Protein AF-0000000081106882 (afdb_homodimer)

Secondary structure (DSSP, 8-state):
--TTT---B-SS--GGG-GGGGHHHHTT-EEEEETTTSHHHHHHHHHHHHTT-SEEEEEES-HHHHHHHHHHHHHH-TT-EEEEEE--TT-HHHHHHHHHT-SS--SEEEE-----PPP--TTT--HHHHHHHHIIIIIIHHHHHHHHHHHHHHH--SS-EEEEEE--GGGSS---TT-HHHHHHHHHHHHHHHHHHHHS-TTTEEEEEEE--S--SHHHHHHT-TTTS-PPP--HHHHHHHHHHHTSGGGGGGTTEEEETTB-HHHHHHTHHHHHHTT-SSEEE---/--TTT---B-SS--GGG-GGGGHHHHTT-EEEEETTTSHHHHHHHHHHHHTT-SEEEEEES-HHHHHHHHHHHHHH-TT-EEEEEE--TT-HHHHHHHHHT-SS--SEEEE-----PPP--TTT--HHHHHHHHIIIIIIHHHHHHHHHHHHHHH--SS-EEEEEE--GGGSS---TT-HHHHHHHHHHHHHHHHHHHHS-TTTEEEEEEE--S--SHHHHHTT-TTTS-PPP--HHHHHHHHHHHTSGGGGGGTTEEEETTB-HHHHHHTHHHHHHTT-SSEEE---

Radius of gyration: 24.26 Å; Cα contacts (8 Å, |Δi|>4): 1294; chains: 2; bounding box: 49×75×55 Å

Nearest PDB structures (foldseek):
  8bci-assembly1_B  TM=8.875E-01  e=2.556E-14  Pseudomonas aeruginosa PAO1
  8bci-assembly1_A  TM=8.839E-01  e=1.672E-14  Pseudomonas aeruginosa PAO1
  4jig-assembly1_A  TM=8.743E-01  e=1.234E-14  Burkholderia cenocepacia J2315
  8bci-assembly2_D  TM=8.911E-01  e=3.258E-14  Pseudomonas aeruginosa PAO1
  4e3z-assembly1_A  TM=8.883E-01  e=2.406E-14  Rhizobium etli CFN 42

pLDDT: mean 94.36, std 7.76, range [46.97, 98.94]

Solvent-accessible surface area (backbone atoms only — not comparable to full-atom values): 28635 Å² total; per-residue (Å²): 124,68,55,71,59,36,83,52,74,46,47,52,67,57,78,93,43,45,36,62,80,38,32,82,79,31,48,75,33,30,37,34,28,31,32,19,36,44,66,61,25,32,38,32,53,50,33,39,53,56,12,39,30,35,29,41,37,29,28,30,76,55,61,70,40,32,51,51,39,33,52,53,47,39,72,76,34,77,80,38,47,57,44,68,47,81,31,47,53,65,32,68,67,38,40,48,52,53,59,70,70,46,90,66,64,56,42,30,41,36,45,52,50,70,51,75,42,79,60,38,46,63,77,70,44,57,61,70,56,38,46,48,13,35,43,34,37,32,49,7,48,49,49,46,50,33,52,50,51,49,48,35,61,74,61,63,63,94,59,48,26,35,39,37,37,64,43,48,67,55,38,34,79,53,61,53,58,28,38,38,44,47,22,17,22,35,34,17,40,48,44,31,41,34,18,39,56,53,48,41,56,68,71,58,31,41,30,34,30,32,18,48,59,49,38,91,38,75,64,41,61,60,66,57,47,69,85,70,49,92,63,72,62,20,36,51,63,21,23,16,24,37,53,51,50,52,65,38,77,88,33,54,82,42,49,33,20,53,47,49,39,32,48,37,60,66,43,47,59,72,36,42,67,58,35,62,75,66,62,37,32,30,53,22,59,35,57,123,124,67,52,71,60,37,83,52,74,46,46,52,67,57,79,91,43,45,35,63,80,39,32,84,79,31,48,75,34,30,37,34,28,29,32,18,34,45,69,63,26,32,39,32,52,51,33,40,52,56,14,38,29,35,30,39,37,30,27,30,74,55,62,70,41,31,51,51,41,34,52,53,46,39,70,75,34,76,82,38,47,57,46,68,45,82,32,48,54,66,33,66,67,40,39,51,52,54,59,69,71,46,91,66,64,56,42,29,41,35,45,53,50,70,50,75,43,79,60,38,44,61,75,72,45,58,61,71,54,38,47,48,13,34,43,35,38,32,50,6,47,48,48,46,50,33,52,50,52,49,48,34,60,73,62,63,64,96,58,49,26,35,38,37,37,64,42,48,69,56,39,36,79,54,62,53,60,29,38,37,43,47,23,17,22,35,34,17,39,48,46,31,41,33,18,37,56,52,48,41,54,68,71,59,31,41,31,34,32,33,17,48,58,49,38,91,38,76,63,42,61,60,66,58,46,68,84,69,49,93,64,71,63,20,36,52,62,21,24,17,23,36,52,52,50,53,66,37,79,88,33,54,83,43,49,32,20,53,47,50,40,32,47,37,62,68,45,47,60,72,36,42,66,57,35,63,75,67,61,36,31,30,54,24,58,34,58,124

Sequence (576 aa):
MASSIVSTFHFESYPRLSPSKLHEEFGGKTVIVTGGGYGIGSSIARSFAEAGVASIILAGRTESSLKSTVNDLAQSFPLLKASYRLVDISSTASVKKLFESLTESPDTLVNNAEFMSEPQNFLTADIDEWWKGFEVNVLGTTIVTQAYLQHRLASKPSSPGVVVALNSFASFAVRAPHLWAYSGSKIALARIFELAVADVPSSLARFISINPGAVKTAMYYKSGLEGSTDMPTTDSKLSAEFIVWATSEEAAFLSGRLAWANWDVDELVANKEEILNKDLLISGLTVAMASSIVSTFHFESYPRLSPSKLHEEFGGKTVIVTGGGYGIGSSIARSFAEAGVASIILAGRTESSLKSTVNDLAQSFPLLKASYRLVDISSTASVKKLFESLTESPDTLVNNAEFMSEPQNFLTADIDEWWKGFEVNVLGTTIVTQAYLQHRLASKPSSPGVVVALNSFASFAVRAPHLWAYSGSKIALARIFELAVADVPSSLARFISINPGAVKTAMYYKSGLEGSTDMPTTDSKLSAEFIVWATSEEAAFLSGRLAWANWDVDELVANKEEILNKDLLISGLTVA

InterPro domains:
  IPR002347 Short-chain dehydrogenase/reductase SDR [PF00106] (29-220)
  IPR002347 Short-chain dehydrogenase/reductase SDR [PR00081] (30-47)
  IPR002347 Short-chain dehydrogenase/reductase SDR [PR00081] (104-115)
  IPR002347 Short-chain dehydrogenase/reductase SDR [PR00081] (155-171)
  IPR002347 Short-chain dehydrogenase/reductase SDR [PR00081] (182-201)
  IPR002347 Short-chain dehydrogenase/reductase SDR [PR00081] (203-220)
  IPR036291 NAD(P)-binding domain superfamily [SSF51735] (25-261)

Structure (mmCIF, N/CA/C/O backbone):
data_AF-0000000081106882-model_v1
#
loop_
_entity.id
_entity.type
_entity.pdbx_description
1 polymer 'Uncharacterized protein'
#
loop_
_atom_site.group_PDB
_atom_site.id
_atom_site.type_symbol
_atom_site.label_atom_id
_atom_site.label_alt_id
_atom_site.label_comp_id
_atom_site.label_asym_id
_atom_site.label_entity_id
_atom_site.label_seq_id
_atom_site.pdbx_PDB_ins_code
_atom_site.Cartn_x
_atom_site.Cartn_y
_atom_site.Cartn_z
_atom_site.occupancy
_atom_site.B_iso_or_equiv
_atom_site.auth_seq_id
_atom_site.auth_comp_id
_atom_site.auth_asym_id
_atom_site.auth_atom_id
_atom_site.pdbx_PDB_model_num
ATOM 1 N N . MET A 1 1 ? 9.312 -9.523 12.945 1 48.41 1 MET A N 1
ATOM 2 C CA . MET A 1 1 ? 8.906 -10.477 11.914 1 48.41 1 MET A CA 1
ATOM 3 C C . MET A 1 1 ? 7.863 -11.453 12.453 1 48.41 1 MET A C 1
ATOM 5 O O . MET A 1 1 ? 7.656 -11.539 13.664 1 48.41 1 MET A O 1
ATOM 9 N N . ALA A 1 2 ? 7.07 -12.133 11.586 1 49.84 2 ALA A N 1
ATOM 10 C CA . ALA A 1 2 ? 5.953 -13.039 11.844 1 49.84 2 ALA A CA 1
ATOM 11 C C . ALA A 1 2 ? 6.324 -14.07 12.914 1 49.84 2 ALA A C 1
ATOM 13 O O . ALA A 1 2 ? 5.898 -15.227 12.844 1 49.84 2 ALA A O 1
ATOM 14 N N . SER A 1 3 ? 7.004 -13.711 13.984 1 61.66 3 SER A N 1
ATOM 15 C CA . SER A 1 3 ? 7.684 -14.656 14.859 1 61.66 3 SER A CA 1
ATOM 16 C C . SER A 1 3 ? 6.684 -15.477 15.672 1 61.66 3 SER A C 1
ATOM 18 O O . SER A 1 3 ? 6.945 -16.641 16.016 1 61.66 3 SER A O 1
ATOM 20 N N . SER A 1 4 ? 5.438 -14.984 15.602 1 75.94 4 SER A N 1
ATOM 21 C CA . SER A 1 4 ? 4.582 -15.742 16.516 1 75.94 4 SER A CA 1
ATOM 22 C C . SER A 1 4 ? 3.875 -16.875 15.781 1 75.94 4 SER A C 1
ATOM 24 O O . SER A 1 4 ? 3.451 -17.859 16.406 1 75.94 4 SER A O 1
ATOM 26 N N . ILE A 1 5 ? 3.928 -16.875 14.562 1 87.44 5 ILE A N 1
ATOM 27 C CA . ILE A 1 5 ? 3.168 -17.875 13.836 1 87.44 5 ILE A CA 1
ATOM 28 C C . ILE A 1 5 ? 4.113 -18.953 13.305 1 87.44 5 ILE A C 1
ATOM 30 O O . ILE A 1 5 ? 3.76 -20.141 13.266 1 87.44 5 ILE A O 1
ATOM 34 N N . VAL A 1 6 ? 5.27 -18.609 12.953 1 92.5 6 VAL A N 1
ATOM 35 C CA . VAL A 1 6 ? 6.285 -19.5 12.414 1 92.5 6 VAL A CA 1
ATOM 36 C C . VAL A 1 6 ? 7.648 -19.156 13.008 1 92.5 6 VAL A C 1
ATOM 38 O O . VAL A 1 6 ? 8.047 -17.984 13.008 1 92.5 6 VAL A O 1
ATOM 41 N N . SER A 1 7 ? 8.359 -20.078 13.578 1 92.75 7 SER A N 1
ATOM 42 C CA . SER A 1 7 ? 9.656 -19.844 14.195 1 92.75 7 SER A CA 1
ATOM 43 C C . SER A 1 7 ? 10.789 -20.406 13.336 1 92.75 7 SER A C 1
ATOM 45 O O . SER A 1 7 ? 11.945 -20 13.484 1 92.75 7 SER A O 1
ATOM 47 N N . THR A 1 8 ? 10.445 -21.328 12.469 1 95.25 8 THR A N 1
ATOM 48 C CA . THR A 1 8 ? 11.445 -21.984 11.633 1 95.25 8 THR A CA 1
ATOM 49 C C . THR A 1 8 ? 11.438 -21.406 10.219 1 95.25 8 THR A C 1
ATOM 51 O O . THR A 1 8 ? 10.383 -21.312 9.586 1 95.25 8 THR A O 1
ATOM 54 N N . PHE A 1 9 ? 12.602 -21.016 9.719 1 95.12 9 PHE A N 1
ATOM 55 C CA . PHE A 1 9 ? 12.781 -20.469 8.383 1 95.12 9 PHE A CA 1
ATOM 56 C C . PHE A 1 9 ? 13.656 -21.391 7.531 1 95.12 9 PHE A C 1
ATOM 58 O O . PHE A 1 9 ? 14.633 -21.953 8.023 1 95.12 9 PHE A O 1
ATOM 65 N N . HIS A 1 10 ? 13.266 -21.516 6.312 1 97.06 10 HIS A N 1
ATOM 66 C CA . HIS A 1 10 ? 14.062 -22.25 5.336 1 97.06 10 HIS A CA 1
ATOM 67 C C . HIS A 1 10 ? 14.609 -21.328 4.258 1 97.06 10 HIS A C 1
ATOM 69 O O . HIS A 1 10 ? 13.945 -20.359 3.873 1 97.06 10 HIS A O 1
ATOM 75 N N . PHE A 1 11 ? 15.789 -21.656 3.74 1 96.44 11 PHE A N 1
ATOM 76 C CA . PHE A 1 11 ? 16.391 -20.859 2.672 1 96.44 11 PHE A CA 1
ATOM 77 C C . PHE A 1 11 ? 16.734 -21.734 1.473 1 96.44 11 PHE A C 1
ATOM 79 O O . PHE A 1 11 ? 17.172 -21.234 0.439 1 96.44 11 PHE A O 1
ATOM 86 N N . GLU A 1 12 ? 16.516 -22.953 1.695 1 97.31 12 GLU A N 1
ATOM 87 C CA . GLU A 1 12 ? 16.594 -23.984 0.655 1 97.31 12 GLU A CA 1
ATOM 88 C C . GLU A 1 12 ? 15.391 -24.906 0.703 1 97.31 12 GLU A C 1
ATOM 90 O O . GLU A 1 12 ? 14.727 -25.016 1.735 1 97.31 12 GLU A O 1
ATOM 95 N N . SER A 1 13 ? 15.18 -25.531 -0.411 1 96.69 13 SER A N 1
ATOM 96 C CA . SER A 1 13 ? 14.062 -26.469 -0.483 1 96.69 13 SER A CA 1
ATOM 97 C C . SER A 1 13 ? 14.219 -27.594 0.543 1 96.69 13 SER A C 1
ATOM 99 O O . SER A 1 13 ? 15.336 -27.906 0.96 1 96.69 13 SER A O 1
ATOM 101 N N . TYR A 1 14 ? 13.094 -28.141 0.946 1 97.75 14 TYR A N 1
ATOM 102 C CA . TYR A 1 14 ? 13.055 -29.266 1.879 1 97.75 14 TYR A CA 1
ATOM 103 C C . TYR A 1 14 ? 11.93 -30.234 1.523 1 97.75 14 TYR A C 1
ATOM 105 O O . TYR A 1 14 ? 11 -29.875 0.792 1 97.75 14 TYR A O 1
ATOM 113 N N . PRO A 1 15 ? 11.898 -31.453 1.883 1 97.62 15 PRO A N 1
ATOM 114 C CA . PRO A 1 15 ? 11.055 -32.531 1.359 1 97.62 15 PRO A CA 1
ATOM 115 C C . PRO A 1 15 ? 9.562 -32.219 1.481 1 97.62 15 PRO A C 1
ATOM 117 O O . PRO A 1 15 ? 8.773 -32.656 0.637 1 97.62 15 PRO A O 1
ATOM 120 N N . ARG A 1 16 ? 9.141 -31.516 2.457 1 97.94 16 ARG A N 1
ATOM 121 C CA . ARG A 1 16 ? 7.742 -31.203 2.699 1 97.94 16 ARG A CA 1
ATOM 122 C C . ARG A 1 16 ? 7.129 -30.469 1.507 1 97.94 16 ARG A C 1
ATOM 124 O O . ARG A 1 16 ? 5.938 -30.609 1.229 1 97.94 16 ARG A O 1
ATOM 131 N N . LEU A 1 17 ? 7.98 -29.781 0.71 1 98.12 17 LEU A N 1
ATOM 132 C CA . LEU A 1 17 ? 7.496 -28.906 -0.357 1 98.12 17 LEU A CA 1
ATOM 133 C C . LEU A 1 17 ? 7.652 -29.578 -1.717 1 98.12 17 LEU A C 1
ATOM 135 O O . LEU A 1 17 ? 7.379 -28.969 -2.752 1 98.12 17 LEU A O 1
ATOM 139 N N . SER A 1 18 ? 8.086 -30.828 -1.733 1 97.94 18 SER A N 1
ATOM 140 C CA . SER A 1 18 ? 8.297 -31.5 -3.016 1 97.94 18 SER A CA 1
ATOM 141 C C . SER A 1 18 ? 7.035 -31.453 -3.873 1 97.94 18 SER A C 1
ATOM 143 O O . SER A 1 18 ? 5.977 -31.922 -3.451 1 97.94 18 SER A O 1
ATOM 145 N N . PRO A 1 19 ? 7.152 -30.953 -5.09 1 97.94 19 PRO A N 1
ATOM 146 C CA . PRO A 1 19 ? 5.965 -30.828 -5.938 1 97.94 19 PRO A CA 1
ATOM 147 C C . PRO A 1 19 ? 5.34 -32.188 -6.281 1 97.94 19 PRO A C 1
ATOM 149 O O . PRO A 1 19 ? 4.137 -32.25 -6.551 1 97.94 19 PRO A O 1
ATOM 152 N N . SER A 1 20 ? 6.109 -33.25 -6.281 1 96.19 20 SER A N 1
ATOM 153 C CA . SER A 1 20 ? 5.617 -34.562 -6.637 1 96.19 20 SER A CA 1
ATOM 154 C C . SER A 1 20 ? 4.516 -35.031 -5.684 1 96.19 20 SER A C 1
ATOM 156 O O . SER A 1 20 ? 3.709 -35.906 -6.023 1 96.19 20 SER A O 1
ATOM 158 N N . LYS A 1 21 ? 4.461 -34.469 -4.523 1 96.62 21 LYS A N 1
ATOM 159 C CA . LYS A 1 21 ? 3.453 -34.812 -3.523 1 96.62 21 LYS A CA 1
ATOM 160 C C . LYS A 1 21 ? 2.076 -34.281 -3.93 1 96.62 21 LYS A C 1
ATOM 162 O O . LYS A 1 21 ? 1.063 -34.688 -3.354 1 96.62 21 LYS A O 1
ATOM 167 N N . LEU A 1 22 ? 2.07 -33.406 -4.969 1 97.88 22 LEU A N 1
ATOM 168 C CA . LEU A 1 22 ? 0.82 -32.75 -5.344 1 97.88 22 LEU A CA 1
ATOM 169 C C . LEU A 1 22 ? 0.295 -33.312 -6.664 1 97.88 22 LEU A C 1
ATOM 171 O O . LEU A 1 22 ? -0.631 -32.75 -7.254 1 97.88 22 LEU A O 1
ATOM 175 N N . HIS A 1 23 ? 0.768 -34.438 -7.141 1 97.69 23 HIS A N 1
ATOM 176 C CA . HIS A 1 23 ? 0.454 -35 -8.453 1 97.69 23 HIS A CA 1
ATOM 177 C C . HIS A 1 23 ? -1.031 -35.312 -8.578 1 97.69 23 HIS A C 1
ATOM 179 O O . HIS A 1 23 ? -1.646 -35.062 -9.609 1 97.69 23 HIS A O 1
ATOM 185 N N . GLU A 1 24 ? -1.58 -35.844 -7.551 1 97.75 24 GLU A N 1
ATOM 186 C CA . GLU A 1 24 ? -2.986 -36.25 -7.598 1 97.75 24 GLU A CA 1
ATOM 187 C C . GLU A 1 24 ? -3.895 -35 -7.719 1 97.75 24 GLU A C 1
ATOM 189 O O . GLU A 1 24 ? -4.852 -35.031 -8.492 1 97.75 24 GLU A O 1
ATOM 194 N N . GLU A 1 25 ? -3.559 -34 -7.035 1 97.75 25 GLU A N 1
ATOM 195 C CA . GLU A 1 25 ? -4.391 -32.781 -7 1 97.75 25 GLU A CA 1
ATOM 196 C C . GLU A 1 25 ? -4.188 -31.953 -8.258 1 97.75 25 GLU A C 1
ATOM 198 O O . GLU A 1 25 ? -5.125 -31.312 -8.734 1 97.75 25 GLU A O 1
ATOM 203 N N . PHE A 1 26 ? -3.037 -31.922 -8.852 1 98.12 26 PHE A N 1
ATOM 204 C CA . PHE A 1 26 ? -2.695 -30.938 -9.875 1 98.12 26 PHE A CA 1
ATOM 205 C C . PHE A 1 26 ? -2.803 -31.547 -11.266 1 98.12 26 PHE A C 1
ATOM 207 O O . PHE A 1 26 ? -2.77 -30.828 -12.266 1 98.12 26 PHE A O 1
ATOM 214 N N . GLY A 1 27 ? -2.967 -32.875 -11.297 1 97.25 27 GLY A N 1
ATOM 215 C CA . GLY A 1 27 ? -3.166 -33.5 -12.586 1 97.25 27 GLY A CA 1
ATOM 216 C C . GLY A 1 27 ? -4.301 -32.906 -13.391 1 97.25 27 GLY A C 1
ATOM 217 O O . GLY A 1 27 ? -5.395 -32.688 -12.859 1 97.25 27 GLY A O 1
ATOM 218 N N . GLY A 1 28 ? -4.012 -32.5 -14.672 1 96.56 28 GLY A N 1
ATOM 219 C CA . GLY A 1 28 ? -5.043 -31.984 -15.555 1 96.56 28 GLY A CA 1
ATOM 220 C C . GLY A 1 28 ? -5.211 -30.484 -15.469 1 96.56 28 GLY A C 1
ATOM 221 O O . GLY A 1 28 ? -5.953 -29.891 -16.25 1 96.56 28 GLY A O 1
ATOM 222 N N . LYS A 1 29 ? -4.547 -29.891 -14.555 1 97.38 29 LYS A N 1
ATOM 223 C CA . LYS A 1 29 ? -4.754 -28.469 -14.32 1 97.38 29 LYS A CA 1
ATOM 224 C C . LYS A 1 29 ? -3.918 -27.625 -15.273 1 97.38 29 LYS A C 1
ATOM 226 O O . LYS A 1 29 ? -2.932 -28.109 -15.836 1 97.38 29 LYS A O 1
ATOM 231 N N . THR A 1 30 ? -4.34 -26.422 -15.469 1 98.06 30 THR A N 1
ATOM 232 C CA . THR A 1 30 ? -3.646 -25.438 -16.281 1 98.06 30 THR A CA 1
ATOM 233 C C . THR A 1 30 ? -3.23 -24.234 -15.438 1 98.06 30 THR A C 1
ATOM 235 O O . THR A 1 30 ? -4.02 -23.734 -14.633 1 98.06 30 THR A O 1
ATOM 238 N N . VAL A 1 31 ? -1.964 -23.812 -15.633 1 98.62 31 VAL A N 1
ATOM 239 C CA . VAL A 1 31 ? -1.424 -22.672 -14.891 1 98.62 31 VAL A CA 1
ATOM 240 C C . VAL A 1 31 ? -0.934 -21.609 -15.867 1 98.62 31 VAL A C 1
ATOM 242 O O . VAL A 1 31 ? -0.344 -21.922 -16.906 1 98.62 31 VAL A O 1
ATOM 245 N N . ILE A 1 32 ? -1.226 -20.344 -15.578 1 98.81 32 ILE A N 1
ATOM 246 C CA . ILE A 1 32 ? -0.651 -19.234 -16.312 1 98.81 32 ILE A CA 1
ATOM 247 C C . ILE A 1 32 ? 0.26 -18.422 -15.398 1 98.81 32 ILE A C 1
ATOM 249 O O . ILE A 1 32 ? -0.108 -18.109 -14.266 1 98.81 32 ILE A O 1
ATOM 253 N N . VAL A 1 33 ? 1.478 -18.109 -15.836 1 98.88 33 VAL A N 1
ATOM 254 C CA . VAL A 1 33 ? 2.484 -17.375 -15.086 1 98.88 33 VAL A CA 1
ATOM 255 C C . VAL A 1 33 ? 2.896 -16.125 -15.875 1 98.88 33 VAL A C 1
ATOM 257 O O . VAL A 1 33 ? 3.486 -16.234 -16.953 1 98.88 33 VAL A O 1
ATOM 260 N N . THR A 1 34 ? 2.564 -14.969 -15.375 1 98.81 34 THR A N 1
ATOM 261 C CA . THR A 1 34 ? 3.129 -13.766 -15.984 1 98.81 34 THR A CA 1
ATOM 262 C C . THR A 1 34 ? 4.59 -13.594 -15.586 1 98.81 34 THR A C 1
ATOM 264 O O . THR A 1 34 ? 4.984 -13.961 -14.477 1 98.81 34 THR A O 1
ATOM 267 N N . GLY A 1 35 ? 5.355 -13.047 -16.5 1 97.38 35 GLY A N 1
ATOM 268 C CA . GLY A 1 35 ? 6.777 -12.961 -16.219 1 97.38 35 GLY A CA 1
ATOM 269 C C . GLY A 1 35 ? 7.441 -14.312 -16.062 1 97.38 35 GLY A C 1
ATOM 270 O O . GLY A 1 35 ? 8.32 -14.484 -15.211 1 97.38 35 GLY A O 1
ATOM 271 N N . GLY A 1 36 ? 7.031 -15.266 -16.781 1 96.31 36 GLY A N 1
ATOM 272 C CA . GLY A 1 36 ? 7.461 -16.641 -16.594 1 96.31 36 GLY A CA 1
ATOM 273 C C . GLY A 1 36 ? 8.703 -17 -17.375 1 96.31 36 GLY A C 1
ATOM 274 O O . GLY A 1 36 ? 9.148 -18.156 -17.359 1 96.31 36 GLY A O 1
ATOM 275 N N . GLY A 1 37 ? 9.336 -16.031 -18.047 1 94.38 37 GLY A N 1
ATOM 276 C CA . GLY A 1 37 ? 10.414 -16.328 -18.969 1 94.38 37 GLY A CA 1
ATOM 277 C C . GLY A 1 37 ? 11.773 -16.438 -18.312 1 94.38 37 GLY A C 1
ATOM 278 O O . GLY A 1 37 ? 12.734 -16.906 -18.922 1 94.38 37 GLY A O 1
ATOM 279 N N . TYR A 1 38 ? 11.883 -15.992 -17.062 1 90.62 38 TYR A N 1
ATOM 280 C CA . TYR A 1 38 ? 13.18 -16 -16.391 1 90.62 38 TYR A CA 1
ATOM 281 C C . TYR A 1 38 ? 13 -15.898 -14.875 1 90.62 38 TYR A C 1
ATOM 283 O O . TYR A 1 38 ? 11.875 -15.812 -14.383 1 90.62 38 TYR A O 1
ATOM 291 N N . GLY A 1 39 ? 14.109 -16.109 -14.188 1 93.31 39 GLY A N 1
ATOM 292 C CA . GLY A 1 39 ? 14.141 -15.875 -12.758 1 93.31 39 GLY A CA 1
ATOM 293 C C . GLY A 1 39 ? 13.18 -16.766 -11.984 1 93.31 39 GLY A C 1
ATOM 294 O O . GLY A 1 39 ? 13.156 -17.984 -12.188 1 93.31 39 GLY A O 1
ATOM 295 N N . ILE A 1 40 ? 12.469 -16.109 -11.062 1 95.56 40 ILE A N 1
ATOM 296 C CA . ILE A 1 40 ? 11.539 -16.828 -10.203 1 95.56 40 ILE A CA 1
ATOM 297 C C . ILE A 1 40 ? 10.406 -17.422 -11.047 1 95.56 40 ILE A C 1
ATOM 299 O O . ILE A 1 40 ? 9.953 -18.547 -10.781 1 95.56 40 ILE A O 1
ATOM 303 N N . GLY A 1 41 ? 10.031 -16.688 -12.133 1 97.69 41 GLY A N 1
ATOM 304 C CA . GLY A 1 41 ? 8.953 -17.141 -12.992 1 97.69 41 GLY A CA 1
ATOM 305 C C . GLY A 1 41 ? 9.242 -18.469 -13.656 1 97.69 41 GLY A C 1
ATOM 306 O O . GLY A 1 41 ? 8.383 -19.359 -13.688 1 97.69 41 GLY A O 1
ATOM 307 N N . SER A 1 42 ? 10.438 -18.578 -14.172 1 97.88 42 SER A N 1
ATOM 308 C CA . SER A 1 42 ? 10.812 -19.844 -14.812 1 97.88 42 SER A CA 1
ATOM 309 C C . SER A 1 42 ? 10.891 -20.984 -13.789 1 97.88 42 SER A C 1
ATOM 311 O O . SER A 1 42 ? 10.531 -22.109 -14.094 1 97.88 42 SER A O 1
ATOM 313 N N . SER A 1 43 ? 11.328 -20.672 -12.578 1 98 43 SER A N 1
ATOM 314 C CA . SER A 1 43 ? 11.398 -21.672 -11.516 1 98 43 SER A CA 1
ATOM 315 C C . SER A 1 43 ? 10.008 -22.125 -11.086 1 98 43 SER A C 1
ATOM 317 O O . SER A 1 43 ? 9.797 -23.297 -10.812 1 98 43 SER A O 1
ATOM 319 N N . ILE A 1 44 ? 9.086 -21.188 -11.047 1 98.75 44 ILE A N 1
ATOM 320 C CA . ILE A 1 44 ? 7.699 -21.484 -10.711 1 98.75 44 ILE A CA 1
ATOM 321 C C . ILE A 1 44 ? 7.113 -22.422 -11.766 1 98.75 44 ILE A C 1
ATOM 323 O O . ILE A 1 44 ? 6.492 -23.438 -11.422 1 98.75 44 ILE A O 1
ATOM 327 N N . ALA A 1 45 ? 7.352 -22.094 -12.992 1 98.75 45 ALA A N 1
ATOM 328 C CA . ALA A 1 45 ? 6.852 -22.922 -14.086 1 98.75 45 ALA A CA 1
ATOM 329 C C . ALA A 1 45 ? 7.383 -24.359 -13.977 1 98.75 45 ALA A C 1
ATOM 331 O O . ALA A 1 45 ? 6.621 -25.312 -14.094 1 98.75 45 ALA A O 1
ATOM 332 N N . ARG A 1 46 ? 8.664 -24.484 -13.742 1 98.69 46 ARG A N 1
ATOM 333 C CA . ARG A 1 46 ? 9.273 -25.797 -13.625 1 98.69 46 ARG A CA 1
ATOM 334 C C . ARG A 1 46 ? 8.68 -26.578 -12.453 1 98.69 46 ARG A C 1
ATOM 336 O O . ARG A 1 46 ? 8.406 -27.781 -12.57 1 98.69 46 ARG A O 1
ATOM 343 N N . SER A 1 47 ? 8.484 -25.922 -11.344 1 98.81 47 SER A N 1
ATOM 344 C CA . SER A 1 47 ? 7.941 -26.594 -10.164 1 98.81 47 SER A CA 1
ATOM 345 C C . SER A 1 47 ? 6.508 -27.062 -10.398 1 98.81 47 SER A C 1
ATOM 347 O O . SER A 1 47 ? 6.117 -28.125 -9.938 1 98.81 47 SER A O 1
ATOM 349 N N . PHE A 1 48 ? 5.695 -26.266 -11.125 1 98.88 48 PHE A N 1
ATOM 350 C CA . PHE A 1 48 ? 4.355 -26.719 -11.484 1 98.88 48 PHE A CA 1
ATOM 351 C C . PHE A 1 48 ? 4.418 -27.922 -12.406 1 98.88 48 PHE A C 1
ATOM 353 O O . PHE A 1 48 ? 3.598 -28.844 -12.297 1 98.88 48 PHE A O 1
ATOM 360 N N . ALA A 1 49 ? 5.367 -27.906 -13.328 1 98.75 49 ALA A N 1
ATOM 361 C CA . ALA A 1 49 ? 5.559 -29.078 -14.195 1 98.75 49 ALA A CA 1
ATOM 362 C C . ALA A 1 49 ? 5.883 -30.312 -13.375 1 98.75 49 ALA A C 1
ATOM 364 O O . ALA A 1 49 ? 5.332 -31.391 -13.617 1 98.75 49 ALA A O 1
ATOM 365 N N . GLU A 1 50 ? 6.754 -30.141 -12.406 1 98.62 50 GLU A N 1
ATOM 366 C CA . GLU A 1 50 ? 7.121 -31.234 -11.516 1 98.62 50 GL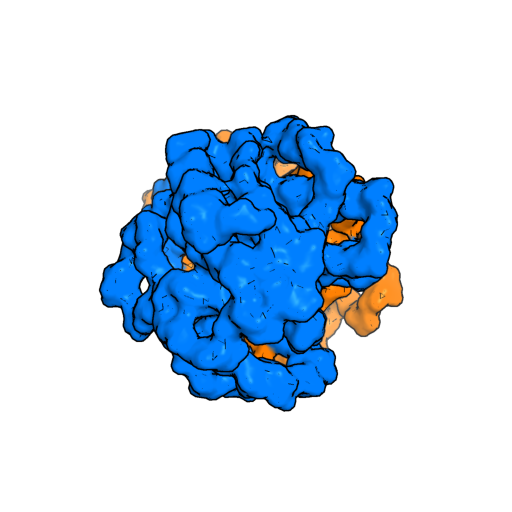U A CA 1
ATOM 367 C C . GLU A 1 50 ? 5.918 -31.719 -10.711 1 98.62 50 GLU A C 1
ATOM 369 O O . GLU A 1 50 ? 5.844 -32.90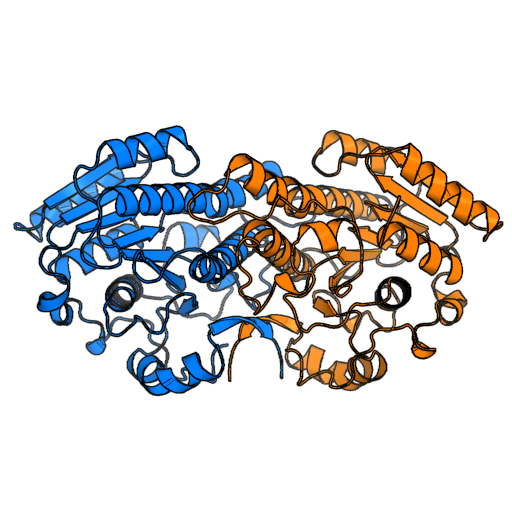6 -10.352 1 98.62 50 GLU A O 1
ATOM 374 N N . ALA A 1 51 ? 4.969 -30.828 -10.445 1 98.62 51 ALA A N 1
ATOM 375 C CA . ALA A 1 51 ? 3.762 -31.188 -9.711 1 98.62 51 ALA A CA 1
ATOM 376 C C . ALA A 1 51 ? 2.77 -31.922 -10.602 1 98.62 51 ALA A C 1
ATOM 378 O O . ALA A 1 51 ? 1.756 -32.438 -10.125 1 98.62 51 ALA A O 1
ATOM 379 N N . GLY A 1 52 ? 3.006 -31.922 -11.938 1 98.25 52 GLY A N 1
ATOM 380 C CA . GLY A 1 52 ? 2.242 -32.781 -12.844 1 98.25 52 GLY A CA 1
ATOM 381 C C . GLY A 1 52 ? 1.085 -32.062 -13.5 1 98.25 52 GLY A C 1
ATOM 382 O O . GLY A 1 52 ? 0.118 -32.688 -13.938 1 98.25 52 GLY A O 1
ATOM 383 N N . VAL A 1 53 ? 1.113 -30.75 -13.617 1 98.38 53 VAL A N 1
ATOM 384 C CA . VAL A 1 53 ? 0.047 -30.031 -14.297 1 98.38 53 VAL A CA 1
ATOM 385 C C . VAL A 1 53 ? 0.032 -30.406 -15.781 1 98.38 53 VAL A C 1
ATOM 387 O O . VAL A 1 53 ? 1.059 -30.797 -16.328 1 98.38 53 VAL A O 1
ATOM 390 N N . ALA A 1 54 ? -1.129 -30.219 -16.359 1 98 54 ALA A N 1
ATOM 391 C CA . ALA A 1 54 ? -1.291 -30.609 -17.75 1 98 54 ALA A CA 1
ATOM 392 C C . ALA A 1 54 ? -0.763 -29.516 -18.688 1 98 54 ALA A C 1
ATOM 394 O O . ALA A 1 54 ? -0.264 -29.828 -19.781 1 98 54 ALA A O 1
ATOM 395 N N . SER A 1 55 ? -0.908 -28.281 -18.266 1 98.25 55 SER A N 1
ATOM 396 C CA . SER A 1 55 ? -0.589 -27.188 -19.156 1 98.25 55 SER A CA 1
ATOM 397 C C . SER A 1 55 ? -0.033 -25.984 -18.391 1 98.25 55 SER A C 1
ATOM 399 O O . SER A 1 55 ? -0.496 -25.688 -17.297 1 98.25 55 SER A O 1
ATOM 401 N N . ILE A 1 56 ? 1.017 -25.359 -18.984 1 98.62 56 ILE A N 1
ATOM 402 C CA . ILE A 1 56 ? 1.595 -24.125 -18.469 1 98.62 56 ILE A CA 1
ATOM 403 C C . ILE A 1 56 ? 1.646 -23.062 -19.578 1 98.62 56 ILE A C 1
ATOM 405 O O . ILE A 1 56 ? 2.172 -23.328 -20.656 1 98.62 56 ILE A O 1
ATOM 409 N N . ILE A 1 57 ? 1.069 -21.938 -19.297 1 98.75 57 ILE A N 1
ATOM 410 C CA . ILE A 1 57 ? 1.113 -20.797 -20.203 1 98.75 57 ILE A CA 1
ATOM 411 C C . ILE A 1 57 ? 1.981 -19.688 -19.609 1 98.75 57 ILE A C 1
ATOM 413 O O . ILE A 1 57 ? 1.672 -19.156 -18.531 1 98.75 57 ILE A O 1
ATOM 417 N N . LEU A 1 58 ? 3.094 -19.359 -20.297 1 98.75 58 LEU A N 1
ATOM 418 C CA . LEU A 1 58 ? 3.953 -18.25 -19.875 1 98.75 58 LEU A CA 1
ATOM 419 C C . LEU A 1 58 ? 3.564 -16.969 -20.594 1 98.75 58 LEU A C 1
ATOM 421 O O . LEU A 1 58 ? 3.391 -16.953 -21.812 1 98.75 58 LEU A O 1
ATOM 425 N N . ALA A 1 59 ? 3.361 -15.898 -19.844 1 98.62 59 ALA A N 1
ATOM 426 C CA . ALA A 1 59 ? 3.021 -14.602 -20.406 1 98.62 59 ALA A CA 1
ATOM 427 C C . ALA A 1 59 ? 4.082 -13.555 -20.062 1 98.62 59 ALA A C 1
ATOM 429 O O . ALA A 1 59 ? 4.543 -13.477 -18.922 1 98.62 59 ALA A O 1
ATOM 430 N N . GLY A 1 60 ? 4.527 -12.828 -20.984 1 98 60 GLY A N 1
ATOM 431 C CA . GLY A 1 60 ? 5.52 -11.789 -20.75 1 98 60 GLY A CA 1
ATOM 432 C C . GLY A 1 60 ? 5.855 -10.992 -22 1 98 60 GLY A C 1
ATOM 433 O O . GLY A 1 60 ? 5.211 -11.156 -23.031 1 98 60 GLY A O 1
ATOM 434 N N . ARG A 1 61 ? 6.855 -10.164 -21.984 1 96 61 ARG A N 1
ATOM 435 C CA . ARG A 1 61 ? 7.125 -9.203 -23.047 1 96 61 ARG A CA 1
ATOM 436 C C . ARG A 1 61 ? 8.297 -9.664 -23.906 1 96 61 ARG A C 1
ATOM 438 O O . ARG A 1 61 ? 8.43 -9.242 -25.062 1 96 61 ARG A O 1
ATOM 445 N N . THR A 1 62 ? 9.172 -10.461 -23.297 1 97.06 62 THR A N 1
ATOM 446 C CA . THR A 1 62 ? 10.391 -10.844 -24 1 97.06 62 THR A CA 1
ATOM 447 C C . THR A 1 62 ? 10.258 -12.242 -24.609 1 97.06 62 THR A C 1
ATOM 449 O O . THR A 1 62 ? 10.445 -13.234 -23.906 1 97.06 62 THR A O 1
ATOM 452 N N . GLU A 1 63 ? 10.117 -12.266 -25.859 1 98 63 GLU A N 1
ATOM 453 C CA . GLU A 1 63 ? 9.805 -13.523 -26.531 1 98 63 GLU A CA 1
ATOM 454 C C . GLU A 1 63 ? 10.938 -14.531 -26.391 1 98 63 GLU A C 1
ATOM 456 O O . GLU A 1 63 ? 10.695 -15.719 -26.156 1 98 63 GLU A O 1
ATOM 461 N N . SER A 1 64 ? 12.172 -14.102 -26.516 1 98.31 64 SER A N 1
ATOM 462 C CA . SER A 1 64 ? 13.312 -15.016 -26.469 1 98.31 64 SER A CA 1
ATOM 463 C C . SER A 1 64 ? 13.375 -15.742 -25.125 1 98.31 64 SER A C 1
ATOM 465 O O . SER A 1 64 ? 13.625 -16.953 -25.078 1 98.31 64 SER A O 1
ATOM 467 N N . SER A 1 65 ? 13.125 -15.039 -24.016 1 97.62 65 SER A N 1
ATOM 468 C CA . SER A 1 65 ? 13.148 -15.648 -22.688 1 97.62 65 SER A CA 1
ATOM 469 C C . SER A 1 65 ? 11.984 -16.609 -22.5 1 97.62 65 SER A C 1
ATOM 471 O O . SER A 1 65 ? 12.141 -17.672 -21.922 1 97.62 65 SER A O 1
ATOM 473 N N . LEU A 1 66 ? 10.852 -16.234 -23.031 1 98.5 66 LEU A N 1
ATOM 474 C CA . LEU A 1 66 ? 9.672 -17.078 -22.938 1 98.5 66 LEU A CA 1
ATOM 475 C C . LEU A 1 66 ? 9.875 -18.375 -23.719 1 98.5 66 LEU A C 1
ATOM 477 O O . LEU A 1 66 ? 9.609 -19.469 -23.203 1 98.5 66 LEU A O 1
ATOM 481 N N . LYS A 1 67 ? 10.336 -18.266 -24.875 1 98.38 67 LYS A N 1
ATOM 482 C CA . LYS A 1 67 ? 10.586 -19.422 -25.734 1 98.38 67 LYS A CA 1
ATOM 483 C C . LYS A 1 67 ? 11.617 -20.359 -25.109 1 98.38 67 LYS A C 1
ATOM 485 O O . LYS A 1 67 ? 11.453 -21.578 -25.156 1 98.38 67 LYS A O 1
ATOM 490 N N . SER A 1 68 ? 12.625 -19.781 -24.609 1 98.44 68 SER A N 1
ATOM 491 C CA . SER A 1 68 ? 13.672 -20.578 -23.969 1 98.44 68 SER A CA 1
ATOM 492 C C . SER A 1 68 ? 13.109 -21.406 -22.828 1 98.44 68 SER A C 1
ATOM 494 O O . SER A 1 68 ? 13.391 -22.609 -22.719 1 98.44 68 SER A O 1
ATOM 496 N N . THR A 1 69 ? 12.305 -20.797 -21.984 1 98.5 69 THR A N 1
ATOM 497 C CA . THR A 1 69 ? 11.719 -21.5 -20.844 1 98.5 69 THR A CA 1
ATOM 498 C C . THR A 1 69 ? 10.727 -22.562 -21.328 1 98.5 69 THR A C 1
ATOM 500 O O . THR A 1 69 ? 10.711 -23.688 -20.797 1 98.5 69 THR A O 1
ATOM 503 N N . VAL A 1 70 ? 9.953 -22.266 -22.312 1 98.56 70 VAL A N 1
ATOM 504 C CA . VAL A 1 70 ? 9 -23.234 -22.859 1 98.56 70 VAL A CA 1
ATOM 505 C C . VAL A 1 70 ? 9.75 -24.438 -23.406 1 98.56 70 VAL A C 1
ATOM 507 O O . VAL A 1 70 ? 9.359 -25.594 -23.156 1 98.56 70 VAL A O 1
ATOM 510 N N . ASN A 1 71 ? 10.805 -24.219 -24.094 1 98.19 71 ASN A N 1
ATOM 511 C CA . ASN A 1 71 ? 11.602 -25.297 -24.672 1 98.19 71 ASN A CA 1
ATOM 512 C C . ASN A 1 71 ? 12.219 -26.172 -23.578 1 98.19 71 ASN A C 1
ATOM 514 O O . ASN A 1 71 ? 12.227 -27.406 -23.688 1 98.19 71 ASN A O 1
ATOM 518 N N . ASP A 1 72 ? 12.727 -25.516 -22.594 1 98.25 72 ASP A N 1
ATOM 519 C CA . ASP A 1 72 ? 13.305 -26.25 -21.469 1 98.25 72 ASP A CA 1
ATOM 520 C C . ASP A 1 72 ? 12.266 -27.141 -20.797 1 98.25 72 ASP A C 1
ATOM 522 O O . ASP A 1 72 ? 12.547 -28.297 -20.484 1 98.25 72 ASP A O 1
ATOM 526 N N . LEU A 1 73 ? 11.078 -26.609 -20.578 1 98.44 73 LEU A N 1
ATOM 527 C CA . LEU A 1 73 ? 9.992 -27.359 -19.969 1 98.44 73 LEU A CA 1
ATOM 528 C C . LEU A 1 73 ? 9.594 -28.547 -20.844 1 98.44 73 LEU A C 1
ATOM 530 O O . LEU A 1 73 ? 9.422 -29.656 -20.344 1 98.44 73 LEU A O 1
ATOM 534 N N . ALA A 1 74 ? 9.477 -28.297 -22.109 1 96.5 74 ALA A N 1
ATOM 535 C CA . ALA A 1 74 ? 9.062 -29.344 -23.047 1 96.5 74 ALA A CA 1
ATOM 536 C C . ALA A 1 74 ? 10.07 -30.484 -23.062 1 96.5 74 ALA A C 1
ATOM 538 O O . ALA A 1 74 ? 9.695 -31.641 -23.188 1 96.5 74 ALA A O 1
ATOM 539 N N . GLN A 1 75 ? 11.273 -30.188 -22.953 1 97.62 75 GLN A N 1
ATOM 540 C CA . GLN A 1 75 ? 12.336 -31.188 -22.969 1 97.62 75 GLN A CA 1
ATOM 541 C C . GLN A 1 75 ? 12.32 -32.031 -21.703 1 97.62 75 GLN A C 1
ATOM 543 O O . GLN A 1 75 ? 12.516 -33.25 -21.734 1 97.62 75 GLN A O 1
ATOM 548 N N . SER A 1 76 ? 12.07 -31.406 -20.625 1 97.94 76 SER A N 1
ATOM 549 C CA . SER A 1 76 ? 12.164 -32.062 -19.328 1 97.94 76 SER A CA 1
ATOM 550 C C . SER A 1 76 ? 10.867 -32.781 -18.984 1 97.94 76 SER A C 1
ATOM 552 O O . SER A 1 76 ? 10.875 -33.75 -18.234 1 97.94 76 SER A O 1
ATOM 554 N N . PHE A 1 77 ? 9.766 -32.25 -19.531 1 98 77 PHE A N 1
ATOM 555 C CA . PHE A 1 77 ? 8.445 -32.781 -19.219 1 98 77 PHE A CA 1
ATOM 556 C C . PHE A 1 77 ? 7.645 -33.062 -20.5 1 98 77 PHE A C 1
ATOM 558 O O . PHE A 1 77 ? 6.758 -32.281 -20.844 1 98 77 PHE A O 1
ATOM 565 N N . PRO A 1 78 ? 7.758 -34.156 -21.109 1 95.94 78 PRO A N 1
ATOM 566 C CA . PRO A 1 78 ? 7.219 -34.438 -22.438 1 95.94 78 PRO A CA 1
ATOM 567 C C . PRO A 1 78 ? 5.691 -34.438 -22.484 1 95.94 78 PRO A C 1
ATOM 569 O O . PRO A 1 78 ? 5.094 -34.188 -23.531 1 95.94 78 PRO A O 1
ATOM 572 N N . LEU A 1 79 ? 5.062 -34.688 -21.359 1 96.25 79 LEU A N 1
ATOM 573 C CA . LEU A 1 79 ? 3.604 -34.75 -21.344 1 96.25 79 LEU A CA 1
ATOM 574 C C . LEU A 1 79 ? 2.998 -33.375 -21.078 1 96.25 79 LEU A C 1
ATOM 576 O O . LEU A 1 79 ? 1.787 -33.188 -21.219 1 96.25 79 LEU A O 1
ATOM 580 N N . LEU A 1 80 ? 3.805 -32.469 -20.703 1 97.88 80 LEU A N 1
ATOM 581 C CA . LEU A 1 80 ? 3.352 -31.125 -20.391 1 97.88 80 LEU A CA 1
ATOM 582 C C . LEU A 1 80 ? 3.084 -30.328 -21.656 1 97.88 80 LEU A C 1
ATOM 584 O O . LEU A 1 80 ? 3.895 -30.344 -22.594 1 97.88 80 LEU A O 1
ATOM 588 N N . LYS A 1 81 ? 1.962 -29.688 -21.781 1 97.94 81 LYS A N 1
ATOM 589 C CA . LYS A 1 81 ? 1.73 -28.672 -22.797 1 97.94 81 LYS A CA 1
ATOM 590 C C . LYS A 1 81 ? 2.219 -27.297 -22.328 1 97.94 81 LYS A C 1
ATOM 592 O O . LYS A 1 81 ? 1.548 -26.625 -21.547 1 97.94 81 LYS A O 1
ATOM 597 N N . ALA A 1 82 ? 3.367 -26.906 -22.812 1 98.19 82 ALA A N 1
ATOM 598 C CA . ALA A 1 82 ? 3.928 -25.609 -22.469 1 98.19 82 ALA A CA 1
ATOM 599 C C . ALA A 1 82 ? 3.799 -24.641 -23.656 1 98.19 82 ALA A C 1
ATOM 601 O O . ALA A 1 82 ? 4.051 -25.016 -24.797 1 98.19 82 ALA A O 1
ATOM 602 N N . SER A 1 83 ? 3.311 -23.422 -23.391 1 98.19 83 SER A N 1
ATOM 603 C CA . SER A 1 83 ? 3.188 -22.391 -24.422 1 98.19 83 SER A CA 1
ATOM 604 C C . SER A 1 83 ? 3.459 -21 -23.844 1 98.19 83 SER A C 1
ATOM 606 O O . SER A 1 83 ? 3.656 -20.859 -22.625 1 98.19 83 SER A O 1
ATOM 608 N N . TYR A 1 84 ? 3.617 -19.984 -24.703 1 98.31 84 TYR A N 1
ATOM 609 C CA . TYR A 1 84 ? 3.803 -18.625 -24.234 1 98.31 84 TYR A CA 1
ATOM 610 C C . TYR A 1 84 ? 2.906 -17.656 -24.984 1 98.31 84 TYR A C 1
ATOM 612 O O . TYR A 1 84 ? 2.41 -17.969 -26.078 1 98.31 84 TYR A O 1
ATOM 620 N N . ARG A 1 85 ? 2.598 -16.531 -24.391 1 98.38 85 ARG A N 1
ATOM 621 C CA . ARG A 1 85 ? 1.902 -15.391 -24.969 1 98.38 85 ARG A CA 1
ATOM 622 C C . ARG A 1 85 ? 2.672 -14.102 -24.719 1 98.38 85 ARG A C 1
ATOM 624 O O . ARG A 1 85 ? 3.193 -13.883 -23.625 1 98.38 85 ARG A O 1
ATOM 631 N N . LEU A 1 86 ? 2.771 -13.273 -25.781 1 98.31 86 LEU A N 1
ATOM 632 C CA . LEU A 1 86 ? 3.338 -11.938 -25.609 1 98.31 86 LEU A CA 1
ATOM 633 C C . LEU A 1 86 ? 2.301 -10.977 -25.031 1 98.31 86 LEU A C 1
ATOM 635 O O . LEU A 1 86 ? 1.25 -10.758 -25.641 1 98.31 86 LEU A O 1
ATOM 639 N N . VAL A 1 87 ? 2.643 -10.43 -23.859 1 98.31 87 VAL A N 1
ATOM 640 C CA . VAL A 1 87 ? 1.673 -9.57 -23.188 1 98.31 87 VAL A CA 1
ATOM 641 C C . VAL A 1 87 ? 2.4 -8.461 -22.438 1 98.31 87 VAL A C 1
ATOM 643 O O . VAL A 1 87 ? 3.455 -8.695 -21.844 1 98.31 87 VAL A O 1
ATOM 646 N N . ASP A 1 88 ? 1.919 -7.258 -22.562 1 98.19 88 ASP A N 1
ATOM 647 C CA . ASP A 1 88 ? 2.197 -6.168 -21.625 1 98.19 88 ASP A CA 1
ATOM 648 C C . ASP A 1 88 ? 1.086 -6.035 -20.594 1 98.19 88 ASP A C 1
ATOM 650 O O . ASP A 1 88 ? -0.017 -5.582 -20.906 1 98.19 88 ASP A O 1
ATOM 654 N N . ILE A 1 89 ? 1.446 -6.375 -19.359 1 98.25 89 ILE A N 1
ATOM 655 C CA . ILE A 1 89 ? 0.397 -6.5 -18.359 1 98.25 89 ILE A CA 1
ATOM 656 C C . ILE A 1 89 ? -0.168 -5.121 -18.031 1 98.25 89 ILE A C 1
ATOM 658 O O . ILE A 1 89 ? -1.233 -5.008 -17.422 1 98.25 89 ILE A O 1
ATOM 662 N N . SER A 1 90 ? 0.546 -4.035 -18.344 1 96.94 90 SER A N 1
ATOM 663 C CA . SER A 1 90 ? 0.068 -2.684 -18.062 1 96.94 90 SER A CA 1
ATOM 664 C C . SER A 1 90 ? -0.85 -2.184 -19.172 1 96.94 90 SER A C 1
ATOM 666 O O . SER A 1 90 ? -1.313 -1.042 -19.141 1 96.94 90 SER A O 1
ATOM 668 N N . SER A 1 91 ? -1.075 -2.992 -20.172 1 97.81 91 SER A N 1
ATOM 669 C CA . SER A 1 91 ? -1.957 -2.658 -21.281 1 97.81 91 SER A CA 1
ATOM 670 C C . SER A 1 91 ? -3.24 -3.482 -21.234 1 97.81 91 SER A C 1
ATOM 672 O O . SER A 1 91 ? -3.215 -4.691 -21.469 1 97.81 91 SER A O 1
ATOM 674 N N . THR A 1 92 ? -4.312 -2.76 -21.031 1 97.62 92 THR A N 1
ATOM 675 C CA . THR A 1 92 ? -5.609 -3.43 -20.984 1 97.62 92 THR A CA 1
ATOM 676 C C . THR A 1 92 ? -5.879 -4.184 -22.281 1 97.62 92 THR A C 1
ATOM 678 O O . THR A 1 92 ? -6.363 -5.316 -22.266 1 97.62 92 THR A O 1
ATOM 681 N N . ALA A 1 93 ? -5.547 -3.596 -23.344 1 98.06 93 ALA A N 1
ATOM 682 C CA . ALA A 1 93 ? -5.754 -4.223 -24.641 1 98.06 93 ALA A CA 1
ATOM 683 C C . ALA A 1 93 ? -4.906 -5.48 -24.797 1 98.06 93 ALA A C 1
ATOM 685 O O . ALA A 1 93 ? -5.371 -6.496 -25.312 1 98.06 93 ALA A O 1
ATOM 686 N N . SER A 1 94 ? -3.66 -5.391 -24.406 1 98.62 94 SER A N 1
ATOM 687 C CA . SER A 1 94 ? -2.754 -6.535 -24.469 1 98.62 94 SER A CA 1
ATOM 688 C C . SER A 1 94 ? -3.256 -7.691 -23.625 1 98.62 94 SER A C 1
ATOM 690 O O . SER A 1 94 ? -3.246 -8.844 -24.062 1 98.62 94 SER A O 1
ATOM 692 N N . VAL A 1 95 ? -3.746 -7.422 -22.469 1 98.69 95 VAL A N 1
ATOM 693 C CA . VAL A 1 95 ? -4.242 -8.43 -21.531 1 98.69 95 VAL A CA 1
ATOM 694 C C . VAL A 1 95 ? -5.535 -9.039 -22.078 1 98.69 95 VAL A C 1
ATOM 696 O O . VAL A 1 95 ? -5.754 -10.242 -21.969 1 98.69 95 VAL A O 1
ATOM 699 N N . LYS A 1 96 ? -6.332 -8.164 -22.594 1 97.88 96 LYS A N 1
ATOM 700 C CA . LYS A 1 96 ? -7.559 -8.672 -23.219 1 97.88 96 LYS A CA 1
ATOM 701 C C . LYS A 1 96 ? -7.246 -9.695 -24.297 1 97.88 96 LYS A C 1
ATOM 703 O O . LYS A 1 96 ? -7.863 -10.758 -24.344 1 97.88 96 LYS A O 1
ATOM 708 N N . LYS A 1 97 ? -6.344 -9.406 -25.141 1 98.19 97 LYS A N 1
ATOM 709 C CA . LYS A 1 97 ? -5.941 -10.312 -26.219 1 98.19 97 LYS A CA 1
ATOM 710 C C . LYS A 1 97 ? -5.418 -11.633 -25.656 1 98.19 97 LYS A C 1
ATOM 712 O O . LYS A 1 97 ? -5.672 -12.695 -26.219 1 98.19 97 LYS A O 1
ATOM 717 N N . LEU A 1 98 ? -4.656 -11.539 -24.578 1 98.31 98 LEU A N 1
ATOM 718 C CA . LEU A 1 98 ? -4.148 -12.727 -23.922 1 98.31 98 LEU A CA 1
ATOM 719 C C . LEU A 1 98 ? -5.281 -13.68 -23.562 1 98.31 98 LEU A C 1
ATOM 721 O O . LEU A 1 98 ? -5.273 -14.844 -23.953 1 98.31 98 LEU A O 1
ATOM 725 N N . PHE A 1 99 ? -6.301 -13.242 -22.891 1 97.94 99 PHE A N 1
ATOM 726 C CA . PHE A 1 99 ? -7.332 -14.133 -22.375 1 97.94 99 PHE A CA 1
ATOM 727 C C . PHE A 1 99 ? -8.312 -14.531 -23.469 1 97.94 99 PHE A C 1
ATOM 729 O O . PHE A 1 99 ? -8.914 -15.602 -23.422 1 97.94 99 PHE A O 1
ATOM 736 N N . GLU A 1 100 ? -8.43 -13.672 -24.469 1 96.81 100 GLU A N 1
ATOM 737 C CA . GLU A 1 100 ? -9.219 -14.055 -25.641 1 96.81 100 GLU A CA 1
ATOM 738 C C . GLU A 1 100 ? -8.578 -15.219 -26.375 1 96.81 100 GLU A C 1
ATOM 740 O O . GLU A 1 100 ? -9.266 -16 -27.031 1 96.81 100 GLU A O 1
ATOM 745 N N . SER A 1 101 ? -7.305 -15.32 -26.266 1 97.19 101 SER A N 1
ATOM 746 C CA . SER A 1 101 ? -6.578 -16.375 -26.969 1 97.19 101 SER A CA 1
ATOM 747 C C . SER A 1 101 ? -6.699 -17.703 -26.25 1 97.19 101 SER A C 1
ATOM 749 O O . SER A 1 101 ? -6.336 -18.75 -26.797 1 97.19 101 SER A O 1
ATOM 751 N N . LEU A 1 102 ? -7.176 -17.703 -25.016 1 96 102 LEU A N 1
ATOM 752 C CA . LEU A 1 102 ? -7.273 -18.922 -24.219 1 96 102 LEU A CA 1
ATOM 753 C C . LEU A 1 102 ? -8.656 -19.547 -24.359 1 96 102 LEU A C 1
ATOM 755 O O . LEU A 1 102 ? -9.672 -18.891 -24.141 1 96 102 LEU A O 1
ATOM 759 N N . THR A 1 103 ? -8.719 -20.797 -24.719 1 89.12 103 THR A N 1
ATOM 760 C CA . THR A 1 103 ? -9.977 -21.516 -24.875 1 89.12 103 THR A CA 1
ATOM 761 C C . THR A 1 103 ? -10.461 -22.031 -23.516 1 89.12 103 THR A C 1
ATOM 763 O O . THR A 1 103 ? -11.672 -22.078 -23.266 1 89.12 103 THR A O 1
ATOM 766 N N . GLU A 1 104 ? -9.492 -22.438 -22.766 1 88.75 104 GLU A N 1
ATOM 767 C CA . GLU A 1 104 ? -9.82 -22.906 -21.422 1 88.75 104 GLU A CA 1
ATOM 768 C C . GLU A 1 104 ? -9.297 -21.953 -20.359 1 88.75 104 GLU A C 1
ATOM 770 O O . GLU A 1 104 ? -8.25 -21.328 -20.531 1 88.75 104 GLU A O 1
ATOM 775 N N . SER A 1 105 ? -10.102 -21.875 -19.328 1 93.19 105 SER A N 1
ATOM 776 C CA . SER A 1 105 ? -9.664 -21.031 -18.219 1 93.19 105 SER A CA 1
ATOM 777 C C . SER A 1 105 ? -8.609 -21.719 -17.359 1 93.19 105 SER A C 1
ATOM 779 O O . SER A 1 105 ? -8.797 -22.875 -16.953 1 93.19 105 SER A O 1
ATOM 781 N N . PRO A 1 106 ? -7.5 -21.078 -17.109 1 97.69 106 PRO A N 1
ATOM 782 C CA . PRO A 1 106 ? -6.504 -21.688 -16.234 1 97.69 106 PRO A CA 1
ATOM 783 C C . PRO A 1 106 ? -7.016 -21.875 -14.805 1 97.69 106 PRO A C 1
ATOM 785 O O . PRO A 1 106 ? -7.891 -21.125 -14.352 1 97.69 106 PRO A O 1
ATOM 788 N N . ASP A 1 107 ? -6.469 -22.844 -14.141 1 98.44 107 ASP A N 1
ATOM 789 C CA . ASP A 1 107 ? -6.84 -23.125 -12.758 1 98.44 107 ASP A CA 1
ATOM 790 C C . ASP A 1 107 ? -6.09 -22.219 -11.789 1 98.44 107 ASP A C 1
ATOM 792 O O . ASP A 1 107 ? -6.566 -21.953 -10.688 1 98.44 107 ASP A O 1
ATOM 796 N N . THR A 1 108 ? -4.906 -21.797 -12.195 1 98.81 108 THR A N 1
ATOM 797 C CA . THR A 1 108 ? -4.059 -20.969 -11.352 1 98.81 108 THR A CA 1
ATOM 798 C C . THR A 1 108 ? -3.457 -19.812 -12.148 1 98.81 108 THR A C 1
ATOM 800 O O . THR A 1 108 ? -2.99 -20.016 -13.273 1 98.81 108 THR A O 1
ATOM 803 N N . LEU A 1 109 ? -3.576 -18.656 -11.648 1 98.88 109 LEU A N 1
ATOM 804 C CA . LEU A 1 109 ? -2.861 -17.484 -12.141 1 98.88 109 LEU A CA 1
ATOM 805 C C . LEU A 1 109 ? -1.755 -17.078 -11.172 1 98.88 109 LEU A C 1
ATOM 807 O O . LEU A 1 109 ? -2.021 -16.781 -10 1 98.88 109 LEU A O 1
ATOM 811 N N . VAL A 1 110 ? -0.532 -17.094 -11.641 1 98.94 110 VAL A N 1
ATOM 812 C CA . VAL A 1 110 ? 0.591 -16.562 -10.867 1 98.94 110 VAL A CA 1
ATOM 813 C C . VAL A 1 110 ? 1.034 -15.219 -11.445 1 98.94 110 VAL A C 1
ATOM 815 O O . VAL A 1 110 ? 1.641 -15.172 -12.516 1 98.94 110 VAL A O 1
ATOM 818 N N . ASN A 1 111 ? 0.708 -14.203 -10.734 1 98.81 111 ASN A N 1
ATOM 819 C CA . ASN A 1 111 ? 1.211 -12.875 -11.078 1 98.81 111 ASN A CA 1
ATOM 820 C C . ASN A 1 111 ? 2.65 -12.68 -10.609 1 98.81 111 ASN A C 1
ATOM 822 O O . ASN A 1 111 ? 2.889 -12.258 -9.477 1 98.81 111 ASN A O 1
ATOM 826 N N . ASN A 1 112 ? 3.549 -12.914 -11.508 1 98.19 112 ASN A N 1
ATOM 827 C CA . ASN A 1 112 ? 4.973 -12.836 -11.195 1 98.19 112 ASN A CA 1
ATOM 828 C C . ASN A 1 112 ? 5.629 -11.641 -11.875 1 98.19 112 ASN A C 1
ATOM 830 O O . ASN A 1 112 ? 6.668 -11.156 -11.422 1 98.19 112 ASN A O 1
ATOM 834 N N . ALA A 1 113 ? 5.023 -11.164 -13 1 96.62 113 ALA A N 1
ATOM 835 C CA . ALA A 1 113 ? 5.586 -10.031 -13.727 1 96.62 113 ALA A CA 1
ATOM 836 C C . ALA A 1 113 ? 5.641 -8.781 -12.844 1 96.62 113 ALA A C 1
ATOM 838 O O . ALA A 1 113 ? 4.652 -8.43 -12.195 1 96.62 113 ALA A O 1
ATOM 839 N N . GLU A 1 114 ? 6.707 -8.203 -12.773 1 92.69 114 GLU A N 1
ATOM 840 C CA . GLU A 1 114 ? 6.875 -6.996 -11.961 1 92.69 114 GLU A CA 1
ATOM 841 C C . GLU A 1 114 ? 7.945 -6.082 -12.555 1 92.69 114 GLU A C 1
ATOM 843 O O . GLU A 1 114 ? 8.688 -6.48 -13.453 1 92.69 114 GLU A O 1
ATOM 848 N N . PHE A 1 115 ? 7.961 -4.883 -12.094 1 90.38 115 PHE A N 1
ATOM 849 C CA . PHE A 1 115 ? 8.938 -3.865 -12.453 1 90.38 115 PHE A CA 1
ATOM 850 C C . PHE A 1 115 ? 9.492 -3.182 -11.211 1 90.38 115 PHE A C 1
ATOM 852 O O . PHE A 1 115 ? 8.727 -2.771 -10.328 1 90.38 115 PHE A O 1
ATOM 859 N N . MET A 1 116 ? 10.758 -3.209 -11.102 1 90.38 116 MET A N 1
ATOM 860 C CA . MET A 1 116 ? 11.391 -2.428 -10.047 1 90.38 116 MET A CA 1
ATOM 861 C C . MET A 1 116 ? 12 -1.147 -10.609 1 90.38 116 MET A C 1
ATOM 863 O O . MET A 1 116 ? 12.953 -1.198 -11.383 1 90.38 116 MET A O 1
ATOM 867 N N . SER A 1 117 ? 11.438 -0.1 -10.195 1 89.69 117 SER A N 1
ATOM 868 C CA . SER A 1 117 ? 12.047 1.179 -10.539 1 89.69 117 SER A CA 1
ATOM 869 C C . SER A 1 117 ? 13.461 1.288 -9.984 1 89.69 117 SER A C 1
ATOM 871 O O . SER A 1 117 ? 13.797 0.643 -8.992 1 89.69 117 SER A O 1
ATOM 873 N N . GLU A 1 118 ? 14.289 2.107 -10.633 1 90.62 118 GLU A N 1
ATOM 874 C CA . GLU A 1 118 ? 15.602 2.385 -10.055 1 90.62 118 GLU A CA 1
ATOM 875 C C . GLU A 1 118 ? 15.469 2.951 -8.641 1 90.62 118 GLU A C 1
ATOM 877 O O . GLU A 1 118 ? 14.656 3.848 -8.398 1 90.62 118 GLU A O 1
ATOM 882 N N . PRO A 1 119 ? 16.188 2.273 -7.73 1 90.88 119 PRO A N 1
ATOM 883 C CA . PRO A 1 119 ? 16.188 2.879 -6.395 1 90.88 119 PRO A CA 1
ATOM 884 C C . PRO A 1 119 ? 16.641 4.336 -6.41 1 90.88 119 PRO A C 1
ATOM 886 O O . PRO A 1 119 ? 17.703 4.652 -6.977 1 90.88 119 PRO A O 1
ATOM 889 N N . GLN A 1 120 ? 15.867 5.219 -5.875 1 93.31 120 GLN A N 1
ATOM 890 C CA . GLN A 1 120 ? 16.172 6.645 -5.883 1 93.31 120 GLN A CA 1
ATOM 891 C C . GLN A 1 120 ? 15.797 7.297 -4.555 1 93.31 120 GLN A C 1
ATOM 893 O O . GLN A 1 120 ? 14.891 6.828 -3.865 1 93.31 120 GLN A O 1
ATOM 898 N N . ASN A 1 121 ? 16.531 8.391 -4.223 1 95.69 121 ASN A N 1
ATOM 899 C CA . ASN A 1 121 ? 16.234 9.18 -3.035 1 95.69 121 ASN A CA 1
ATOM 900 C C . ASN A 1 121 ? 14.93 9.961 -3.188 1 95.69 121 ASN A C 1
ATOM 902 O O . ASN A 1 121 ? 14.672 10.547 -4.242 1 95.69 121 ASN A O 1
ATOM 906 N N . PHE A 1 122 ? 14.156 9.977 -2.145 1 96.38 122 PHE A N 1
ATOM 907 C CA . PHE A 1 122 ? 12.844 10.617 -2.16 1 96.38 122 PHE A CA 1
ATOM 908 C C . PHE A 1 122 ? 12.961 12.078 -2.594 1 96.38 122 PHE A C 1
ATOM 910 O O . PHE A 1 122 ? 12.102 12.578 -3.324 1 96.38 122 PHE A O 1
ATOM 917 N N . LEU A 1 123 ? 13.984 12.758 -2.191 1 95.69 123 LEU A N 1
ATOM 918 C CA . LEU A 1 123 ? 14.156 14.188 -2.4 1 95.69 123 LEU A CA 1
ATOM 919 C C . LEU A 1 123 ? 14.391 14.5 -3.875 1 95.69 123 LEU A C 1
ATOM 921 O O . LEU A 1 123 ? 14.016 15.57 -4.359 1 95.69 123 LEU A O 1
ATOM 925 N N . THR A 1 124 ? 14.953 13.492 -4.605 1 95.06 124 THR A N 1
ATOM 926 C CA . THR A 1 124 ? 15.453 13.844 -5.93 1 95.06 124 THR A CA 1
ATOM 927 C C . THR A 1 124 ? 14.938 12.867 -6.98 1 95.06 124 THR A C 1
ATOM 929 O O . THR A 1 124 ? 15.227 13.016 -8.172 1 95.06 124 THR A O 1
ATOM 932 N N . ALA A 1 125 ? 14.188 11.953 -6.555 1 95.69 125 ALA A N 1
ATOM 933 C CA . ALA A 1 125 ? 13.742 10.883 -7.445 1 95.69 125 ALA A CA 1
ATOM 934 C C . ALA A 1 125 ? 12.992 11.453 -8.648 1 95.69 125 ALA A C 1
ATOM 936 O O . ALA A 1 125 ? 12.273 12.453 -8.523 1 95.69 125 ALA A O 1
ATOM 937 N N . ASP A 1 126 ? 13.203 10.828 -9.789 1 96.69 126 ASP A N 1
ATOM 938 C CA . ASP A 1 126 ? 12.344 11.062 -10.938 1 96.69 126 ASP A CA 1
ATOM 939 C C . ASP A 1 126 ? 10.961 10.445 -10.727 1 96.69 126 ASP A C 1
ATOM 941 O O . ASP A 1 126 ? 10.805 9.227 -10.797 1 96.69 126 ASP A O 1
ATOM 945 N N . ILE A 1 127 ? 9.961 11.242 -10.594 1 96.12 127 ILE A N 1
ATOM 946 C CA . ILE A 1 127 ? 8.625 10.812 -10.188 1 96.12 127 ILE A CA 1
ATOM 947 C C . ILE A 1 127 ? 8.008 9.953 -11.281 1 96.12 127 ILE A C 1
ATOM 949 O O . ILE A 1 127 ? 7.285 8.992 -10.992 1 96.12 127 ILE A O 1
ATOM 953 N N . ASP A 1 128 ? 8.273 10.328 -12.531 1 95.31 128 ASP A N 1
ATOM 954 C CA . ASP A 1 128 ? 7.727 9.531 -13.625 1 95.31 128 ASP A CA 1
ATOM 955 C C . ASP A 1 128 ? 8.273 8.109 -13.602 1 95.31 128 ASP A C 1
ATOM 957 O O . ASP A 1 128 ? 7.527 7.148 -13.781 1 95.31 128 ASP A O 1
ATOM 961 N N . GLU A 1 129 ? 9.539 7.996 -13.391 1 95.06 129 GLU A N 1
ATOM 962 C CA . GLU A 1 129 ? 10.156 6.68 -13.273 1 95.06 129 GLU A CA 1
ATOM 963 C C . GLU A 1 129 ? 9.648 5.938 -12.047 1 95.06 129 GLU A C 1
ATOM 965 O O . GLU A 1 129 ? 9.375 4.734 -12.109 1 95.06 129 GLU A O 1
ATOM 970 N N . TRP A 1 130 ? 9.602 6.621 -11 1 95.5 130 TRP A N 1
ATOM 971 C CA . TRP A 1 130 ? 9.047 6.09 -9.758 1 95.5 130 TRP A CA 1
ATOM 972 C C . TRP A 1 130 ? 7.641 5.551 -9.977 1 95.5 130 TRP A C 1
ATOM 974 O O . TRP A 1 130 ? 7.336 4.418 -9.602 1 95.5 130 TRP A O 1
ATOM 984 N N . TRP A 1 131 ? 6.797 6.273 -10.672 1 96.88 131 TRP A N 1
ATOM 985 C CA . TRP A 1 131 ? 5.383 5.969 -10.875 1 96.88 131 TRP A CA 1
ATOM 986 C C . TRP A 1 131 ? 5.211 4.762 -11.789 1 96.88 131 TRP A C 1
ATOM 988 O O . TRP A 1 131 ? 4.227 4.023 -11.672 1 96.88 131 TRP A O 1
ATOM 998 N N . LYS A 1 132 ? 6.184 4.5 -12.648 1 96.5 132 LYS A N 1
ATOM 999 C CA . LYS A 1 132 ? 6.145 3.326 -13.516 1 96.5 132 LYS A CA 1
ATOM 1000 C C . LYS A 1 132 ? 6.059 2.041 -12.695 1 96.5 132 LYS A C 1
ATOM 1002 O O . LYS A 1 132 ? 5.418 1.075 -13.117 1 96.5 132 LYS A O 1
ATOM 1007 N N . GLY A 1 133 ? 6.672 2.041 -11.523 1 95.38 133 GLY A N 1
ATOM 1008 C CA . GLY A 1 133 ? 6.555 0.904 -10.625 1 95.38 133 GLY A CA 1
ATOM 1009 C C . GLY A 1 133 ? 5.125 0.604 -10.227 1 95.38 133 GLY A C 1
ATOM 1010 O O . GLY A 1 133 ? 4.695 -0.552 -10.25 1 95.38 133 GLY A O 1
ATOM 1011 N N . PHE A 1 134 ? 4.352 1.612 -9.961 1 97.56 134 PHE A N 1
ATOM 1012 C CA . PHE A 1 134 ? 2.945 1.451 -9.602 1 97.56 134 PHE A CA 1
ATOM 1013 C C . PHE A 1 134 ? 2.127 1.015 -10.812 1 97.56 134 PHE A C 1
ATOM 1015 O O . PHE A 1 134 ? 1.254 0.152 -10.695 1 97.56 134 PHE A O 1
ATOM 1022 N N . GLU A 1 135 ? 2.414 1.581 -11.922 1 97.69 135 GLU A N 1
ATOM 1023 C CA . GLU A 1 135 ? 1.679 1.249 -13.141 1 97.69 135 GLU A CA 1
ATOM 1024 C C . GLU A 1 135 ? 1.819 -0.232 -13.484 1 97.69 135 GLU A C 1
ATOM 1026 O O . GLU A 1 135 ? 0.836 -0.89 -13.828 1 97.69 135 GLU A O 1
ATOM 1031 N N . VAL A 1 136 ? 2.969 -0.716 -13.336 1 97.44 136 VAL A N 1
ATOM 1032 C CA . VAL A 1 136 ? 3.203 -2.105 -13.719 1 97.44 136 VAL A CA 1
ATOM 1033 C C . VAL A 1 136 ? 2.768 -3.033 -12.586 1 97.44 136 VAL A C 1
ATOM 1035 O O . VAL A 1 136 ? 1.949 -3.932 -12.797 1 97.44 136 VAL A O 1
ATOM 1038 N N . ASN A 1 137 ? 3.232 -2.787 -11.375 1 97.75 137 ASN A N 1
ATOM 1039 C CA . ASN A 1 137 ? 3.061 -3.73 -10.273 1 97.75 137 ASN A CA 1
ATOM 1040 C C . ASN A 1 137 ? 1.632 -3.713 -9.742 1 97.75 137 ASN A C 1
ATOM 1042 O O . ASN A 1 137 ? 1.104 -4.75 -9.328 1 97.75 137 ASN A O 1
ATOM 1046 N N . VAL A 1 138 ? 1.038 -2.523 -9.719 1 98.31 138 VAL A N 1
ATOM 1047 C CA . VAL A 1 138 ? -0.295 -2.414 -9.141 1 98.31 138 VAL A CA 1
ATOM 1048 C C . VAL A 1 138 ? -1.349 -2.471 -10.242 1 98.31 138 VAL A C 1
ATOM 1050 O O . VAL A 1 138 ? -2.121 -3.43 -10.32 1 98.31 138 VAL A O 1
ATOM 1053 N N . LEU A 1 139 ? -1.288 -1.524 -11.156 1 98.31 139 LEU A N 1
ATOM 1054 C CA . LEU A 1 139 ? -2.291 -1.469 -12.211 1 98.31 139 LEU A CA 1
ATOM 1055 C C . LEU A 1 139 ? -2.209 -2.701 -13.109 1 98.31 139 LEU A C 1
ATOM 1057 O O . LEU A 1 139 ? -3.223 -3.355 -13.367 1 98.31 139 LEU A O 1
ATOM 1061 N N . GLY A 1 140 ? -1.023 -3.035 -13.57 1 98.62 140 GLY A N 1
ATOM 1062 C CA . GLY A 1 140 ? -0.845 -4.184 -14.445 1 98.62 140 GLY A CA 1
ATOM 1063 C C . GLY A 1 140 ? -1.365 -5.477 -13.844 1 98.62 140 GLY A C 1
ATOM 1064 O O . GLY A 1 140 ? -2.104 -6.215 -14.5 1 98.62 140 GLY A O 1
ATOM 1065 N N . THR A 1 141 ? -0.983 -5.742 -12.602 1 98.56 141 THR A N 1
ATOM 1066 C CA . THR A 1 141 ? -1.425 -6.961 -11.93 1 98.56 141 THR A CA 1
ATOM 1067 C C . THR A 1 141 ? -2.941 -6.965 -11.758 1 98.56 141 THR A C 1
ATOM 1069 O O . THR A 1 141 ? -3.584 -8.008 -11.898 1 98.56 141 THR A O 1
ATOM 1072 N N . THR A 1 142 ? -3.502 -5.805 -11.445 1 98.31 142 THR A N 1
ATOM 1073 C CA . THR A 1 142 ? -4.945 -5.688 -11.281 1 98.31 142 THR A CA 1
ATOM 1074 C C . THR A 1 142 ? -5.668 -5.988 -12.594 1 98.31 142 THR A C 1
ATOM 1076 O O . THR A 1 142 ? -6.656 -6.727 -12.609 1 98.31 142 THR A O 1
ATOM 1079 N N . ILE A 1 143 ? -5.152 -5.449 -13.695 1 98.5 143 ILE A N 1
ATOM 1080 C CA . ILE A 1 143 ? -5.742 -5.668 -15.008 1 98.5 143 ILE A CA 1
ATOM 1081 C C . ILE A 1 143 ? -5.738 -7.164 -15.328 1 98.5 143 ILE A C 1
ATOM 1083 O O . ILE A 1 143 ? -6.77 -7.719 -15.727 1 98.5 143 ILE A O 1
ATOM 1087 N N . VAL A 1 144 ? -4.629 -7.824 -15.117 1 98.75 144 VAL A N 1
ATOM 1088 C CA . VAL A 1 144 ? -4.488 -9.242 -15.422 1 98.75 144 VAL A CA 1
ATOM 1089 C C . VAL A 1 144 ? -5.434 -10.055 -14.547 1 98.75 144 VAL A C 1
ATOM 1091 O O . VAL A 1 144 ? -6.133 -10.945 -15.031 1 98.75 144 VAL A O 1
ATOM 1094 N N . THR A 1 145 ? -5.465 -9.758 -13.289 1 98.69 145 THR A N 1
ATOM 1095 C CA . THR A 1 145 ? -6.266 -10.508 -12.328 1 98.69 145 THR A CA 1
ATOM 1096 C C . THR A 1 145 ? -7.75 -10.383 -12.648 1 98.69 145 THR A C 1
ATOM 1098 O O . THR A 1 145 ? -8.477 -11.383 -12.656 1 98.69 145 THR A O 1
ATOM 1101 N N . GLN A 1 146 ? -8.18 -9.109 -12.906 1 98.38 146 GLN A N 1
ATOM 1102 C CA . GLN A 1 146 ? -9.586 -8.922 -13.234 1 98.38 146 GLN A CA 1
ATOM 1103 C C . GLN A 1 146 ? -9.961 -9.68 -14.508 1 98.38 146 GLN A C 1
ATOM 1105 O O . GLN A 1 146 ? -10.992 -10.359 -14.555 1 98.38 146 GLN A O 1
ATOM 1110 N N . ALA A 1 147 ? -9.141 -9.578 -15.492 1 98.38 147 ALA A N 1
ATOM 1111 C CA . ALA A 1 147 ? -9.391 -10.281 -16.75 1 98.38 147 ALA A CA 1
ATOM 1112 C C . ALA A 1 147 ? -9.453 -11.789 -16.547 1 98.38 147 ALA A C 1
ATOM 1114 O O . ALA A 1 147 ? -10.305 -12.469 -17.125 1 98.38 147 ALA A O 1
ATOM 1115 N N . TYR A 1 148 ? -8.539 -12.344 -15.734 1 98.69 148 TYR A N 1
ATOM 1116 C CA . TYR A 1 148 ? -8.539 -13.766 -15.398 1 98.69 148 TYR A CA 1
ATOM 1117 C C . TYR A 1 148 ? -9.859 -14.172 -14.758 1 98.69 148 TYR A C 1
ATOM 1119 O O . TYR A 1 148 ? -10.461 -15.172 -15.141 1 98.69 148 TYR A O 1
ATOM 1127 N N . LEU A 1 149 ? -10.281 -13.391 -13.781 1 98.12 149 LEU A N 1
ATOM 1128 C CA . LEU A 1 149 ? -11.508 -13.703 -13.055 1 98.12 149 LEU A CA 1
ATOM 1129 C C . LEU A 1 149 ? -12.719 -13.656 -13.977 1 98.12 149 LEU A C 1
ATOM 1131 O O . LEU A 1 149 ? -13.602 -14.508 -13.891 1 98.12 149 LEU A O 1
ATOM 1135 N N . GLN A 1 150 ? -12.711 -12.664 -14.828 1 97.44 150 GLN A N 1
ATOM 1136 C CA . GLN A 1 150 ? -13.812 -12.555 -15.773 1 97.44 150 GLN A CA 1
ATOM 1137 C C . GLN A 1 150 ? -13.812 -13.727 -16.75 1 97.44 150 GLN A C 1
ATOM 1139 O O . GLN A 1 150 ? -14.875 -14.266 -17.078 1 97.44 150 GLN A O 1
ATOM 1144 N N . HIS A 1 151 ? -12.68 -14.062 -17.188 1 97.69 151 HIS A N 1
ATOM 1145 C CA . HIS A 1 151 ? -12.562 -15.219 -18.078 1 97.69 151 HIS A CA 1
ATOM 1146 C C . HIS A 1 151 ? -13.023 -16.5 -17.375 1 97.69 151 HIS A C 1
ATOM 1148 O O . HIS A 1 151 ? -13.742 -17.297 -17.969 1 97.69 151 HIS A O 1
ATOM 1154 N N . ARG A 1 152 ? -12.633 -16.688 -16.172 1 96.75 152 ARG A N 1
ATOM 1155 C CA . ARG A 1 152 ? -13.008 -17.859 -15.391 1 96.75 152 ARG A CA 1
ATOM 1156 C C . ARG A 1 152 ? -14.516 -17.906 -15.164 1 96.75 152 ARG A C 1
ATOM 1158 O O . ARG A 1 152 ? -15.141 -18.953 -15.32 1 96.75 152 ARG A O 1
ATOM 1165 N N . LEU A 1 153 ? -14.992 -16.75 -14.766 1 95.44 153 LEU A N 1
ATOM 1166 C CA . LEU A 1 153 ? -16.422 -16.672 -14.539 1 95.44 153 LEU A CA 1
ATOM 1167 C C . LEU A 1 153 ? -17.203 -17.094 -15.789 1 95.44 153 LEU A C 1
ATOM 1169 O O . LEU A 1 153 ? -18.156 -17.859 -15.703 1 95.44 153 LEU A O 1
ATOM 1173 N N . ALA A 1 154 ? -16.719 -16.641 -16.891 1 95 154 ALA A N 1
ATOM 1174 C CA . ALA A 1 154 ? -17.391 -16.922 -18.156 1 95 154 ALA A CA 1
ATOM 1175 C C . ALA A 1 154 ? -17.281 -18.406 -18.516 1 95 154 ALA A C 1
ATOM 1177 O O . ALA A 1 154 ? -18.172 -18.969 -19.156 1 95 154 ALA A O 1
ATOM 1178 N N . SER A 1 155 ? -16.281 -19.031 -18.047 1 93.38 155 SER A N 1
ATOM 1179 C CA . SER A 1 155 ? -16.031 -20.422 -18.375 1 93.38 155 SER A CA 1
ATOM 1180 C C . SER A 1 155 ? -16.781 -21.375 -17.453 1 93.38 155 SER A C 1
ATOM 1182 O O . SER A 1 155 ? -16.844 -22.578 -17.703 1 93.38 155 SER A O 1
ATOM 1184 N N . LYS A 1 156 ? -17.344 -20.906 -16.391 1 89.94 156 LYS A N 1
ATOM 1185 C CA . LYS A 1 156 ? -18.125 -21.672 -15.406 1 89.94 156 LYS A CA 1
ATOM 1186 C C . LYS A 1 156 ? -17.344 -22.891 -14.922 1 89.94 156 LYS A C 1
ATOM 1188 O O . LYS A 1 156 ? -17.828 -24.016 -15.047 1 89.94 156 LYS A O 1
ATOM 1193 N N . PRO A 1 157 ? -16.234 -22.609 -14.297 1 86.44 157 PRO A N 1
ATOM 1194 C CA . PRO A 1 157 ? -15.398 -23.734 -13.852 1 86.44 157 PRO A CA 1
ATOM 1195 C C . PRO A 1 157 ? -16.047 -24.547 -12.734 1 86.44 157 PRO A C 1
ATOM 1197 O O . PRO A 1 157 ? -16.938 -24.031 -12.031 1 86.44 157 PRO A O 1
ATOM 1200 N N . SER A 1 158 ? -15.547 -25.812 -12.594 1 88.88 158 SER A N 1
ATOM 1201 C CA . SER A 1 158 ? -16.094 -26.703 -11.578 1 88.88 158 SER A CA 1
ATOM 1202 C C . SER A 1 158 ? -15.391 -26.516 -10.242 1 88.88 158 SER A C 1
ATOM 1204 O O . SER A 1 158 ? -15.867 -27 -9.211 1 88.88 158 SER A O 1
ATOM 1206 N N . SER A 1 159 ? -14.25 -25.875 -10.281 1 93.75 159 SER A N 1
ATOM 1207 C CA . SER A 1 159 ? -13.469 -25.641 -9.07 1 93.75 159 SER A CA 1
ATOM 1208 C C . SER A 1 159 ? -12.938 -24.219 -9.023 1 93.75 159 SER A C 1
ATOM 1210 O O . SER A 1 159 ? -12.781 -23.578 -10.07 1 93.75 159 SER A O 1
ATOM 1212 N N . PRO A 1 160 ? -12.773 -23.734 -7.848 1 96.62 160 PRO A N 1
ATOM 1213 C CA . PRO A 1 160 ? -12.242 -22.375 -7.738 1 96.62 160 PRO A CA 1
ATOM 1214 C C . PRO A 1 160 ? -10.812 -22.266 -8.258 1 96.62 160 PRO A C 1
ATOM 1216 O O . PRO A 1 160 ? -10.039 -23.219 -8.164 1 96.62 160 PRO A O 1
ATOM 1219 N N . GLY A 1 161 ? -10.523 -21.094 -8.836 1 98.19 161 GLY A N 1
ATOM 1220 C CA . GLY A 1 161 ? -9.148 -20.781 -9.203 1 98.19 161 GLY A CA 1
ATOM 1221 C C . GLY A 1 161 ? -8.32 -20.281 -8.039 1 98.19 161 GLY A C 1
ATOM 1222 O O . GLY A 1 161 ? -8.859 -20.016 -6.957 1 98.19 161 GLY A O 1
ATOM 1223 N N . VAL A 1 162 ? -7.031 -20.297 -8.211 1 98.75 162 VAL A N 1
ATOM 1224 C CA . VAL A 1 162 ? -6.109 -19.703 -7.25 1 98.75 162 VAL A CA 1
ATOM 1225 C C . VAL A 1 162 ? -5.305 -18.594 -7.918 1 98.75 162 VAL A C 1
ATOM 1227 O O . VAL A 1 162 ? -4.734 -18.781 -8.992 1 98.75 162 VAL A O 1
ATOM 1230 N N . VAL A 1 163 ? -5.359 -17.438 -7.336 1 98.88 163 VAL A N 1
ATOM 1231 C CA . VAL A 1 163 ? -4.602 -16.297 -7.828 1 98.88 163 VAL A CA 1
ATOM 1232 C C . VAL A 1 163 ? -3.469 -15.977 -6.859 1 98.88 163 VAL A C 1
ATOM 1234 O O . VAL A 1 163 ? -3.711 -15.688 -5.684 1 98.88 163 VAL A O 1
ATOM 1237 N N . VAL A 1 164 ? -2.262 -16.016 -7.352 1 98.88 164 VAL A N 1
ATOM 1238 C CA . VAL A 1 164 ? -1.073 -15.727 -6.555 1 98.88 164 VAL A CA 1
ATOM 1239 C C . VAL A 1 164 ? -0.482 -14.383 -6.98 1 98.88 164 VAL A C 1
ATOM 1241 O O . VAL A 1 164 ? -0.366 -14.102 -8.172 1 98.88 164 VAL A O 1
ATOM 1244 N N . ALA A 1 165 ? -0.178 -13.594 -6.062 1 97.88 165 ALA A N 1
ATOM 1245 C CA . ALA A 1 165 ? 0.624 -12.398 -6.316 1 97.88 165 ALA A CA 1
ATOM 1246 C C . ALA A 1 165 ? 1.998 -12.516 -5.66 1 97.88 165 ALA A C 1
ATOM 1248 O O . ALA A 1 165 ? 2.102 -12.781 -4.465 1 97.88 165 ALA A O 1
ATOM 1249 N N . LEU A 1 166 ? 3.002 -12.305 -6.453 1 97.25 166 LEU A N 1
ATOM 1250 C CA . LEU A 1 166 ? 4.332 -12.234 -5.863 1 97.25 166 LEU A CA 1
ATOM 1251 C C . LEU A 1 166 ? 4.559 -10.875 -5.207 1 97.25 166 LEU A C 1
ATOM 1253 O O . LEU A 1 166 ? 4.461 -9.836 -5.867 1 97.25 166 LEU A O 1
ATOM 1257 N N . ASN A 1 167 ? 4.789 -10.961 -3.988 1 96 167 ASN A N 1
ATOM 1258 C CA . ASN A 1 167 ? 5.043 -9.766 -3.195 1 96 167 ASN A CA 1
ATOM 1259 C C . ASN A 1 167 ? 6.488 -9.711 -2.703 1 96 167 ASN A C 1
ATOM 1261 O O . ASN A 1 167 ? 7.387 -10.266 -3.346 1 96 167 ASN A O 1
ATOM 1265 N N . SER A 1 168 ? 6.754 -8.953 -1.66 1 89.75 168 SER A N 1
ATOM 1266 C CA . SER A 1 168 ? 8.125 -8.734 -1.209 1 89.75 168 SER A CA 1
ATOM 1267 C C . SER A 1 168 ? 8.18 -8.477 0.293 1 89.75 168 SER A C 1
ATOM 1269 O O . SER A 1 168 ? 7.227 -7.941 0.869 1 89.75 168 SER A O 1
ATOM 1271 N N . PHE A 1 169 ? 9.312 -8.859 0.789 1 83.81 169 PHE A N 1
ATOM 1272 C CA . PHE A 1 169 ? 9.586 -8.516 2.18 1 83.81 169 PHE A CA 1
ATOM 1273 C C . PHE A 1 169 ? 9.633 -7 2.363 1 83.81 169 PHE A C 1
ATOM 1275 O O . PHE A 1 169 ? 9.312 -6.488 3.438 1 83.81 169 PHE A O 1
ATOM 1282 N N . ALA A 1 170 ? 9.992 -6.309 1.353 1 84.75 170 ALA A N 1
ATOM 1283 C CA . ALA A 1 170 ? 10.148 -4.855 1.39 1 84.75 170 ALA A CA 1
ATOM 1284 C C . ALA A 1 170 ? 8.805 -4.168 1.625 1 84.75 170 ALA A C 1
ATOM 1286 O O . ALA A 1 170 ? 8.758 -2.977 1.941 1 84.75 170 ALA A O 1
ATOM 1287 N N . SER A 1 171 ? 7.727 -4.934 1.545 1 89 171 SER A N 1
ATOM 1288 C CA . SER A 1 171 ? 6.398 -4.348 1.686 1 89 171 SER A CA 1
ATOM 1289 C C . SER A 1 171 ? 6.129 -3.924 3.125 1 89 171 SER A C 1
ATOM 1291 O O . SER A 1 171 ? 5.297 -3.053 3.377 1 89 171 SER A O 1
ATOM 1293 N N . PHE A 1 172 ? 6.891 -4.605 4 1 86.5 172 PHE A N 1
ATOM 1294 C CA . PHE A 1 172 ? 6.516 -4.402 5.395 1 86.5 172 PHE A CA 1
ATOM 1295 C C . PHE A 1 172 ? 7.75 -4.203 6.266 1 86.5 172 PHE A C 1
ATOM 1297 O O . PHE A 1 172 ? 8.812 -4.77 5.988 1 86.5 172 PHE A O 1
ATOM 1304 N N . ALA A 1 173 ? 7.574 -3.469 7.238 1 77.19 173 ALA A N 1
ATOM 1305 C CA . ALA A 1 173 ? 8.344 -3.312 8.469 1 77.19 173 ALA A CA 1
ATOM 1306 C C . ALA A 1 173 ? 9.805 -2.988 8.172 1 77.19 173 ALA A C 1
ATOM 1308 O O . ALA A 1 173 ? 10.641 -2.992 9.07 1 77.19 173 ALA A O 1
ATOM 1309 N N . VAL A 1 174 ? 10.188 -2.871 6.887 1 82.69 174 VAL A N 1
ATOM 1310 C CA . VAL A 1 174 ? 11.555 -2.514 6.535 1 82.69 174 VAL A CA 1
ATOM 1311 C C . VAL A 1 174 ? 11.602 -1.081 6.008 1 82.69 174 VAL A C 1
ATOM 1313 O O . VAL A 1 174 ? 10.836 -0.721 5.109 1 82.69 174 VAL A O 1
ATOM 1316 N N . ARG A 1 175 ? 12.469 -0.309 6.605 1 89.31 175 ARG A N 1
ATOM 1317 C CA . ARG A 1 175 ? 12.641 1.062 6.137 1 89.31 175 ARG A CA 1
ATOM 1318 C C . ARG A 1 175 ? 13.953 1.214 5.371 1 89.31 175 ARG A C 1
ATOM 1320 O O . ARG A 1 175 ? 14.875 1.89 5.836 1 89.31 175 ARG A O 1
ATOM 1327 N N . ALA A 1 176 ? 13.984 0.575 4.23 1 86.19 176 ALA A N 1
ATOM 1328 C CA . ALA A 1 176 ? 15.156 0.643 3.367 1 86.19 176 ALA A CA 1
ATOM 1329 C C . ALA A 1 176 ? 15.141 1.908 2.514 1 86.19 176 ALA A C 1
ATOM 1331 O O . ALA A 1 176 ? 14.133 2.213 1.866 1 86.19 176 AL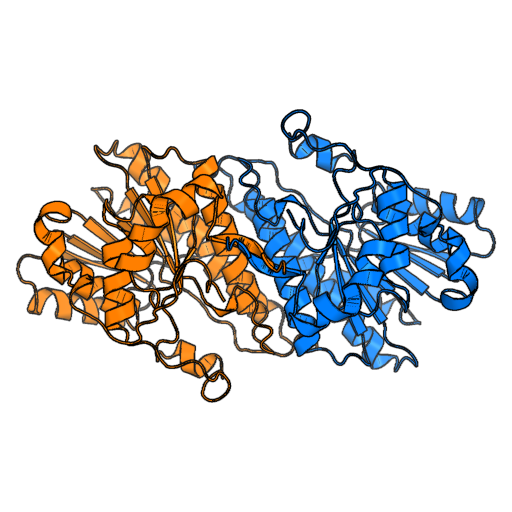A A O 1
ATOM 1332 N N . PRO A 1 177 ? 16.281 2.59 2.51 1 90.88 177 PRO A N 1
ATOM 1333 C CA . PRO A 1 177 ? 16.328 3.795 1.679 1 90.88 177 PRO A CA 1
ATOM 1334 C C . PRO A 1 177 ? 16.156 3.492 0.191 1 90.88 177 PRO A C 1
ATOM 1336 O O . PRO A 1 177 ? 16.516 2.404 -0.267 1 90.88 177 PRO A O 1
ATOM 1339 N N . HIS A 1 178 ? 15.523 4.387 -0.519 1 92.44 178 HIS A N 1
ATOM 1340 C CA . HIS A 1 178 ? 15.492 4.461 -1.975 1 92.44 178 HIS A CA 1
ATOM 1341 C C . HIS A 1 178 ? 14.539 3.422 -2.557 1 92.44 178 HIS A C 1
ATOM 1343 O O . HIS A 1 178 ? 14.422 3.297 -3.777 1 92.44 178 HIS A O 1
ATOM 1349 N N . LEU A 1 179 ? 13.828 2.658 -1.707 1 90.81 179 LEU A N 1
ATOM 1350 C CA . LEU A 1 179 ? 12.977 1.583 -2.209 1 90.81 179 LEU A CA 1
ATOM 1351 C C . LEU A 1 179 ? 11.5 1.938 -2.055 1 90.81 179 LEU A C 1
ATOM 1353 O O . LEU A 1 179 ? 10.633 1.063 -2.133 1 90.81 179 LEU A O 1
ATOM 1357 N N . TRP A 1 180 ? 11.234 3.176 -1.898 1 92.75 180 TRP A N 1
ATOM 1358 C CA . TRP A 1 180 ? 9.883 3.604 -1.533 1 92.75 180 TRP A CA 1
ATOM 1359 C C . TRP A 1 180 ? 8.914 3.383 -2.686 1 92.75 180 TRP A C 1
ATOM 1361 O O . TRP A 1 180 ? 7.723 3.152 -2.465 1 92.75 180 TRP A O 1
ATOM 1371 N N . ALA A 1 181 ? 9.398 3.428 -3.973 1 91.31 181 ALA A N 1
ATOM 1372 C CA . ALA A 1 181 ? 8.523 3.104 -5.098 1 91.31 181 ALA A CA 1
ATOM 1373 C C . ALA A 1 181 ? 8.133 1.628 -5.086 1 91.31 181 ALA A C 1
ATOM 1375 O O . ALA A 1 181 ? 6.949 1.288 -5.125 1 91.31 181 ALA A O 1
ATOM 1376 N N . TYR A 1 182 ? 9.117 0.846 -4.977 1 93.12 182 TYR A N 1
ATOM 1377 C CA . TYR A 1 182 ? 8.93 -0.601 -5 1 93.12 182 TYR A CA 1
ATOM 1378 C C . TYR A 1 182 ? 8.102 -1.062 -3.803 1 93.12 182 TYR A C 1
ATOM 1380 O O . TYR A 1 182 ? 7.082 -1.732 -3.965 1 93.12 182 TYR A O 1
ATOM 1388 N N . SER A 1 183 ? 8.484 -0.629 -2.598 1 94.94 183 SER A N 1
ATOM 1389 C CA . SER A 1 183 ? 7.809 -1.032 -1.369 1 94.94 183 SER A CA 1
ATOM 1390 C C . SER A 1 183 ? 6.359 -0.552 -1.354 1 94.94 183 SER A C 1
ATOM 1392 O O . SER A 1 183 ? 5.461 -1.296 -0.963 1 94.94 183 SER A O 1
ATOM 1394 N N . GLY A 1 184 ? 6.145 0.685 -1.799 1 96.5 184 GLY A N 1
ATOM 1395 C CA . GLY A 1 184 ? 4.789 1.209 -1.888 1 96.5 184 GLY A CA 1
ATOM 1396 C C . GLY A 1 184 ? 3.902 0.412 -2.824 1 96.5 184 GLY A C 1
ATOM 1397 O O . GLY A 1 184 ? 2.756 0.107 -2.49 1 96.5 184 GLY A O 1
ATOM 1398 N N . SER A 1 185 ? 4.418 0.035 -3.967 1 97 185 SER A N 1
ATOM 1399 C CA . SER A 1 185 ? 3.645 -0.729 -4.938 1 97 185 SER A CA 1
ATOM 1400 C C . SER A 1 185 ? 3.326 -2.127 -4.418 1 97 185 SER A C 1
ATOM 1402 O O . SER A 1 185 ? 2.223 -2.637 -4.625 1 97 185 SER A O 1
ATOM 1404 N N . LYS A 1 186 ? 4.25 -2.703 -3.727 1 96.75 186 LYS A N 1
ATOM 1405 C CA . LYS A 1 186 ? 4.086 -4.082 -3.285 1 96.75 186 LYS A CA 1
ATOM 1406 C C . LYS A 1 186 ? 3.107 -4.172 -2.115 1 96.75 186 LYS A C 1
ATOM 1408 O O . LYS A 1 186 ? 2.309 -5.105 -2.037 1 96.75 186 LYS A O 1
ATOM 1413 N N . ILE A 1 187 ? 3.156 -3.213 -1.234 1 97.06 187 ILE A N 1
ATOM 1414 C CA . ILE A 1 187 ? 2.199 -3.266 -0.135 1 97.06 187 ILE A CA 1
ATOM 1415 C C . ILE A 1 187 ? 0.795 -2.971 -0.657 1 97.06 187 ILE A C 1
ATOM 1417 O O . ILE A 1 187 ? -0.188 -3.531 -0.165 1 97.06 187 ILE A O 1
ATOM 1421 N N . ALA A 1 188 ? 0.699 -2.053 -1.6 1 97.69 188 ALA A N 1
ATOM 1422 C CA . ALA A 1 188 ? -0.596 -1.798 -2.227 1 97.69 188 ALA A CA 1
ATOM 1423 C C . ALA A 1 188 ? -1.17 -3.072 -2.838 1 97.69 188 ALA A C 1
ATOM 1425 O O . ALA A 1 188 ? -2.348 -3.385 -2.646 1 97.69 188 ALA A O 1
ATOM 1426 N N . LEU A 1 189 ? -0.35 -3.787 -3.49 1 97.19 189 LEU A N 1
ATOM 1427 C CA . LEU A 1 189 ? -0.774 -5.031 -4.121 1 97.19 189 LEU A CA 1
ATOM 1428 C C . LEU A 1 189 ? -1.255 -6.035 -3.078 1 97.19 189 LEU A C 1
ATOM 1430 O O . LEU A 1 189 ? -2.293 -6.676 -3.258 1 97.19 189 LEU A O 1
ATOM 1434 N N . ALA A 1 190 ? -0.492 -6.176 -2.029 1 96.62 190 ALA A N 1
ATOM 1435 C CA . ALA A 1 190 ? -0.903 -7.074 -0.953 1 96.62 190 ALA A CA 1
ATOM 1436 C C . ALA A 1 190 ? -2.287 -6.703 -0.427 1 96.62 190 ALA A C 1
ATOM 1438 O O . ALA A 1 190 ? -3.145 -7.57 -0.251 1 96.62 190 ALA A O 1
ATOM 1439 N N . ARG A 1 191 ? -2.482 -5.445 -0.222 1 96.81 191 ARG A N 1
ATOM 1440 C CA . ARG A 1 191 ? -3.748 -4.961 0.324 1 96.81 191 ARG A CA 1
ATOM 1441 C C . ARG A 1 191 ? -4.895 -5.215 -0.646 1 96.81 191 ARG A C 1
ATOM 1443 O O . ARG A 1 191 ? -5.984 -5.621 -0.234 1 96.81 191 ARG A O 1
ATOM 1450 N N . ILE A 1 192 ? -4.668 -4.992 -1.865 1 96.94 192 ILE A N 1
ATOM 1451 C CA . ILE A 1 192 ? -5.68 -5.207 -2.895 1 96.94 192 ILE A CA 1
ATOM 1452 C C . ILE A 1 192 ? -6.109 -6.672 -2.898 1 96.94 192 ILE A C 1
ATOM 1454 O O . ILE A 1 192 ? -7.305 -6.973 -2.965 1 96.94 192 ILE A O 1
ATOM 1458 N N . PHE A 1 193 ? -5.195 -7.586 -2.746 1 97 193 PHE A N 1
ATOM 1459 C CA . PHE A 1 193 ? -5.516 -9.008 -2.732 1 97 193 PHE A CA 1
ATOM 1460 C C . PHE A 1 193 ? -6.262 -9.383 -1.459 1 97 193 PHE A C 1
ATOM 1462 O O . PHE A 1 193 ? -7.148 -10.242 -1.482 1 97 193 PHE A O 1
ATOM 1469 N N . GLU A 1 194 ? -5.879 -8.766 -0.382 1 96.44 194 GLU A N 1
ATOM 1470 C CA . GLU A 1 194 ? -6.613 -8.969 0.861 1 96.44 194 GLU A CA 1
ATOM 1471 C C . GLU A 1 194 ? -8.078 -8.586 0.705 1 96.44 194 GLU A C 1
ATOM 1473 O O . GLU A 1 194 ? -8.961 -9.234 1.266 1 96.44 194 GLU A O 1
ATOM 1478 N N . LEU A 1 195 ? -8.305 -7.523 -0.019 1 96.06 195 LEU A N 1
ATOM 1479 C CA . LEU A 1 195 ? -9.656 -6.996 -0.152 1 96.06 195 LEU A CA 1
ATOM 1480 C C . LEU A 1 195 ? -10.414 -7.707 -1.274 1 96.06 195 LEU A C 1
ATOM 1482 O O . LEU A 1 195 ? -11.641 -7.746 -1.272 1 96.06 195 LEU A O 1
ATOM 1486 N N . ALA A 1 196 ? -9.688 -8.281 -2.213 1 96.44 196 ALA A N 1
ATOM 1487 C CA . ALA A 1 196 ? -10.312 -9 -3.318 1 96.44 196 ALA A CA 1
ATOM 1488 C C . ALA A 1 196 ? -11.188 -10.141 -2.801 1 96.44 196 ALA A C 1
ATOM 1490 O O . ALA A 1 196 ? -12.234 -10.438 -3.381 1 96.44 196 ALA A O 1
ATOM 1491 N N . VAL A 1 197 ? -10.828 -10.734 -1.695 1 95.44 197 VAL A N 1
ATOM 1492 C CA . VAL A 1 197 ? -11.539 -11.891 -1.152 1 95.44 197 VAL A CA 1
ATOM 1493 C C . VAL A 1 197 ? -12.922 -11.469 -0.68 1 95.44 197 VAL A C 1
ATOM 1495 O O . VAL A 1 197 ? -13.828 -12.297 -0.576 1 95.44 197 VAL A O 1
ATOM 1498 N N . ALA A 1 198 ? -13.055 -10.156 -0.388 1 93.75 198 ALA A N 1
ATOM 1499 C CA . ALA A 1 198 ? -14.352 -9.648 0.038 1 93.75 198 ALA A CA 1
ATOM 1500 C C . ALA A 1 198 ? -15.273 -9.43 -1.158 1 93.75 198 ALA A C 1
ATOM 1502 O O . ALA A 1 198 ? -16.5 -9.359 -1.004 1 93.75 198 ALA A O 1
ATOM 1503 N N . ASP A 1 199 ? -14.758 -9.352 -2.299 1 95.94 199 ASP A N 1
ATOM 1504 C CA . ASP A 1 199 ? -15.523 -9.023 -3.498 1 95.94 199 ASP A CA 1
ATOM 1505 C C . ASP A 1 199 ? -15.758 -10.258 -4.363 1 95.94 199 ASP A C 1
ATOM 1507 O O . ASP A 1 199 ? -16.781 -10.359 -5.051 1 95.94 199 ASP A O 1
ATOM 1511 N N . VAL A 1 200 ? -14.789 -11.172 -4.367 1 97.19 200 VAL A N 1
ATOM 1512 C CA . VAL A 1 200 ? -14.805 -12.32 -5.266 1 97.19 200 VAL A CA 1
ATOM 1513 C C . VAL A 1 200 ? -15.258 -13.57 -4.504 1 97.19 200 VAL A C 1
ATOM 1515 O O . VAL A 1 200 ? -14.633 -13.953 -3.512 1 97.19 200 VAL A O 1
ATOM 1518 N N . PRO A 1 201 ? -16.344 -14.203 -4.922 1 95.38 201 PRO A N 1
ATOM 1519 C CA . PRO A 1 201 ? -16.781 -15.414 -4.227 1 95.38 201 PRO A CA 1
ATOM 1520 C C . PRO A 1 201 ? -15.711 -16.5 -4.18 1 95.38 201 PRO A C 1
ATOM 1522 O O . PRO A 1 201 ? -14.992 -16.703 -5.164 1 95.38 201 PRO A O 1
ATOM 1525 N N . SER A 1 202 ? -15.625 -17.156 -3.053 1 95.12 202 SER A N 1
ATOM 1526 C CA . SER A 1 202 ? -14.625 -18.203 -2.875 1 95.12 202 SER A CA 1
ATOM 1527 C C . SER A 1 202 ? -14.836 -19.344 -3.865 1 95.12 202 SER A C 1
ATOM 1529 O O . SER A 1 202 ? -13.922 -20.125 -4.121 1 95.12 202 SER A O 1
ATOM 1531 N N . SER A 1 203 ? -16.031 -19.438 -4.434 1 96 203 SER A N 1
ATOM 1532 C CA . SER A 1 203 ? -16.328 -20.453 -5.441 1 96 203 SER A CA 1
ATOM 1533 C C . SER A 1 203 ? -15.688 -20.109 -6.781 1 96 203 SER A C 1
ATOM 1535 O O . SER A 1 203 ? -15.523 -20.984 -7.641 1 96 203 SER A O 1
ATOM 1537 N N . LEU A 1 204 ? -15.344 -18.859 -6.941 1 97.5 204 LEU A N 1
ATOM 1538 C CA . LEU A 1 204 ? -14.711 -18.438 -8.188 1 97.5 204 LEU A CA 1
ATOM 1539 C C . LEU A 1 204 ? -13.195 -18.484 -8.07 1 97.5 204 LEU A C 1
ATOM 1541 O O . LEU A 1 204 ? -12.523 -19.031 -8.945 1 97.5 204 LEU A O 1
ATOM 1545 N N . ALA A 1 205 ? -12.703 -17.969 -7.012 1 98.12 205 ALA A N 1
ATOM 1546 C CA . ALA A 1 205 ? -11.25 -17.984 -6.844 1 98.12 205 ALA A CA 1
ATOM 1547 C C . ALA A 1 205 ? -10.859 -17.594 -5.418 1 98.12 205 ALA A C 1
ATOM 1549 O O . ALA A 1 205 ? -11.617 -16.922 -4.723 1 98.12 205 ALA A O 1
ATOM 1550 N N . ARG A 1 206 ? -9.727 -18.078 -4.977 1 98.19 206 ARG A N 1
ATOM 1551 C CA . ARG A 1 206 ? -9.07 -17.562 -3.783 1 98.19 206 ARG A CA 1
ATOM 1552 C C . ARG A 1 206 ? -7.762 -16.859 -4.137 1 98.19 206 ARG A C 1
ATOM 1554 O O . ARG A 1 206 ? -7.242 -17.031 -5.242 1 98.19 206 ARG A O 1
ATOM 1561 N N . PHE A 1 207 ? -7.309 -16.031 -3.229 1 98.56 207 PHE A N 1
ATOM 1562 C CA . PHE A 1 207 ? -6.16 -15.156 -3.461 1 98.56 207 PHE A CA 1
ATOM 1563 C C . PHE A 1 207 ? -5.09 -15.383 -2.402 1 98.56 207 PHE A C 1
ATOM 1565 O O . PHE A 1 207 ? -5.402 -15.57 -1.225 1 98.56 207 PHE A O 1
ATOM 1572 N N . ILE A 1 208 ? -3.82 -15.328 -2.828 1 98.5 208 ILE A N 1
ATOM 1573 C CA . ILE A 1 208 ? -2.738 -15.383 -1.853 1 98.5 208 ILE A CA 1
ATOM 1574 C C . ILE A 1 208 ? -1.572 -14.516 -2.324 1 98.5 208 ILE A C 1
ATOM 1576 O O . ILE A 1 208 ? -1.244 -14.5 -3.514 1 98.5 208 ILE A O 1
ATOM 1580 N N . SER A 1 209 ? -1.057 -13.734 -1.424 1 98.19 209 SER A N 1
ATOM 1581 C CA . SER A 1 209 ? 0.194 -13.016 -1.651 1 98.19 209 SER A CA 1
ATOM 1582 C C . SER A 1 209 ? 1.381 -13.773 -1.067 1 98.19 209 SER A C 1
ATOM 1584 O O . SER A 1 209 ? 1.29 -14.328 0.031 1 98.19 209 SER A O 1
ATOM 1586 N N . ILE A 1 210 ? 2.543 -13.781 -1.832 1 98.31 210 ILE A N 1
ATOM 1587 C CA . ILE A 1 210 ? 3.686 -14.547 -1.354 1 98.31 210 ILE A CA 1
ATOM 1588 C C . ILE A 1 210 ? 4.961 -13.719 -1.483 1 98.31 210 ILE A C 1
ATOM 1590 O O . ILE A 1 210 ? 5.242 -13.164 -2.549 1 98.31 210 ILE A O 1
ATOM 1594 N N . ASN A 1 211 ? 5.652 -13.586 -0.438 1 96.06 211 ASN A N 1
ATOM 1595 C CA . ASN A 1 211 ? 7.043 -13.148 -0.47 1 96.06 211 ASN A CA 1
ATOM 1596 C C . ASN A 1 211 ? 7.984 -14.297 -0.82 1 96.06 211 ASN A C 1
ATOM 1598 O O . ASN A 1 211 ? 8.148 -15.234 -0.037 1 96.06 211 ASN A O 1
ATOM 1602 N N . PRO A 1 212 ? 8.609 -14.203 -1.921 1 96.19 212 PRO A N 1
ATOM 1603 C CA . PRO A 1 212 ? 9.438 -15.328 -2.359 1 96.19 212 PRO A CA 1
ATOM 1604 C C . PRO A 1 212 ? 10.781 -15.391 -1.637 1 96.19 212 PRO A C 1
ATOM 1606 O O . PRO A 1 212 ? 11.539 -16.344 -1.817 1 96.19 212 PRO A O 1
ATOM 1609 N N . GLY A 1 213 ? 11.023 -14.375 -0.787 1 93.25 213 GLY A N 1
ATOM 1610 C CA . GLY A 1 213 ? 12.344 -14.289 -0.172 1 93.25 213 GLY A CA 1
ATOM 1611 C C . GLY A 1 213 ? 13.352 -13.555 -1.029 1 93.25 213 GLY A C 1
ATOM 1612 O O . GLY A 1 213 ? 13 -12.969 -2.055 1 93.25 213 GLY A O 1
ATOM 1613 N N . ALA A 1 214 ? 14.562 -13.477 -0.527 1 90.31 214 ALA A N 1
ATOM 1614 C CA . ALA A 1 214 ? 15.641 -12.797 -1.243 1 90.31 214 ALA A CA 1
ATOM 1615 C C . ALA A 1 214 ? 16.297 -13.727 -2.268 1 90.31 214 ALA A C 1
ATOM 1617 O O . ALA A 1 214 ? 17.312 -14.352 -1.986 1 90.31 214 ALA A O 1
ATOM 1618 N N . VAL A 1 215 ? 15.711 -13.742 -3.408 1 91.12 215 VAL A N 1
ATOM 1619 C CA . VAL A 1 215 ? 16.219 -14.602 -4.477 1 91.12 215 VAL A CA 1
ATOM 1620 C C . VAL A 1 215 ? 17.172 -13.812 -5.363 1 91.12 215 VAL A C 1
ATOM 1622 O O . VAL A 1 215 ? 16.875 -12.688 -5.766 1 91.12 215 VAL A O 1
ATOM 1625 N N . LYS A 1 216 ? 18.297 -14.375 -5.652 1 87.5 216 LYS A N 1
ATOM 1626 C CA . LYS A 1 216 ? 19.312 -13.703 -6.453 1 87.5 216 LYS A CA 1
ATOM 1627 C C . LYS A 1 216 ? 18.922 -13.648 -7.922 1 87.5 216 LYS A C 1
ATOM 1629 O O . LYS A 1 216 ? 19.266 -14.539 -8.703 1 87.5 216 LYS A O 1
ATOM 1634 N N . THR A 1 217 ? 18.188 -12.688 -8.25 1 86.75 217 THR A N 1
ATOM 1635 C CA . THR A 1 217 ? 17.812 -12.352 -9.617 1 86.75 217 THR A CA 1
ATOM 1636 C C . THR A 1 217 ? 18.375 -10.992 -10.016 1 86.75 217 THR A C 1
ATOM 1638 O O . THR A 1 217 ? 19.062 -10.344 -9.219 1 86.75 217 THR A O 1
ATOM 1641 N N . ALA A 1 218 ? 18.188 -10.656 -11.289 1 81.19 218 ALA A N 1
ATOM 1642 C CA . ALA A 1 218 ? 18.594 -9.328 -11.75 1 81.19 218 ALA A CA 1
ATOM 1643 C C . ALA A 1 218 ? 17.969 -8.234 -10.891 1 81.19 218 ALA A C 1
ATOM 1645 O O . ALA A 1 218 ? 18.609 -7.227 -10.594 1 81.19 218 ALA A O 1
ATOM 1646 N N . MET A 1 219 ? 16.797 -8.445 -10.406 1 81.56 219 MET A N 1
ATOM 1647 C CA . MET A 1 219 ? 16.078 -7.484 -9.57 1 81.56 219 MET A CA 1
ATOM 1648 C C . MET A 1 219 ? 16.75 -7.352 -8.211 1 81.56 219 MET A C 1
ATOM 1650 O O . MET A 1 219 ? 16.844 -6.25 -7.656 1 81.56 219 MET A O 1
ATOM 1654 N N . TYR A 1 220 ? 17.188 -8.438 -7.68 1 80.25 220 TYR A N 1
ATOM 1655 C CA . TYR A 1 220 ? 17.891 -8.445 -6.406 1 80.25 220 TYR A CA 1
ATOM 1656 C C . TYR A 1 220 ? 19.125 -7.543 -6.461 1 80.25 220 TYR A C 1
ATOM 1658 O O . TYR A 1 220 ? 19.328 -6.703 -5.582 1 80.25 220 TYR A O 1
ATOM 1666 N N . TYR A 1 221 ? 19.812 -7.672 -7.504 1 79.69 221 TYR A N 1
ATOM 1667 C CA . TYR A 1 221 ? 21.031 -6.883 -7.648 1 79.69 221 TYR A CA 1
ATOM 1668 C C . TYR A 1 221 ? 20.703 -5.422 -7.918 1 79.69 221 TYR A C 1
ATOM 1670 O O . TYR A 1 221 ? 21.406 -4.523 -7.434 1 79.69 221 TYR A O 1
ATOM 1678 N N . LYS A 1 222 ? 19.688 -5.199 -8.602 1 80.75 222 LYS A N 1
ATOM 1679 C CA . LYS A 1 222 ? 19.234 -3.842 -8.898 1 80.75 222 LYS A CA 1
ATOM 1680 C C . LYS A 1 222 ? 18.812 -3.113 -7.625 1 80.75 222 LYS A C 1
ATOM 1682 O O . LYS A 1 222 ? 18.969 -1.896 -7.52 1 80.75 222 LYS A O 1
ATOM 1687 N N . SER A 1 223 ? 18.234 -3.814 -6.645 1 79.88 223 SER A N 1
ATOM 1688 C CA . SER A 1 223 ? 17.703 -3.238 -5.414 1 79.88 223 SER A CA 1
ATOM 1689 C C . SER A 1 223 ? 18.812 -2.645 -4.559 1 79.88 223 SER A C 1
ATOM 1691 O O . SER A 1 223 ? 18.562 -1.82 -3.678 1 79.88 223 SER A O 1
ATOM 1693 N N . GLY A 1 224 ? 20.062 -3.053 -4.801 1 74.94 224 GLY A N 1
ATOM 1694 C CA . GLY A 1 224 ? 21.203 -2.594 -4.016 1 74.94 224 GLY A CA 1
ATOM 1695 C C . GLY A 1 224 ? 21.25 -3.211 -2.631 1 74.94 224 GLY A C 1
ATOM 1696 O O . GLY A 1 224 ? 22.016 -2.77 -1.778 1 74.94 224 GLY A O 1
ATOM 1697 N N . LEU A 1 225 ? 20.391 -4.148 -2.408 1 71.25 225 LEU A N 1
ATOM 1698 C CA . LEU A 1 225 ? 20.312 -4.73 -1.071 1 71.25 225 LEU A CA 1
ATOM 1699 C C . LEU A 1 225 ? 21.406 -5.766 -0.859 1 71.25 225 LEU A C 1
ATOM 1701 O O . LEU A 1 225 ? 21.562 -6.301 0.243 1 71.25 225 LEU A O 1
ATOM 1705 N N . GLU A 1 226 ? 22.109 -5.898 -1.986 1 67.88 226 GLU A N 1
ATOM 1706 C CA . GLU A 1 226 ? 23.219 -6.824 -1.81 1 67.88 226 GLU A CA 1
ATOM 1707 C C . GLU A 1 226 ? 24.172 -6.348 -0.714 1 67.88 226 GLU A C 1
ATOM 1709 O O . GLU A 1 226 ? 24.625 -5.203 -0.737 1 67.88 226 GLU A O 1
ATOM 1714 N N . GLY A 1 227 ? 24.25 -7.18 0.277 1 62.31 227 GLY A N 1
ATOM 1715 C CA . GLY A 1 227 ? 25.203 -6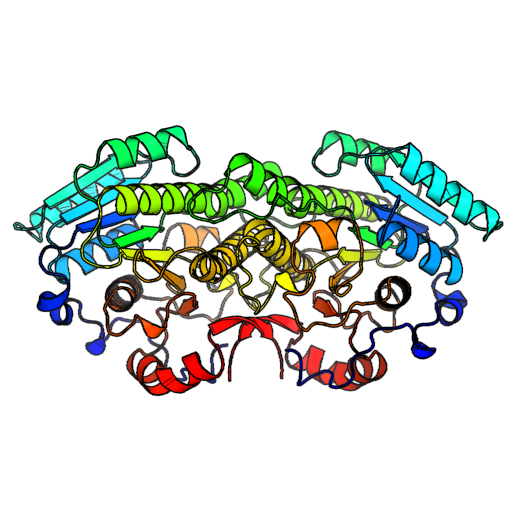.84 1.329 1 62.31 227 GLY A CA 1
ATOM 1716 C C . GLY A 1 227 ? 24.594 -5.996 2.432 1 62.31 227 GLY A C 1
ATOM 1717 O O . GLY A 1 227 ? 25.203 -5.789 3.477 1 62.31 2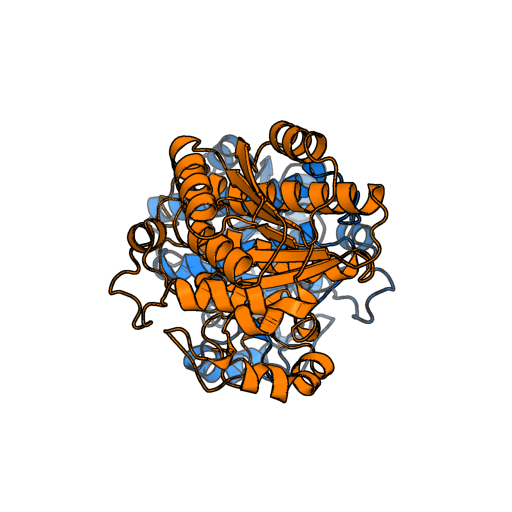27 GLY A O 1
ATOM 1718 N N . SER A 1 228 ? 23.5 -5.312 2.143 1 58.5 228 SER A N 1
ATOM 1719 C CA . SER A 1 228 ? 22.953 -4.363 3.109 1 58.5 228 SER A CA 1
ATOM 1720 C C . SER A 1 228 ? 22.062 -5.066 4.133 1 58.5 228 SER A C 1
ATOM 1722 O O . SER A 1 228 ? 21.875 -4.562 5.242 1 58.5 228 SER A O 1
ATOM 1724 N N . THR A 1 229 ? 21.391 -6.098 3.555 1 60.28 229 THR A N 1
ATOM 1725 C CA . THR A 1 229 ? 20.516 -6.758 4.523 1 60.28 229 THR A CA 1
ATOM 1726 C C . THR A 1 229 ? 21.141 -8.07 4.992 1 60.28 229 THR A C 1
ATOM 1728 O O . THR A 1 229 ? 21.875 -8.719 4.246 1 60.28 229 THR A O 1
ATOM 1731 N N . ASP A 1 230 ? 21.25 -8.227 6.238 1 65.25 230 ASP A N 1
ATOM 1732 C CA . ASP A 1 230 ? 21.688 -9.477 6.852 1 65.25 230 ASP A CA 1
ATOM 1733 C C . ASP A 1 230 ? 20.719 -10.609 6.543 1 65.25 230 ASP A C 1
ATOM 1735 O O . ASP A 1 230 ? 20.781 -11.68 7.16 1 65.25 230 ASP A O 1
ATOM 1739 N N . MET A 1 231 ? 19.922 -10.297 5.535 1 70.88 231 MET A N 1
ATOM 1740 C CA . MET A 1 231 ? 19 -11.398 5.285 1 70.88 231 MET A CA 1
ATOM 1741 C C . MET A 1 231 ? 19.641 -12.438 4.363 1 70.88 231 MET A C 1
ATOM 1743 O O . MET A 1 231 ? 20.172 -12.086 3.311 1 70.88 231 MET A O 1
ATOM 1747 N N . PRO A 1 232 ? 19.578 -13.703 4.75 1 85.31 232 PRO A N 1
ATOM 1748 C CA . PRO A 1 232 ? 20.094 -14.758 3.873 1 85.31 232 PRO A CA 1
ATOM 1749 C C . PRO A 1 232 ? 19.328 -14.859 2.555 1 85.31 232 PRO A C 1
ATOM 1751 O O . PRO A 1 232 ? 18.141 -14.547 2.502 1 85.31 232 PRO A O 1
ATOM 1754 N N . THR A 1 233 ? 20.047 -15.203 1.549 1 91.38 233 THR A N 1
ATOM 1755 C CA . THR A 1 233 ? 19.438 -15.398 0.24 1 91.38 233 THR A CA 1
ATOM 1756 C C . THR A 1 233 ? 18.547 -16.641 0.236 1 91.38 233 THR A C 1
ATOM 1758 O O . THR A 1 233 ? 18.734 -17.547 1.043 1 91.38 233 THR A O 1
ATOM 1761 N N . THR A 1 234 ? 17.547 -16.594 -0.597 1 94.94 234 THR A N 1
ATOM 1762 C CA . THR A 1 234 ? 16.594 -17.672 -0.759 1 94.94 234 THR A CA 1
ATOM 1763 C C . THR A 1 234 ? 16.812 -18.391 -2.088 1 94.94 234 THR A C 1
ATOM 1765 O O . THR A 1 234 ? 16.891 -17.75 -3.139 1 94.94 234 THR A O 1
ATOM 1768 N N . ASP A 1 235 ? 16.906 -19.734 -1.998 1 96.06 235 ASP A N 1
ATOM 1769 C CA . ASP A 1 235 ? 16.969 -20.531 -3.217 1 96.06 235 ASP A CA 1
ATOM 1770 C C . ASP A 1 235 ? 15.68 -20.406 -4.031 1 96.06 235 ASP A C 1
ATOM 1772 O O . ASP A 1 235 ? 14.578 -20.5 -3.482 1 96.06 235 ASP A O 1
ATOM 1776 N N . SER A 1 236 ? 15.875 -20.172 -5.309 1 95.81 236 SER A N 1
ATOM 1777 C CA . SER A 1 236 ? 14.711 -20.016 -6.172 1 95.81 236 SER A CA 1
ATOM 1778 C C . SER A 1 236 ? 13.82 -21.25 -6.137 1 95.81 236 SER A C 1
ATOM 1780 O O . SER A 1 236 ? 12.602 -21.156 -6.262 1 95.81 236 SER A O 1
ATOM 1782 N N . LYS A 1 237 ? 14.414 -22.406 -5.953 1 97.56 237 LYS A N 1
ATOM 1783 C CA . LYS A 1 237 ? 13.648 -23.641 -5.875 1 97.56 237 LYS A CA 1
ATOM 1784 C C . LYS A 1 237 ? 12.727 -23.641 -4.66 1 97.56 237 LYS A C 1
ATOM 1786 O O . LYS A 1 237 ? 11.586 -24.109 -4.738 1 97.56 237 LYS A O 1
ATOM 1791 N N . LEU A 1 238 ? 13.203 -23.156 -3.561 1 98.31 238 LEU A N 1
ATOM 1792 C CA . LEU A 1 238 ? 12.352 -23.047 -2.383 1 98.31 238 LEU A CA 1
ATOM 1793 C C . LEU A 1 238 ? 11.141 -22.156 -2.664 1 98.31 238 LEU A C 1
ATOM 1795 O O . LEU A 1 238 ? 10.008 -22.531 -2.367 1 98.31 238 LEU A O 1
ATOM 1799 N N . SER A 1 239 ? 11.438 -21 -3.24 1 98.06 239 SER A N 1
ATOM 1800 C CA . SER A 1 239 ? 10.359 -20.062 -3.545 1 98.06 239 SER A CA 1
ATOM 1801 C C . SER A 1 239 ? 9.32 -20.688 -4.461 1 98.06 239 SER A C 1
ATOM 1803 O O . SER A 1 239 ? 8.117 -20.594 -4.199 1 98.06 239 SER A O 1
ATOM 1805 N N . ALA A 1 240 ? 9.773 -21.297 -5.469 1 98.69 240 ALA A N 1
ATOM 1806 C CA . ALA A 1 240 ? 8.891 -21.906 -6.465 1 98.69 240 ALA A CA 1
ATOM 1807 C C . ALA A 1 240 ? 8.047 -23.016 -5.848 1 98.69 240 ALA A C 1
ATOM 1809 O O . ALA A 1 240 ? 6.828 -23.047 -6.031 1 98.69 240 ALA A O 1
ATOM 1810 N N . GLU A 1 241 ? 8.695 -23.906 -5.098 1 98.81 241 GLU A N 1
ATOM 1811 C CA . GLU A 1 241 ? 7.992 -25.031 -4.508 1 98.81 241 GLU A CA 1
ATOM 1812 C C . GLU A 1 241 ? 6.988 -24.578 -3.455 1 98.81 241 GLU A C 1
ATOM 1814 O O . GLU A 1 241 ? 5.914 -25.172 -3.309 1 98.81 241 GLU A O 1
ATOM 1819 N N . PHE A 1 242 ? 7.309 -23.547 -2.74 1 98.81 242 PHE A N 1
ATOM 1820 C CA . PHE A 1 242 ? 6.363 -22.969 -1.791 1 98.81 242 PHE A CA 1
ATOM 1821 C C . PHE A 1 242 ? 5.141 -22.422 -2.514 1 98.81 242 PHE A C 1
ATOM 1823 O O . PHE A 1 242 ? 4.008 -22.609 -2.07 1 98.81 242 PHE A O 1
ATOM 1830 N N . ILE A 1 243 ? 5.359 -21.719 -3.604 1 98.81 243 ILE A N 1
ATOM 1831 C CA . ILE A 1 243 ? 4.262 -21.125 -4.375 1 98.81 243 ILE A CA 1
ATOM 1832 C C . ILE A 1 243 ? 3.35 -22.25 -4.887 1 98.81 243 ILE A C 1
ATOM 1834 O O . ILE A 1 243 ? 2.123 -22.141 -4.801 1 98.81 243 ILE A O 1
ATOM 1838 N N . VAL A 1 244 ? 3.926 -23.312 -5.383 1 98.88 244 VAL A N 1
ATOM 1839 C CA . VAL A 1 244 ? 3.133 -24.438 -5.859 1 98.88 244 VAL A CA 1
ATOM 1840 C C . VAL A 1 244 ? 2.316 -25.016 -4.707 1 98.88 244 VAL A C 1
ATOM 1842 O O . VAL A 1 244 ? 1.104 -25.203 -4.828 1 98.88 244 VAL A O 1
ATOM 1845 N N . TRP A 1 245 ? 2.936 -25.25 -3.559 1 98.88 245 TRP A N 1
ATOM 1846 C CA . TRP A 1 245 ? 2.219 -25.734 -2.385 1 98.88 245 TRP A CA 1
ATOM 1847 C C . TRP A 1 245 ? 1.088 -24.781 -2.006 1 98.88 245 TRP A C 1
ATOM 1849 O O . TRP A 1 245 ? -0.017 -25.219 -1.678 1 98.88 245 TRP A O 1
ATOM 1859 N N . ALA A 1 246 ? 1.365 -23.516 -2.1 1 98.75 246 ALA A N 1
ATOM 1860 C CA . ALA A 1 246 ? 0.411 -22.484 -1.673 1 98.75 246 ALA A CA 1
ATOM 1861 C C . ALA A 1 246 ? -0.841 -22.516 -2.545 1 98.75 246 ALA A C 1
ATOM 1863 O O . ALA A 1 246 ? -1.877 -21.953 -2.168 1 98.75 246 ALA A O 1
ATOM 1864 N N . THR A 1 247 ? -0.764 -23.109 -3.705 1 98.75 247 THR A N 1
ATOM 1865 C CA . THR A 1 247 ? -1.931 -23.172 -4.578 1 98.75 247 THR A CA 1
ATOM 1866 C C . THR A 1 247 ? -2.699 -24.469 -4.355 1 98.75 247 THR A C 1
ATOM 1868 O O . THR A 1 247 ? -3.709 -24.719 -5.016 1 98.75 247 THR A O 1
ATOM 1871 N N . SER A 1 248 ? -2.264 -25.391 -3.475 1 98.69 248 SER A N 1
ATOM 1872 C CA . SER A 1 248 ? -2.947 -26.641 -3.152 1 98.69 248 SER A CA 1
ATOM 1873 C C . SER A 1 248 ? -4.121 -26.391 -2.209 1 98.69 248 SER A C 1
ATOM 1875 O O . SER A 1 248 ? -4.246 -25.312 -1.627 1 98.69 248 SER A O 1
ATOM 1877 N N . GLU A 1 249 ? -4.93 -27.391 -2.035 1 97.94 249 GLU A N 1
ATOM 1878 C CA . GLU A 1 249 ? -6.074 -27.312 -1.129 1 97.94 249 GLU A CA 1
ATOM 1879 C C . GLU A 1 249 ? -5.621 -27.188 0.321 1 97.94 249 GLU A C 1
ATOM 1881 O O . GLU A 1 249 ? -6.285 -26.531 1.126 1 97.94 249 GLU A O 1
ATOM 1886 N N . GLU A 1 250 ? -4.488 -27.734 0.672 1 98.25 250 GLU A N 1
ATOM 1887 C CA . GLU A 1 250 ? -3.984 -27.656 2.041 1 98.25 250 GLU A CA 1
ATOM 1888 C C . GLU A 1 250 ? -3.727 -26.203 2.449 1 98.25 250 GLU A C 1
ATOM 1890 O O . GLU A 1 250 ? -3.885 -25.844 3.619 1 98.25 250 GLU A O 1
ATOM 1895 N N . ALA A 1 251 ? -3.416 -25.375 1.486 1 98.44 251 ALA A N 1
ATOM 1896 C CA . ALA A 1 251 ? -3.025 -24 1.776 1 98.44 251 ALA A CA 1
ATOM 1897 C C . ALA A 1 251 ? -4.207 -23.047 1.621 1 98.44 251 ALA A C 1
ATOM 1899 O O . ALA A 1 251 ? -4.043 -21.828 1.673 1 98.44 251 ALA A O 1
ATOM 1900 N N . ALA A 1 252 ? -5.422 -23.609 1.462 1 98.19 252 ALA A N 1
ATOM 1901 C CA . ALA A 1 252 ? -6.598 -22.781 1.181 1 98.19 252 ALA A CA 1
ATOM 1902 C C . ALA A 1 252 ? -6.883 -21.812 2.326 1 98.19 252 ALA A C 1
ATOM 1904 O O . ALA A 1 252 ? -7.469 -20.75 2.117 1 98.19 252 ALA A O 1
ATOM 1905 N N . PHE A 1 253 ? -6.355 -22.141 3.531 1 98.06 253 PHE A N 1
ATOM 1906 C CA . PHE A 1 253 ? -6.602 -21.297 4.695 1 98.06 253 PHE A CA 1
ATOM 1907 C C . PHE A 1 253 ? -5.828 -19.984 4.59 1 98.06 253 PHE A C 1
ATOM 1909 O O . PHE A 1 253 ? -6.09 -19.031 5.336 1 98.06 253 PHE A O 1
ATOM 1916 N N . LEU A 1 254 ? -4.957 -19.859 3.637 1 97.94 254 LEU A N 1
ATOM 1917 C CA . LEU A 1 254 ? -4.137 -18.656 3.459 1 97.94 254 LEU A CA 1
ATOM 1918 C C . LEU A 1 254 ? -4.797 -17.688 2.492 1 97.94 254 LEU A C 1
ATOM 1920 O O . LEU A 1 254 ? -4.195 -16.672 2.109 1 97.94 254 LEU A O 1
ATOM 1924 N N . SER A 1 255 ? -6.027 -17.984 2.084 1 98.12 255 SER A N 1
ATOM 1925 C CA . SER A 1 255 ? -6.746 -17.094 1.187 1 98.12 255 SER A CA 1
ATOM 1926 C C . SER A 1 255 ? -6.844 -15.688 1.777 1 98.12 255 SER A C 1
ATOM 1928 O O . SER A 1 255 ? -7.246 -15.516 2.93 1 98.12 255 SER A O 1
ATOM 1930 N N . GLY A 1 256 ? -6.441 -14.75 0.973 1 97.06 256 GLY A N 1
ATOM 1931 C CA . GLY A 1 256 ? -6.508 -13.359 1.373 1 97.06 256 GLY A CA 1
ATOM 1932 C C . GLY A 1 256 ? -5.395 -12.953 2.316 1 97.06 256 GLY A C 1
ATOM 1933 O O . GLY A 1 256 ? -5.512 -11.961 3.039 1 97.06 256 GLY A O 1
ATOM 1934 N N . ARG A 1 257 ? -4.367 -13.758 2.363 1 97.06 257 ARG A N 1
ATOM 1935 C CA . ARG A 1 257 ? -3.299 -13.508 3.324 1 97.06 257 ARG A CA 1
ATOM 1936 C C . ARG A 1 257 ? -1.945 -13.43 2.629 1 97.06 257 ARG A C 1
ATOM 1938 O O . ARG A 1 257 ? -1.855 -13.609 1.412 1 97.06 257 ARG A O 1
ATOM 1945 N N . LEU A 1 258 ? -0.978 -13.008 3.336 1 96.75 258 LEU A N 1
ATOM 1946 C CA . LEU A 1 258 ? 0.397 -12.961 2.852 1 96.75 258 LEU A CA 1
ATOM 1947 C C . LEU A 1 258 ? 1.266 -13.984 3.584 1 96.75 258 LEU A C 1
ATOM 1949 O O . LEU A 1 258 ? 1.228 -14.07 4.812 1 96.75 258 LEU A O 1
ATOM 1953 N N . ALA A 1 259 ? 2.002 -14.758 2.848 1 96.81 259 ALA A N 1
ATOM 1954 C CA . ALA A 1 259 ? 2.93 -15.734 3.412 1 96.81 259 ALA A CA 1
ATOM 1955 C C . ALA A 1 259 ? 4.336 -15.539 2.85 1 96.81 259 ALA A C 1
ATOM 1957 O O . ALA A 1 259 ? 4.512 -14.93 1.795 1 96.81 259 ALA A O 1
ATOM 1958 N N . TRP A 1 260 ? 5.277 -16 3.574 1 96 260 TRP A N 1
ATOM 1959 C CA . TRP A 1 260 ? 6.672 -15.969 3.15 1 96 260 TRP A CA 1
ATOM 1960 C C . TRP A 1 260 ? 7.164 -17.359 2.787 1 96 260 TRP A C 1
ATOM 1962 O O . TRP A 1 260 ? 7.027 -18.297 3.574 1 96 260 TRP A O 1
ATOM 1972 N N . ALA A 1 261 ? 7.785 -17.438 1.652 1 97.56 261 ALA A N 1
ATOM 1973 C CA . ALA A 1 261 ? 8.266 -18.719 1.157 1 97.56 261 ALA A CA 1
ATOM 1974 C C . ALA A 1 261 ? 9.25 -19.359 2.135 1 97.56 261 ALA A C 1
ATOM 1976 O O . ALA A 1 261 ? 9.438 -20.578 2.141 1 97.56 261 ALA A O 1
ATOM 1977 N N . ASN A 1 262 ? 9.828 -18.531 2.982 1 96.56 262 ASN A N 1
ATOM 1978 C CA . ASN A 1 262 ? 10.852 -19 3.906 1 96.56 262 ASN A CA 1
ATOM 1979 C C . ASN A 1 262 ? 10.242 -19.656 5.145 1 96.56 262 ASN A C 1
ATOM 1981 O O . ASN A 1 262 ? 10.938 -20.281 5.93 1 96.56 262 ASN A O 1
ATOM 1985 N N . TRP A 1 263 ? 8.938 -19.5 5.34 1 96.75 263 TRP A N 1
ATOM 1986 C CA . TRP A 1 263 ? 8.289 -20.016 6.535 1 96.75 263 TRP A CA 1
ATOM 1987 C C . TRP A 1 263 ? 8.109 -21.531 6.449 1 96.75 263 TRP A C 1
ATOM 1989 O O . TRP A 1 263 ? 7.777 -22.062 5.387 1 96.75 263 TRP A O 1
ATOM 1999 N N . ASP A 1 264 ? 8.281 -22.188 7.539 1 97.88 264 ASP A N 1
ATOM 2000 C CA . ASP A 1 264 ? 8.039 -23.625 7.602 1 97.88 264 ASP A CA 1
ATOM 2001 C C . ASP A 1 264 ? 6.562 -23.938 7.391 1 97.88 264 ASP A C 1
ATOM 2003 O O . ASP A 1 264 ? 5.707 -23.438 8.125 1 97.88 264 ASP A O 1
ATOM 2007 N N . VAL A 1 265 ? 6.332 -24.859 6.527 1 97.81 265 VAL A N 1
ATOM 2008 C CA . VAL A 1 265 ? 4.965 -25.125 6.105 1 97.81 265 VAL A CA 1
ATOM 2009 C C . VAL A 1 265 ? 4.23 -25.906 7.199 1 97.81 265 VAL A C 1
ATOM 2011 O O . VAL A 1 265 ? 3.045 -25.672 7.441 1 97.81 265 VAL A O 1
ATOM 2014 N N . ASP A 1 266 ? 4.914 -26.797 7.836 1 98.12 266 ASP A N 1
ATOM 2015 C CA . ASP A 1 266 ? 4.262 -27.562 8.891 1 98.12 266 ASP A CA 1
ATOM 2016 C C . ASP A 1 266 ? 3.82 -26.656 10.039 1 98.12 266 ASP A C 1
ATOM 2018 O O . ASP A 1 266 ? 2.732 -26.828 10.594 1 98.12 266 ASP A O 1
ATOM 2022 N N . GLU A 1 267 ? 4.652 -25.719 10.359 1 97.25 267 GLU A N 1
ATOM 2023 C CA . GLU A 1 267 ? 4.27 -24.766 11.391 1 97.25 267 GLU A CA 1
ATOM 2024 C C . GLU A 1 267 ? 3.096 -23.891 10.938 1 97.25 267 GLU A C 1
ATOM 2026 O O . GLU A 1 267 ? 2.186 -23.609 11.719 1 97.25 267 GLU A O 1
ATOM 2031 N N . LEU A 1 268 ? 3.102 -23.453 9.719 1 97.31 268 LEU A N 1
ATOM 2032 C CA . LEU A 1 268 ? 1.992 -22.672 9.172 1 97.31 268 LEU A CA 1
ATOM 2033 C C . LEU A 1 268 ? 0.683 -23.453 9.289 1 97.31 268 LEU A C 1
ATOM 2035 O O . LEU A 1 268 ? -0.321 -22.922 9.758 1 97.31 268 LEU A O 1
ATOM 2039 N N . VAL A 1 269 ? 0.753 -24.734 8.875 1 98.19 269 VAL A N 1
ATOM 2040 C CA . VAL A 1 269 ? -0.438 -25.578 8.875 1 98.19 269 VAL A CA 1
ATOM 2041 C C . VAL A 1 269 ? -0.883 -25.828 10.312 1 98.19 269 VAL A C 1
ATOM 2043 O O . VAL A 1 269 ? -2.08 -25.812 10.609 1 98.19 269 VAL A O 1
ATOM 2046 N N . ALA A 1 270 ? 0.051 -26.016 11.203 1 97.5 270 ALA A N 1
ATOM 2047 C CA . ALA A 1 270 ? -0.261 -26.266 12.609 1 97.5 270 ALA A CA 1
ATOM 2048 C C . ALA A 1 270 ? -0.962 -25.078 13.242 1 97.5 270 ALA A C 1
ATOM 2050 O O . ALA A 1 270 ? -1.757 -25.234 14.172 1 97.5 270 ALA A O 1
ATOM 2051 N N . ASN A 1 271 ? -0.696 -23.906 12.711 1 96.94 271 ASN A N 1
ATOM 2052 C CA . ASN A 1 271 ? -1.24 -22.672 13.289 1 96.94 271 ASN A CA 1
ATOM 2053 C C . ASN A 1 271 ? -2.457 -22.188 12.516 1 96.94 271 ASN A C 1
ATOM 2055 O O . ASN A 1 271 ? -2.883 -21.031 12.688 1 96.94 271 ASN A O 1
ATOM 2059 N N . LYS A 1 272 ? -3.006 -23.047 11.664 1 97.44 272 LYS A N 1
ATOM 2060 C CA . LYS A 1 272 ? -4.117 -22.703 10.789 1 97.44 272 LYS A CA 1
ATOM 2061 C C . LYS A 1 272 ? -5.285 -22.125 11.586 1 97.44 272 LYS A C 1
ATOM 2063 O O . LYS A 1 272 ? -5.828 -21.078 11.227 1 97.44 272 LYS A O 1
ATOM 2068 N N . GLU A 1 273 ? -5.672 -22.781 12.664 1 97 273 GLU A N 1
ATOM 2069 C CA . GLU A 1 273 ? -6.836 -22.344 13.438 1 97 273 GLU A CA 1
ATOM 2070 C C . GLU A 1 273 ? -6.602 -20.969 14.062 1 97 273 GLU A C 1
ATOM 2072 O O . GLU A 1 273 ? -7.5 -20.125 14.062 1 97 273 GLU A O 1
ATOM 2077 N N . GLU A 1 274 ? -5.438 -20.75 14.586 1 96 274 GLU A N 1
ATOM 2078 C CA . GLU A 1 274 ? -5.109 -19.453 15.18 1 96 274 GLU A CA 1
ATOM 2079 C C . GLU A 1 274 ? -5.113 -18.344 14.125 1 96 274 GLU A C 1
ATOM 2081 O O . GLU A 1 274 ? -5.645 -17.25 14.359 1 96 274 GLU A O 1
ATOM 2086 N N . ILE A 1 275 ? -4.492 -18.641 12.953 1 96.56 275 ILE A N 1
ATOM 2087 C CA . ILE A 1 275 ? -4.414 -17.688 11.844 1 96.56 275 ILE A CA 1
ATOM 2088 C C . ILE A 1 275 ? -5.82 -17.266 11.43 1 96.56 275 ILE A C 1
ATOM 2090 O O . ILE A 1 275 ? -6.086 -16.062 11.258 1 96.56 275 ILE A O 1
ATOM 2094 N N . LEU A 1 276 ? -6.723 -18.266 11.328 1 96.5 276 LEU A N 1
ATOM 2095 C CA . LEU A 1 276 ? -8.086 -17.984 10.891 1 96.5 276 LEU A CA 1
ATOM 2096 C C . LEU A 1 276 ? -8.875 -17.281 11.992 1 96.5 276 LEU A C 1
ATOM 2098 O O . LEU A 1 276 ? -9.547 -16.281 11.734 1 96.5 276 LEU A O 1
ATOM 2102 N N . ASN A 1 277 ? -8.773 -17.719 13.266 1 95.75 277 ASN A N 1
ATOM 2103 C CA . ASN A 1 277 ? -9.562 -17.188 14.375 1 95.75 277 ASN A CA 1
ATOM 2104 C C . ASN A 1 277 ? -9.164 -15.75 14.711 1 95.75 277 ASN A C 1
ATOM 2106 O O . ASN A 1 277 ? -10.008 -14.93 15.078 1 95.75 277 ASN A O 1
ATOM 2110 N N . LYS A 1 278 ? -7.93 -15.43 14.531 1 93.69 278 LYS A N 1
ATOM 2111 C CA . LYS A 1 278 ? -7.438 -14.102 14.914 1 93.69 278 LYS A CA 1
ATOM 2112 C C . LYS A 1 278 ? -7.195 -13.234 13.68 1 93.69 278 LYS A C 1
ATOM 2114 O O . LYS A 1 278 ? -6.633 -12.148 13.781 1 93.69 278 LYS A O 1
ATOM 2119 N N . ASP A 1 279 ? -7.539 -13.766 12.508 1 93.75 279 ASP A N 1
ATOM 2120 C CA . ASP A 1 279 ? -7.395 -13.078 11.234 1 93.75 279 ASP A CA 1
ATOM 2121 C C . ASP A 1 279 ? -5.977 -12.539 11.055 1 93.75 279 ASP A C 1
ATOM 2123 O O . ASP A 1 279 ? -5.785 -11.344 10.805 1 93.75 279 ASP A O 1
ATOM 2127 N N . LEU A 1 280 ? -5.043 -13.453 11.156 1 94.81 280 LEU A N 1
ATOM 2128 C CA . LEU A 1 280 ? -3.631 -13.094 11.117 1 94.81 280 LEU A CA 1
ATOM 2129 C C . LEU A 1 280 ? -3.104 -13.125 9.688 1 94.81 280 LEU A C 1
ATOM 2131 O O . LEU A 1 280 ? -3.803 -13.57 8.773 1 94.81 280 LEU A O 1
ATOM 2135 N N . LEU A 1 281 ? -1.918 -12.586 9.477 1 95.19 281 LEU A N 1
ATOM 2136 C CA . LEU A 1 281 ? -1.135 -12.578 8.242 1 95.19 281 LEU A CA 1
ATOM 2137 C C . LEU A 1 281 ? -1.779 -11.688 7.191 1 95.19 281 LEU A C 1
ATOM 2139 O O . LEU A 1 281 ? -1.783 -12.016 6.004 1 95.19 281 LEU A O 1
ATOM 2143 N N . ILE A 1 282 ? -2.393 -10.656 7.633 1 94.88 282 ILE A N 1
ATOM 2144 C CA . ILE A 1 282 ? -2.867 -9.578 6.773 1 94.88 282 ILE A CA 1
ATOM 2145 C C . ILE A 1 282 ? -2.178 -8.266 7.156 1 94.88 282 ILE A C 1
ATOM 2147 O O . ILE A 1 282 ? -1.506 -8.195 8.188 1 94.88 282 ILE A O 1
ATOM 2151 N N . SER A 1 283 ? -2.25 -7.309 6.266 1 94.19 283 SER A N 1
ATOM 2152 C CA . SER A 1 283 ? -1.623 -6.016 6.527 1 94.19 283 SER A CA 1
ATOM 2153 C C . SER A 1 283 ? -2.178 -5.379 7.797 1 94.19 283 SER A C 1
ATOM 2155 O O . SER A 1 283 ? -3.389 -5.387 8.023 1 94.19 283 SER A O 1
ATOM 2157 N N . GLY A 1 284 ? -1.352 -4.863 8.602 1 92.38 284 GLY A N 1
ATOM 2158 C CA . GLY A 1 284 ? -1.688 -4.168 9.836 1 92.38 284 GLY A CA 1
ATOM 2159 C C . GLY A 1 284 ? -0.583 -3.248 10.32 1 92.38 284 GLY A C 1
ATOM 2160 O O . GLY A 1 284 ? 0.34 -2.928 9.57 1 92.38 284 GLY A O 1
ATOM 2161 N N . LEU A 1 285 ? -0.786 -2.717 11.5 1 91.94 285 LEU A N 1
ATOM 2162 C CA . LEU A 1 285 ? 0.248 -1.938 12.172 1 91.94 285 LEU A CA 1
ATOM 2163 C C . LEU A 1 285 ? 1.02 -2.801 13.164 1 91.94 285 LEU A C 1
ATOM 2165 O O . LEU A 1 285 ? 0.433 -3.639 13.852 1 91.94 285 LEU A O 1
ATOM 2169 N N . THR A 1 286 ? 2.332 -2.646 13.211 1 89.44 286 THR A N 1
ATOM 2170 C CA . THR A 1 286 ? 3.105 -3.318 14.25 1 89.44 286 THR A CA 1
ATOM 2171 C C . THR A 1 286 ? 2.682 -2.842 15.633 1 89.44 286 THR A C 1
ATOM 2173 O O . THR A 1 286 ? 2.6 -1.638 15.883 1 89.44 286 THR A O 1
ATOM 2176 N N . VAL A 1 287 ? 2.316 -3.822 16.391 1 83.81 287 VAL A N 1
ATOM 2177 C CA . VAL A 1 287 ? 1.924 -3.549 17.766 1 83.81 287 VAL A CA 1
ATOM 2178 C C . VAL A 1 287 ? 2.674 -4.484 18.719 1 83.81 287 VAL A C 1
ATOM 2180 O O . VAL A 1 287 ? 3.234 -5.496 18.281 1 83.81 287 VAL A O 1
ATOM 2183 N N . ALA A 1 288 ? 3.072 -3.926 20 1 75.06 288 ALA A N 1
ATOM 2184 C CA . ALA A 1 288 ? 3.873 -4.695 20.938 1 75.06 288 ALA A CA 1
ATOM 2185 C C . ALA A 1 288 ? 3.383 -6.137 21.031 1 75.06 288 ALA A C 1
ATOM 2187 O O . ALA A 1 288 ? 2.193 -6.406 20.859 1 75.06 288 ALA A O 1
ATOM 2188 N N . MET B 1 1 ? -6.871 -4.316 16.484 1 46.97 1 MET B N 1
ATOM 2189 C CA . MET B 1 1 ? -6.496 -2.904 16.5 1 46.97 1 MET B CA 1
ATOM 2190 C C . MET B 1 1 ? -5.371 -2.656 17.5 1 46.97 1 MET B C 1
ATOM 2192 O O . MET B 1 1 ? -5.074 -3.516 18.328 1 46.97 1 MET B O 1
ATOM 2196 N N . ALA B 1 2 ? -4.672 -1.421 17.375 1 51.44 2 ALA B N 1
ATOM 2197 C CA . ALA B 1 2 ? -3.482 -0.968 18.109 1 51.44 2 ALA B CA 1
ATOM 2198 C C . ALA B 1 2 ? -3.652 -1.148 19.609 1 51.44 2 ALA B C 1
ATOM 2200 O O . ALA B 1 2 ? -3.061 -0.409 20.391 1 51.44 2 ALA B O 1
ATOM 2201 N N . SER B 1 3 ? -4.242 -2.176 20.094 1 62.03 3 SER B N 1
ATOM 2202 C CA . SER B 1 3 ? -4.746 -2.248 21.453 1 62.03 3 SER B CA 1
ATOM 2203 C C . SER B 1 3 ? -3.607 -2.34 22.469 1 62.03 3 SER B C 1
ATOM 2205 O O . SER B 1 3 ? -3.732 -1.87 23.594 1 62.03 3 SER B O 1
ATOM 2207 N N . SER B 1 4 ? -2.453 -2.605 21.891 1 76 4 SER B N 1
ATOM 2208 C CA . SER B 1 4 ? -1.46 -2.787 22.953 1 76 4 SER B CA 1
ATOM 2209 C C . SER B 1 4 ? -0.753 -1.475 23.266 1 76 4 SER B C 1
ATOM 2211 O O . SER B 1 4 ? -0.205 -1.312 24.359 1 76 4 SER B O 1
ATOM 2213 N N . ILE B 1 5 ? -0.93 -0.538 22.5 1 87.44 5 ILE B N 1
ATOM 2214 C CA . ILE B 1 5 ? -0.191 0.701 22.719 1 87.44 5 ILE B CA 1
ATOM 2215 C C . ILE B 1 5 ? -1.121 1.758 23.312 1 87.44 5 ILE B C 1
ATOM 2217 O O . ILE B 1 5 ? -0.701 2.568 24.141 1 87.44 5 ILE B O 1
ATOM 2221 N N . VAL B 1 6 ? -2.334 1.75 22.953 1 92.56 6 VAL B N 1
ATOM 2222 C CA . VAL B 1 6 ? -3.348 2.688 23.422 1 92.56 6 VAL B CA 1
ATOM 2223 C C . VAL B 1 6 ? -4.652 1.942 23.703 1 92.56 6 VAL B C 1
ATOM 2225 O O . VAL B 1 6 ? -5.121 1.17 22.859 1 92.56 6 VAL B O 1
ATOM 2228 N N . SER B 1 7 ? -5.227 2.064 24.844 1 92.88 7 SER B N 1
ATOM 2229 C CA . SER B 1 7 ? -6.457 1.375 25.219 1 92.88 7 SER B CA 1
ATOM 2230 C C . SER B 1 7 ? -7.645 2.334 25.234 1 92.88 7 SER B C 1
ATOM 2232 O O . SER B 1 7 ? -8.797 1.904 25.156 1 92.88 7 SER B O 1
ATOM 2234 N N . THR B 1 8 ? -7.359 3.617 25.359 1 95.38 8 THR B N 1
ATOM 2235 C CA . THR B 1 8 ? -8.414 4.625 25.438 1 95.38 8 THR B CA 1
ATOM 2236 C C . THR B 1 8 ? -8.609 5.316 24.094 1 95.38 8 THR B C 1
ATOM 2238 O O . THR B 1 8 ? -7.645 5.801 23.5 1 95.38 8 THR B O 1
ATOM 2241 N N . PHE B 1 9 ? -9.844 5.383 23.625 1 95.19 9 PHE B N 1
ATOM 2242 C CA . PHE B 1 9 ? -10.211 6.035 22.375 1 95.19 9 PHE B CA 1
ATOM 2243 C C . PHE B 1 9 ? -11.125 7.227 22.641 1 95.19 9 PHE B C 1
ATOM 2245 O O . PHE B 1 9 ? -12 7.164 23.5 1 95.19 9 PHE B O 1
ATOM 2252 N N . HIS B 1 10 ? -10.875 8.273 21.922 1 97.12 10 HIS B N 1
ATOM 2253 C CA . HIS B 1 10 ? -11.742 9.445 21.953 1 97.12 10 HIS B CA 1
ATOM 2254 C C . HIS B 1 10 ? -12.461 9.633 20.625 1 97.12 10 HIS B C 1
ATOM 2256 O O . HIS B 1 10 ? -11.914 9.328 19.562 1 97.12 10 HIS B O 1
ATOM 2262 N N . PHE B 1 11 ? -13.68 10.172 20.688 1 96.56 11 PHE B N 1
ATOM 2263 C CA . PHE B 1 11 ? -14.445 10.438 19.484 1 96.56 11 PHE B CA 1
ATOM 2264 C C . PHE B 1 11 ? -14.875 11.898 19.422 1 96.56 11 PHE B C 1
ATOM 2266 O O . PHE B 1 11 ? -15.477 12.328 18.422 1 96.56 11 PHE B O 1
ATOM 2273 N N . GLU B 1 12 ? -14.578 12.539 20.453 1 97.31 12 GLU B N 1
ATOM 2274 C CA . GLU B 1 12 ? -14.711 13.984 20.578 1 97.31 12 GLU B CA 1
ATOM 2275 C C . GLU B 1 12 ? -13.453 14.609 21.172 1 97.31 12 GLU B C 1
ATOM 2277 O O . GLU B 1 12 ? -12.664 13.93 21.828 1 97.31 12 GLU B O 1
ATOM 2282 N N . SER B 1 13 ? -13.328 15.875 20.891 1 96.75 13 SER B N 1
ATOM 2283 C CA . SER B 1 13 ? -12.172 16.594 21.438 1 96.75 13 SER B CA 1
ATOM 2284 C C . SER B 1 13 ? -12.141 16.531 22.953 1 96.75 13 SER B C 1
ATOM 2286 O O . SER B 1 13 ? -13.18 16.359 23.594 1 96.75 13 SER B O 1
ATOM 2288 N N . TYR B 1 14 ? -10.961 16.656 23.5 1 97.75 14 TYR B N 1
ATOM 2289 C CA . TYR B 1 14 ? -10.742 16.672 24.938 1 97.75 14 TYR B CA 1
ATOM 2290 C C . TYR B 1 14 ? -9.609 17.625 25.312 1 97.75 14 TYR B C 1
ATOM 2292 O O . TYR B 1 14 ? -8.805 18 24.453 1 97.75 14 TYR B O 1
ATOM 2300 N N . PRO B 1 15 ? -9.469 18.172 26.469 1 97.62 15 PRO B N 1
ATOM 2301 C CA . PRO B 1 15 ? -8.633 19.312 26.844 1 97.62 15 PRO B CA 1
ATOM 2302 C C . PRO B 1 15 ? -7.16 19.094 26.5 1 97.62 15 PRO B C 1
ATOM 2304 O O . PRO B 1 15 ? -6.449 20.062 26.188 1 97.62 15 PRO B O 1
ATOM 2307 N N . ARG B 1 16 ? -6.68 17.906 26.531 1 97.94 16 ARG B N 1
ATOM 2308 C CA . ARG B 1 16 ? -5.277 17.594 26.266 1 97.94 16 ARG B CA 1
ATOM 2309 C C . ARG B 1 16 ? -4.863 18.047 24.875 1 97.94 16 ARG B C 1
ATOM 2311 O O . ARG B 1 16 ? -3.705 18.422 24.656 1 97.94 16 ARG B O 1
ATOM 2318 N N . LEU B 1 17 ? -5.84 18.156 23.953 1 98.12 17 LEU B N 1
ATOM 2319 C CA . LEU B 1 17 ? -5.543 18.438 22.547 1 98.12 17 LEU B CA 1
ATOM 2320 C C . LEU B 1 17 ? -5.82 19.891 22.203 1 98.12 17 LEU B C 1
ATOM 2322 O O . LEU B 1 17 ? -5.711 20.297 21.047 1 98.12 17 LEU B O 1
ATOM 2326 N N . SER B 1 18 ? -6.176 20.703 23.203 1 97.94 18 SER B N 1
ATOM 2327 C CA . SER B 1 18 ? -6.5 22.094 22.906 1 97.94 18 SER B CA 1
ATOM 2328 C C . SER B 1 18 ? -5.359 22.781 22.172 1 97.94 18 SER B C 1
ATOM 2330 O O . SER B 1 18 ? -4.23 22.828 22.672 1 97.94 18 SER B O 1
ATOM 2332 N N . PRO B 1 19 ? -5.648 23.391 21.031 1 97.94 19 PRO B N 1
ATOM 2333 C CA . PRO B 1 19 ? -4.582 24.016 20.25 1 97.94 19 PRO B CA 1
ATOM 2334 C C . PRO B 1 19 ? -3.926 25.188 20.984 1 97.94 19 PRO B C 1
ATOM 2336 O O . PRO B 1 19 ? -2.764 25.5 20.719 1 97.94 19 PRO B O 1
ATOM 2339 N N . SER B 1 20 ? -4.633 25.828 21.891 1 96.06 20 SER B N 1
ATOM 2340 C CA . SER B 1 20 ? -4.109 26.984 22.609 1 96.06 20 SER B CA 1
ATOM 2341 C C . SER B 1 20 ? -2.873 26.625 23.422 1 96.06 20 SER B C 1
ATOM 2343 O O . SER B 1 20 ? -2.064 27.484 23.766 1 96.06 20 SER B O 1
ATOM 2345 N N . LYS B 1 21 ? -2.715 25.359 23.719 1 96.5 21 LYS B N 1
ATOM 2346 C CA . LYS B 1 21 ? -1.576 24.891 24.5 1 96.5 21 LYS B CA 1
ATOM 2347 C C . LYS B 1 21 ? -0.292 24.938 23.672 1 96.5 21 LYS B C 1
ATOM 2349 O O . LYS B 1 21 ? 0.806 24.797 24.219 1 96.5 21 LYS B O 1
ATOM 2354 N N . LEU B 1 22 ? -0.458 25.156 22.359 1 97.88 22 LEU B N 1
ATOM 2355 C CA . LEU B 1 22 ? 0.696 25.078 21.469 1 97.88 22 LEU B CA 1
ATOM 2356 C C . LEU B 1 22 ? 1.09 26.469 20.969 1 97.88 22 LEU B C 1
ATOM 2358 O O . LEU B 1 22 ? 1.907 26.594 20.062 1 97.88 22 LEU B O 1
ATOM 2362 N N . HIS B 1 23 ? 0.629 27.547 21.578 1 97.69 23 HIS B N 1
ATOM 2363 C CA . HIS B 1 23 ? 0.817 28.906 21.125 1 97.69 23 HIS B CA 1
ATOM 2364 C C . HIS B 1 23 ? 2.295 29.297 21.109 1 97.69 23 HIS B C 1
ATOM 2366 O O . HIS B 1 23 ? 2.766 29.938 20.172 1 97.69 23 HIS B O 1
ATOM 2372 N N . GLU B 1 24 ? 2.994 28.891 22.109 1 97.69 24 GLU B N 1
ATOM 2373 C CA . GLU B 1 24 ? 4.406 29.25 22.203 1 97.69 24 GLU B CA 1
ATOM 2374 C C . GLU B 1 24 ? 5.223 28.609 21.094 1 97.69 24 GLU B C 1
ATOM 2376 O O . GLU B 1 24 ? 6.082 29.25 20.484 1 97.69 24 GLU B O 1
ATOM 2381 N N . GLU B 1 25 ? 4.902 27.406 20.781 1 97.75 25 GLU B N 1
ATOM 2382 C CA . GLU B 1 25 ? 5.656 26.641 19.797 1 97.75 25 GLU B CA 1
ATOM 2383 C C . GLU B 1 25 ? 5.258 27.047 18.375 1 97.75 25 GLU B C 1
ATOM 2385 O O . GLU B 1 25 ? 6.09 27.031 17.469 1 97.75 25 GLU B O 1
ATOM 2390 N N . PHE B 1 26 ? 4.039 27.422 18.125 1 98.12 26 PHE B N 1
ATOM 2391 C CA . PHE B 1 26 ? 3.521 27.531 16.766 1 98.12 26 PHE B CA 1
ATOM 2392 C C . PHE B 1 26 ? 3.496 28.984 16.312 1 98.12 26 PHE B C 1
ATOM 2394 O O . PHE B 1 26 ? 3.305 29.281 15.133 1 98.12 26 PHE B O 1
ATOM 2401 N N . GLY B 1 27 ? 3.719 29.891 17.297 1 97.19 27 GLY B N 1
ATOM 2402 C CA . GLY B 1 27 ? 3.795 31.297 16.938 1 97.19 27 GLY B CA 1
ATOM 2403 C C . GLY B 1 27 ? 4.789 31.578 15.82 1 97.19 27 GLY B C 1
ATOM 2404 O O . GLY B 1 27 ? 5.926 31.094 15.859 1 97.19 27 GLY B O 1
ATOM 2405 N N . GLY B 1 28 ? 4.332 32.25 14.727 1 96.56 28 GLY B N 1
ATOM 2406 C CA . GLY B 1 28 ? 5.215 32.656 13.648 1 96.56 28 GLY B CA 1
ATOM 2407 C C . GLY B 1 28 ? 5.312 31.625 12.539 1 96.56 28 GLY B C 1
ATOM 2408 O O . GLY B 1 28 ? 5.922 31.875 11.5 1 96.56 28 GLY B O 1
ATOM 2409 N N . LYS B 1 29 ? 4.727 30.516 12.75 1 97.44 29 LYS B N 1
ATOM 2410 C CA . LYS B 1 29 ? 4.879 29.406 11.797 1 97.44 29 LYS B CA 1
ATOM 2411 C C . LYS B 1 29 ? 3.887 29.547 10.641 1 97.44 29 LYS B C 1
ATOM 2413 O O . LYS B 1 29 ? 2.867 30.234 10.766 1 97.44 29 LYS B O 1
ATOM 2418 N N . THR B 1 30 ? 4.215 28.953 9.555 1 98.06 30 THR B N 1
ATOM 2419 C CA . THR B 1 30 ? 3.371 28.891 8.367 1 98.06 30 THR B CA 1
ATOM 2420 C C . THR B 1 30 ? 2.99 27.438 8.055 1 98.06 30 THR B C 1
ATOM 2422 O O . THR B 1 30 ? 3.84 26.547 8.086 1 98.06 30 THR B O 1
ATOM 2425 N N . VAL B 1 31 ? 1.69 27.25 7.754 1 98.62 31 VAL B N 1
ATOM 2426 C CA . VAL B 1 31 ? 1.179 25.922 7.434 1 98.62 31 VAL B CA 1
ATOM 2427 C C . VAL B 1 31 ? 0.515 25.938 6.059 1 98.62 31 VAL B C 1
ATOM 2429 O O . VAL B 1 31 ? -0.175 26.891 5.711 1 98.62 31 VAL B O 1
ATOM 2432 N N . ILE B 1 32 ? 0.766 24.922 5.254 1 98.81 32 ILE B N 1
ATOM 2433 C CA . ILE B 1 32 ? 0.042 24.734 4 1 98.81 32 ILE B CA 1
ATOM 2434 C C . ILE B 1 32 ? -0.794 23.453 4.082 1 98.81 32 ILE B C 1
ATOM 2436 O O . ILE B 1 32 ? -0.309 22.406 4.531 1 98.81 32 ILE B O 1
ATOM 2440 N N . VAL B 1 33 ? -2.07 23.516 3.723 1 98.88 33 VAL B N 1
ATOM 2441 C CA . VAL B 1 33 ? -3.02 22.406 3.758 1 98.88 33 VAL B CA 1
ATOM 2442 C C . VAL B 1 33 ? -3.592 22.172 2.361 1 98.88 33 VAL B C 1
ATOM 2444 O O . VAL B 1 33 ? -4.293 23.031 1.82 1 98.88 33 VAL B O 1
ATOM 2447 N N . THR B 1 34 ? -3.27 21.062 1.765 1 98.81 34 THR B N 1
ATOM 2448 C CA . THR B 1 34 ? -3.971 20.703 0.534 1 98.81 34 THR B CA 1
ATOM 2449 C C . THR B 1 34 ? -5.383 20.219 0.838 1 98.81 34 THR B C 1
ATOM 2451 O O . THR B 1 34 ? -5.617 19.594 1.876 1 98.81 34 THR B O 1
ATOM 2454 N N . GLY B 1 35 ? -6.281 20.516 -0.071 1 97.44 35 GLY B N 1
ATOM 2455 C CA . GLY B 1 35 ? -7.664 20.172 0.217 1 97.44 35 GLY B CA 1
ATOM 2456 C C . GLY B 1 35 ? -8.219 20.891 1.431 1 97.44 35 GLY B C 1
ATOM 2457 O O . GLY B 1 35 ? -8.977 20.312 2.215 1 97.44 35 GLY B O 1
ATOM 2458 N N . GLY B 1 36 ? -7.852 22.078 1.632 1 96.44 36 GLY B N 1
ATOM 2459 C CA . GLY B 1 36 ? -8.172 22.797 2.854 1 96.44 36 GLY B CA 1
ATOM 2460 C C . GLY B 1 36 ? -9.477 23.562 2.773 1 96.44 36 GLY B C 1
ATOM 2461 O O . GLY B 1 36 ? -9.852 24.266 3.715 1 96.44 36 GLY B O 1
ATOM 2462 N N . GLY B 1 37 ? -10.25 23.422 1.698 1 94.38 37 GLY B N 1
ATOM 2463 C CA . GLY B 1 37 ? -11.406 24.266 1.461 1 94.38 37 GLY B CA 1
ATOM 2464 C C . GLY B 1 37 ? -12.664 23.75 2.139 1 94.38 37 GLY B C 1
ATOM 2465 O O . GLY B 1 37 ? -13.648 24.484 2.244 1 94.38 37 GLY B O 1
ATOM 2466 N N . TYR B 1 38 ? -12.664 22.531 2.604 1 91.06 38 TYR B N 1
ATOM 2467 C CA . TYR B 1 38 ? -13.859 21.953 3.203 1 91.06 38 TYR B CA 1
ATOM 2468 C C . TYR B 1 38 ? -13.508 20.734 4.066 1 91.06 38 TYR B C 1
ATOM 2470 O O . TYR B 1 38 ? -12.336 20.375 4.18 1 91.06 38 TYR B O 1
ATOM 2478 N N . GLY B 1 39 ? -14.516 20.281 4.793 1 93.38 39 GLY B N 1
ATOM 2479 C CA . GLY B 1 39 ? -14.375 19.031 5.527 1 93.38 39 GLY B CA 1
ATOM 2480 C C . GLY B 1 39 ? -13.289 19.078 6.582 1 93.38 39 GLY B C 1
ATOM 2481 O O . GLY B 1 39 ? -13.211 20.031 7.367 1 93.38 39 GLY B O 1
ATOM 2482 N N . ILE B 1 40 ? -12.516 17.984 6.59 1 95.69 40 ILE B N 1
ATOM 2483 C CA . ILE B 1 40 ? -11.445 17.859 7.578 1 95.69 40 ILE B CA 1
ATOM 2484 C C . ILE B 1 40 ? -10.398 18.938 7.352 1 95.69 40 ILE B C 1
ATOM 2486 O O . ILE B 1 40 ? -9.844 19.484 8.305 1 95.69 40 ILE B O 1
ATOM 2490 N N . GLY B 1 41 ? -10.203 19.312 6.051 1 97.69 41 GLY B N 1
ATOM 2491 C CA . GLY B 1 41 ? -9.211 20.328 5.711 1 97.69 41 GLY B CA 1
ATOM 2492 C C . GLY B 1 41 ? -9.492 21.672 6.332 1 97.69 41 GLY B C 1
ATOM 2493 O O . GLY B 1 41 ? -8.594 22.312 6.883 1 97.69 41 GLY B O 1
ATOM 2494 N N . SER B 1 42 ? -10.734 22.078 6.246 1 97.94 42 SER B N 1
ATOM 2495 C CA . SER B 1 42 ? -11.102 23.359 6.84 1 97.94 42 SER B CA 1
ATOM 2496 C C . SER B 1 42 ? -10.992 23.312 8.359 1 97.94 42 SER B C 1
ATOM 2498 O O . SER B 1 42 ? -10.602 24.297 8.992 1 97.94 42 SER B O 1
ATOM 2500 N N . SER B 1 43 ? -11.297 22.156 8.945 1 98.06 43 SER B N 1
ATOM 2501 C CA . SER B 1 43 ? -11.188 21.984 10.391 1 98.06 43 SER B CA 1
ATOM 2502 C C . SER B 1 43 ? -9.727 22.031 10.844 1 98.06 43 SER B C 1
ATOM 2504 O O . SER B 1 43 ? -9.414 22.609 11.891 1 98.06 43 SER B O 1
ATOM 2506 N N . ILE B 1 44 ? -8.867 21.453 10.047 1 98.75 44 ILE B N 1
ATOM 2507 C CA . ILE B 1 44 ? -7.434 21.469 10.328 1 98.75 44 ILE B CA 1
ATOM 2508 C C . ILE B 1 44 ? -6.922 22.906 10.289 1 98.75 44 ILE B C 1
ATOM 2510 O O . ILE B 1 44 ? -6.207 23.344 11.195 1 98.75 44 ILE B O 1
ATOM 2514 N N . ALA B 1 45 ? -7.324 23.625 9.289 1 98.75 45 ALA B N 1
ATOM 2515 C CA . ALA B 1 45 ? -6.914 25.016 9.156 1 98.75 45 ALA B CA 1
ATOM 2516 C C . ALA B 1 45 ? -7.344 25.828 10.375 1 98.75 45 ALA B C 1
ATOM 2518 O O . ALA B 1 45 ? -6.551 26.594 10.938 1 98.75 45 ALA B O 1
ATOM 2519 N N . ARG B 1 46 ? -8.578 25.656 10.773 1 98.69 46 ARG B N 1
ATOM 2520 C CA . ARG B 1 46 ? -9.086 26.391 11.922 1 98.69 46 ARG B CA 1
ATOM 2521 C C . ARG B 1 46 ? -8.312 26.047 13.188 1 98.69 46 ARG B C 1
ATOM 2523 O O . ARG B 1 46 ? -7.996 26.922 13.992 1 98.69 46 ARG B O 1
ATOM 2530 N N . SER B 1 47 ? -8.023 24.797 13.375 1 98.81 47 SER B N 1
ATOM 2531 C CA . SER B 1 47 ? -7.305 24.359 14.57 1 98.81 47 SER B CA 1
ATOM 2532 C C . SER B 1 47 ? -5.887 24.922 14.602 1 98.81 47 SER B C 1
ATOM 2534 O O . SER B 1 47 ? -5.383 25.281 15.664 1 98.81 47 SER B O 1
ATOM 2536 N N . PHE B 1 48 ? -5.215 25 13.438 1 98.88 48 PHE B N 1
ATOM 2537 C CA . PHE B 1 48 ? -3.902 25.641 13.375 1 98.88 48 PHE B CA 1
ATOM 2538 C C . PHE B 1 48 ? -4.004 27.125 13.711 1 98.88 48 PHE B C 1
ATOM 2540 O O . PHE B 1 48 ? -3.125 27.672 14.375 1 98.88 48 PHE B O 1
ATOM 2547 N N . ALA B 1 49 ? -5.055 27.766 13.234 1 98.75 49 ALA B N 1
ATOM 2548 C CA . ALA B 1 49 ? -5.281 29.156 13.586 1 98.75 49 ALA B CA 1
ATOM 2549 C C . ALA B 1 49 ? -5.43 29.328 15.094 1 98.75 49 ALA B C 1
ATOM 2551 O O . ALA B 1 49 ? -4.852 30.25 15.68 1 98.75 49 ALA B O 1
ATOM 2552 N N . GLU B 1 50 ? -6.188 28.438 15.68 1 98.56 50 GLU B N 1
ATOM 2553 C CA . GLU B 1 50 ? -6.383 28.453 17.125 1 98.56 50 GLU B CA 1
ATOM 2554 C C . GLU B 1 50 ? -5.066 28.234 17.859 1 98.56 50 GLU B C 1
ATOM 2556 O O . GLU B 1 50 ? -4.879 28.719 18.984 1 98.56 50 GLU B O 1
ATOM 2561 N N . ALA B 1 51 ? -4.145 27.484 17.234 1 98.62 51 ALA B N 1
ATOM 2562 C CA . ALA B 1 51 ? -2.836 27.234 17.828 1 98.62 51 ALA B CA 1
ATOM 2563 C C . ALA B 1 51 ? -1.92 28.438 17.703 1 98.62 51 ALA B C 1
ATOM 2565 O O . ALA B 1 51 ? -0.827 28.469 18.281 1 98.62 51 ALA B O 1
ATOM 2566 N N . GLY B 1 52 ? -2.318 29.438 16.875 1 98.25 52 GLY B N 1
ATOM 2567 C CA . GLY B 1 52 ? -1.622 30.719 16.859 1 98.25 52 GLY B CA 1
ATOM 2568 C C . GLY B 1 52 ? -0.598 30.812 15.742 1 98.25 52 GLY B C 1
ATOM 2569 O O . GLY B 1 52 ? 0.345 31.609 15.82 1 98.25 52 GLY B O 1
ATOM 2570 N N . VAL B 1 53 ? -0.718 30.047 14.688 1 98.44 53 VAL B N 1
ATOM 2571 C CA . VAL B 1 53 ? 0.214 30.156 13.57 1 98.44 53 VAL B CA 1
ATOM 2572 C C . VAL B 1 53 ? 0.073 31.531 12.906 1 98.44 53 VAL B C 1
ATOM 2574 O O . VAL B 1 53 ? -0.988 32.156 12.984 1 98.44 53 VAL B O 1
ATOM 2577 N N . ALA B 1 54 ? 1.146 31.922 12.25 1 98.06 54 ALA B N 1
ATOM 2578 C CA . ALA B 1 54 ? 1.161 33.25 11.633 1 98.06 54 ALA B CA 1
ATOM 2579 C C . ALA B 1 54 ? 0.463 33.219 10.273 1 98.06 54 ALA B C 1
ATOM 2581 O O . ALA B 1 54 ? -0.142 34.219 9.867 1 98.06 54 ALA B O 1
ATOM 2582 N N . SER B 1 55 ? 0.581 32.094 9.602 1 98.31 55 SER B N 1
ATOM 2583 C CA . SER B 1 55 ? 0.095 32.031 8.227 1 98.31 55 SER B CA 1
ATOM 2584 C C . SER B 1 55 ? -0.433 30.656 7.879 1 98.31 55 SER B C 1
ATOM 2586 O O . SER B 1 55 ? 0.139 29.641 8.297 1 98.31 55 SER B O 1
ATOM 2588 N N . ILE B 1 56 ? -1.584 30.641 7.148 1 98.69 56 ILE B N 1
ATOM 2589 C CA . ILE B 1 56 ? -2.166 29.406 6.613 1 98.69 56 ILE B CA 1
ATOM 2590 C C . ILE B 1 56 ? -2.41 29.562 5.113 1 98.69 56 ILE B C 1
ATOM 2592 O O . ILE B 1 56 ? -3.045 30.531 4.68 1 98.69 56 ILE B O 1
ATOM 2596 N N . ILE B 1 57 ? -1.869 28.656 4.352 1 98.75 57 ILE B N 1
ATOM 2597 C CA . ILE B 1 57 ? -2.086 28.594 2.912 1 98.75 57 ILE B CA 1
ATOM 2598 C C . ILE B 1 57 ? -2.938 27.375 2.564 1 98.75 57 ILE B C 1
ATOM 2600 O O . ILE B 1 57 ? -2.531 26.234 2.811 1 98.75 57 ILE B O 1
ATOM 2604 N N . LEU B 1 58 ? -4.141 27.625 2.02 1 98.75 58 LEU B N 1
ATOM 2605 C CA . LEU B 1 58 ? -5.004 26.531 1.553 1 98.75 58 LEU B CA 1
ATOM 2606 C C . LEU B 1 58 ? -4.785 26.266 0.068 1 98.75 58 LEU B C 1
ATOM 2608 O O . LEU B 1 58 ? -4.773 27.203 -0.74 1 98.75 58 LEU B O 1
ATOM 2612 N N . ALA B 1 59 ? -4.551 25.016 -0.284 1 98.62 59 ALA B N 1
ATOM 2613 C CA . ALA B 1 59 ? -4.355 24.625 -1.678 1 98.62 59 ALA B CA 1
ATOM 2614 C C . ALA B 1 59 ? -5.426 23.641 -2.121 1 98.62 59 ALA B C 1
ATOM 2616 O O . ALA B 1 59 ? -5.746 22.688 -1.395 1 98.62 59 ALA B O 1
ATOM 2617 N N . GLY B 1 60 ? -6.023 23.828 -3.203 1 98 60 GLY B N 1
ATOM 2618 C CA . GLY B 1 60 ? -7.039 22.922 -3.723 1 98 60 GLY B CA 1
ATOM 2619 C C . GLY B 1 60 ? -7.566 23.344 -5.082 1 98 60 GLY B C 1
ATOM 2620 O O . GLY B 1 60 ? -7.043 24.266 -5.703 1 98 60 GLY B O 1
ATOM 2621 N N . ARG B 1 61 ? -8.609 22.734 -5.586 1 96.06 61 ARG B N 1
ATOM 2622 C CA . ARG B 1 61 ? -9.062 22.906 -6.961 1 96.06 61 ARG B CA 1
ATOM 2623 C C . ARG B 1 61 ? -10.305 23.797 -7.023 1 96.06 61 ARG B C 1
ATOM 2625 O O . ARG B 1 61 ? -10.594 24.391 -8.062 1 96.06 61 ARG B O 1
ATOM 2632 N N . THR B 1 62 ? -11.047 23.797 -5.922 1 97.12 62 THR B N 1
ATOM 2633 C CA . THR B 1 62 ? -12.312 24.516 -5.93 1 97.12 62 THR B CA 1
ATOM 2634 C C . THR B 1 62 ? -12.172 25.875 -5.266 1 97.12 62 THR B C 1
ATOM 2636 O O . THR B 1 62 ? -12.219 25.984 -4.039 1 97.12 62 THR B O 1
ATOM 2639 N N . GLU B 1 63 ? -12.195 26.875 -6.074 1 98 63 GLU B N 1
ATOM 2640 C CA . GLU B 1 63 ? -11.891 28.219 -5.586 1 98 63 GLU B CA 1
ATOM 2641 C C . GLU B 1 63 ? -12.945 28.688 -4.586 1 98 63 GLU B C 1
ATOM 2643 O O . GLU B 1 63 ? -12.609 29.297 -3.566 1 98 63 GLU B O 1
ATOM 2648 N N . SER B 1 64 ? -14.203 28.438 -4.84 1 98.31 64 SER B N 1
ATOM 2649 C CA . SER B 1 64 ? -15.273 28.922 -3.98 1 98.31 64 SER B CA 1
ATOM 2650 C C . SER B 1 64 ? -15.133 28.391 -2.562 1 98.31 64 SER B C 1
ATOM 2652 O O . SER B 1 64 ? -15.305 29.125 -1.589 1 98.31 64 SER B O 1
ATOM 2654 N N . SER B 1 65 ? -14.789 27.094 -2.42 1 97.69 65 SER B N 1
ATOM 2655 C CA . SER B 1 65 ? -14.617 26.484 -1.107 1 97.69 65 SER B CA 1
ATOM 2656 C C . SER B 1 65 ? -13.375 27.031 -0.403 1 97.69 65 SER B C 1
ATOM 2658 O O . SER B 1 65 ? -13.398 27.281 0.805 1 97.69 65 SER B O 1
ATOM 2660 N N . LEU B 1 66 ? -12.344 27.25 -1.16 1 98.5 66 LEU B N 1
ATOM 2661 C CA . LEU B 1 66 ? -11.117 27.797 -0.603 1 98.5 66 LEU B CA 1
ATOM 2662 C C . LEU B 1 66 ? -11.336 29.219 -0.091 1 98.5 66 LEU B C 1
ATOM 2664 O O . LEU B 1 66 ? -10.945 29.547 1.033 1 98.5 66 LEU B O 1
ATOM 2668 N N . LYS B 1 67 ? -11.938 30 -0.852 1 98.38 67 LYS B N 1
ATOM 2669 C CA . LYS B 1 67 ? -12.219 31.391 -0.49 1 98.38 67 LYS B CA 1
ATOM 2670 C C . LYS B 1 67 ? -13.109 31.469 0.747 1 98.38 67 LYS B C 1
ATOM 2672 O O . LYS B 1 67 ? -12.891 32.312 1.629 1 98.38 67 LYS B O 1
ATOM 2677 N N . SER B 1 68 ? -14.086 30.641 0.749 1 98.5 68 SER B N 1
ATOM 2678 C CA . SER B 1 68 ? -15 30.609 1.891 1 98.5 68 SER B CA 1
ATOM 2679 C C . SER B 1 68 ? -14.25 30.312 3.186 1 98.5 68 SER B C 1
ATOM 2681 O O . SER B 1 68 ? -14.445 31 4.195 1 98.5 68 SER B O 1
ATOM 2683 N N . THR B 1 69 ? -13.391 29.328 3.152 1 98.5 69 THR B N 1
ATOM 2684 C CA . THR B 1 69 ? -12.633 28.969 4.34 1 98.5 69 THR B CA 1
ATOM 2685 C C . THR B 1 69 ? -11.648 30.062 4.723 1 98.5 69 THR B C 1
ATOM 2687 O O . THR B 1 69 ? -11.5 30.391 5.902 1 98.5 69 THR B O 1
ATOM 2690 N N . VAL B 1 70 ? -11.016 30.672 3.775 1 98.62 70 VAL B N 1
ATOM 2691 C CA . VAL B 1 70 ? -10.086 31.766 4.035 1 98.62 70 VAL B CA 1
ATOM 2692 C C . VAL B 1 70 ? -10.82 32.938 4.699 1 98.62 70 VAL B C 1
ATOM 2694 O O . VAL B 1 70 ? -10.336 33.5 5.68 1 98.62 70 VAL B O 1
ATOM 2697 N N . ASN B 1 71 ? -11.961 33.25 4.211 1 98.19 71 ASN B N 1
ATOM 2698 C CA . ASN B 1 71 ? -12.758 34.344 4.766 1 98.19 71 ASN B CA 1
ATOM 2699 C C . ASN B 1 71 ? -13.188 34.031 6.199 1 98.19 71 ASN B C 1
ATOM 2701 O O . ASN B 1 71 ? -13.133 34.906 7.062 1 98.19 71 ASN B O 1
ATOM 2705 N N . ASP B 1 72 ? -13.609 32.844 6.391 1 98.25 72 ASP B N 1
ATOM 2706 C CA . ASP B 1 72 ? -14.008 32.438 7.738 1 98.25 72 ASP B CA 1
ATOM 2707 C C . ASP B 1 72 ? -12.844 32.562 8.719 1 98.25 72 ASP B C 1
ATOM 2709 O O . ASP B 1 72 ? -13.016 33.062 9.836 1 98.25 72 ASP B O 1
ATOM 2713 N N . LEU B 1 73 ? -11.672 32.094 8.305 1 98.44 73 LEU B N 1
ATOM 2714 C CA . LEU B 1 73 ? -10.484 32.188 9.141 1 98.44 73 LEU B CA 1
ATOM 2715 C C . LEU B 1 73 ? -10.117 33.625 9.43 1 98.44 73 LEU B C 1
ATOM 2717 O O . LEU B 1 73 ? -9.82 34 10.57 1 98.44 73 LEU B O 1
ATOM 2721 N N . ALA B 1 74 ? -10.164 34.438 8.414 1 96.56 74 ALA B N 1
ATOM 2722 C CA . ALA B 1 74 ? -9.805 35.844 8.562 1 96.56 74 ALA B CA 1
ATOM 2723 C C . ALA B 1 74 ? -10.742 36.562 9.539 1 96.56 74 ALA B C 1
ATOM 2725 O O . ALA B 1 74 ? -10.312 37.438 10.297 1 96.56 74 ALA B O 1
ATOM 2726 N N . GLN B 1 75 ? -11.938 36.219 9.539 1 97.62 75 GLN B N 1
ATOM 2727 C CA . GLN B 1 75 ? -12.93 36.812 10.414 1 97.62 75 GLN B CA 1
ATOM 2728 C C . GLN B 1 75 ? -12.719 36.406 11.867 1 97.62 75 GLN B C 1
ATOM 2730 O O . GLN B 1 75 ? -12.844 37.219 12.781 1 97.62 75 GLN B O 1
ATOM 2735 N N . SER B 1 76 ? -12.375 35.188 12.039 1 97.88 76 SER B N 1
ATOM 2736 C CA . SER B 1 76 ? -12.273 34.625 13.375 1 97.88 76 SER B CA 1
ATOM 2737 C C . SER B 1 76 ? -10.906 34.906 13.992 1 97.88 76 SER B C 1
ATOM 2739 O O . SER B 1 76 ? -10.766 34.969 15.219 1 97.88 76 SER B O 1
ATOM 2741 N N . PHE B 1 77 ? -9.906 35.031 13.102 1 98 77 PHE B N 1
ATOM 2742 C CA . PHE B 1 77 ? -8.531 35.219 13.539 1 98 77 PHE B CA 1
ATOM 2743 C C . PHE B 1 77 ? -7.887 36.406 12.82 1 98 77 PHE B C 1
ATOM 2745 O O . PHE B 1 77 ? -7.098 36.219 11.891 1 98 77 PHE B O 1
ATOM 2752 N N . PRO B 1 78 ? -8.008 37.594 13.297 1 95.75 78 PRO B N 1
ATOM 2753 C CA . PRO B 1 78 ? -7.621 38.812 12.578 1 95.75 78 PRO B CA 1
ATOM 2754 C C . PRO B 1 78 ? -6.113 38.906 12.367 1 95.75 78 PRO B C 1
ATOM 2756 O O . PRO B 1 78 ? -5.668 39.594 11.43 1 95.75 78 PRO B O 1
ATOM 2759 N N . LEU B 1 79 ? -5.328 38.25 13.195 1 96.25 79 LEU B N 1
ATOM 2760 C CA . LEU B 1 79 ? -3.879 38.375 13.078 1 96.25 79 LEU B CA 1
ATOM 2761 C C . LEU B 1 79 ? -3.324 37.312 12.141 1 96.25 79 LEU B C 1
ATOM 2763 O O . LEU B 1 79 ? -2.152 37.375 11.758 1 96.25 79 LEU B O 1
ATOM 2767 N N . LEU B 1 80 ? -4.133 36.406 11.781 1 97.88 80 LEU B N 1
ATOM 2768 C CA . LEU B 1 80 ? -3.725 35.312 10.906 1 97.88 80 LEU B CA 1
ATOM 2769 C C . LEU B 1 80 ? -3.662 35.781 9.453 1 97.88 80 LEU B C 1
ATOM 2771 O O . LEU B 1 80 ? -4.574 36.438 8.969 1 97.88 80 LEU B O 1
ATOM 2775 N N . LYS B 1 81 ? -2.596 35.5 8.758 1 98 81 LYS B N 1
ATOM 2776 C CA . LYS B 1 81 ? -2.553 35.656 7.301 1 98 81 LYS B CA 1
ATOM 2777 C C . LYS B 1 81 ? -3.061 34.375 6.621 1 98 81 LYS B C 1
ATOM 2779 O O . LYS B 1 81 ? -2.338 33.375 6.527 1 98 81 LYS B O 1
ATOM 2784 N N . ALA B 1 82 ? -4.281 34.406 6.172 1 98.25 82 ALA B N 1
ATOM 2785 C CA . ALA B 1 82 ? -4.871 33.281 5.465 1 98.25 82 ALA B CA 1
ATOM 2786 C C . ALA B 1 82 ? -4.945 33.562 3.965 1 98.25 82 ALA B C 1
ATOM 2788 O O . ALA B 1 82 ? -5.316 34.656 3.543 1 98.25 82 ALA B O 1
ATOM 2789 N N . SER B 1 83 ? -4.504 32.625 3.145 1 98.25 83 SER B N 1
ATOM 2790 C CA . SER B 1 83 ? -4.566 32.719 1.691 1 98.25 83 SER B CA 1
ATOM 2791 C C . SER B 1 83 ? -4.844 31.359 1.047 1 98.25 83 SER B C 1
ATOM 2793 O O . SER B 1 83 ? -4.898 30.344 1.735 1 98.25 83 SER B O 1
ATOM 2795 N N . TYR B 1 84 ? -5.164 31.359 -0.254 1 98.38 84 TYR B N 1
ATOM 2796 C CA . TYR B 1 84 ? -5.367 30.109 -0.965 1 98.38 84 TYR B CA 1
ATOM 2797 C C . TYR B 1 84 ? -4.621 30.109 -2.295 1 98.38 84 TYR B C 1
ATOM 2799 O O . TYR B 1 84 ? -4.234 31.156 -2.799 1 98.38 84 TYR B O 1
ATOM 2807 N N . ARG B 1 85 ? -4.309 28.938 -2.795 1 98.38 85 ARG B N 1
ATOM 2808 C CA . ARG B 1 85 ? -3.752 28.672 -4.117 1 98.38 85 ARG B CA 1
ATOM 2809 C C . ARG B 1 85 ? -4.559 27.609 -4.852 1 98.38 85 ARG B C 1
ATOM 2811 O O . ARG B 1 85 ? -4.957 26.609 -4.254 1 98.38 85 ARG B O 1
ATOM 2818 N N . LEU B 1 86 ? -4.84 27.875 -6.148 1 98.31 86 LEU B N 1
ATOM 2819 C CA . LEU B 1 86 ? -5.461 26.859 -6.98 1 98.31 86 LEU B CA 1
ATOM 2820 C C . LEU B 1 86 ? -4.422 25.859 -7.477 1 98.31 86 LEU B C 1
ATOM 2822 O O . LEU B 1 86 ? -3.477 26.219 -8.18 1 98.31 86 LEU B O 1
ATOM 2826 N N . VAL B 1 87 ? -4.645 24.578 -7.09 1 98.31 87 VAL B N 1
ATOM 2827 C CA . VAL B 1 87 ? -3.65 23.578 -7.438 1 98.31 87 VAL B CA 1
ATOM 2828 C C . VAL B 1 87 ? -4.34 22.234 -7.703 1 98.31 87 VAL B C 1
ATOM 2830 O O . VAL B 1 87 ? -5.301 21.875 -7.016 1 98.31 87 VAL B O 1
ATOM 2833 N N . ASP B 1 88 ? -3.945 21.562 -8.766 1 98.19 88 ASP B N 1
ATOM 2834 C CA . ASP B 1 88 ? -4.172 20.141 -8.961 1 98.19 88 ASP B CA 1
ATOM 2835 C C . ASP B 1 88 ? -2.955 19.328 -8.531 1 98.19 88 ASP B C 1
ATOM 2837 O O . ASP B 1 88 ? -1.924 19.328 -9.211 1 98.19 88 ASP B O 1
ATOM 2841 N N . ILE B 1 89 ? -3.146 18.594 -7.445 1 98.25 89 ILE B N 1
ATOM 2842 C CA . ILE B 1 89 ? -1.979 17.969 -6.836 1 98.25 89 ILE B CA 1
ATOM 2843 C C . ILE B 1 89 ? -1.459 16.859 -7.742 1 98.25 89 ILE B C 1
ATOM 2845 O O . ILE B 1 89 ? -0.337 16.375 -7.562 1 98.25 89 ILE B O 1
ATOM 2849 N N . SER B 1 90 ? -2.271 16.344 -8.672 1 96.94 90 SER B N 1
ATOM 2850 C CA . SER B 1 90 ? -1.843 15.273 -9.578 1 96.94 90 SER B CA 1
ATOM 2851 C C . SER B 1 90 ? -1.095 15.844 -10.781 1 96.94 90 SER B C 1
ATOM 2853 O O . SER B 1 90 ? -0.697 15.102 -11.68 1 96.94 90 SER B O 1
ATOM 2855 N N . SER B 1 91 ? -0.944 17.141 -10.82 1 97.81 91 SER B N 1
ATOM 2856 C CA . SER B 1 91 ? -0.225 17.812 -11.898 1 97.81 91 SER B CA 1
ATOM 2857 C C . SER B 1 91 ? 1.1 18.391 -11.398 1 97.81 91 SER B C 1
ATOM 2859 O O . SER B 1 91 ? 1.118 19.344 -10.625 1 97.81 91 SER B O 1
ATOM 2861 N N . THR B 1 92 ? 2.148 17.828 -11.945 1 97.62 92 THR B N 1
ATOM 2862 C CA . THR B 1 92 ? 3.477 18.297 -11.57 1 97.62 92 THR B CA 1
ATOM 2863 C C . THR B 1 92 ? 3.629 19.781 -11.867 1 97.62 92 THR B C 1
ATOM 2865 O O . THR B 1 92 ? 4.184 20.531 -11.055 1 97.62 92 THR B O 1
ATOM 2868 N N . ALA B 1 93 ? 3.135 20.188 -12.945 1 98 93 ALA B N 1
ATOM 2869 C CA . ALA B 1 93 ? 3.221 21.594 -13.328 1 98 93 ALA B CA 1
ATOM 2870 C C . ALA B 1 93 ? 2.434 22.484 -12.367 1 98 93 ALA B C 1
ATOM 2872 O O . ALA B 1 93 ? 2.891 23.562 -11.984 1 98 93 ALA B O 1
ATOM 2873 N N . SER B 1 94 ? 1.245 22.047 -12.031 1 98.62 94 SER B N 1
ATOM 2874 C CA . SER B 1 94 ? 0.407 22.797 -11.102 1 98.62 94 SER B CA 1
ATOM 2875 C C . SER B 1 94 ? 1.077 22.938 -9.734 1 98.62 94 SER B C 1
ATOM 2877 O O . SER B 1 94 ? 1.079 24.016 -9.141 1 98.62 94 SER B O 1
ATOM 2879 N N . VAL B 1 95 ? 1.687 21.906 -9.273 1 98.69 95 VAL B N 1
ATOM 2880 C CA . VAL B 1 95 ? 2.348 21.891 -7.973 1 98.69 95 VAL B CA 1
ATOM 2881 C C . VAL B 1 95 ? 3.604 22.75 -8.016 1 98.69 95 VAL B C 1
ATOM 2883 O O . VAL B 1 95 ? 3.904 23.469 -7.059 1 98.69 95 VAL B O 1
ATOM 2886 N N . LYS B 1 96 ? 4.277 22.625 -9.109 1 97.88 96 LYS B N 1
ATOM 2887 C CA . LYS B 1 96 ? 5.445 23.484 -9.266 1 97.88 96 LYS B CA 1
ATOM 2888 C C . LYS B 1 96 ? 5.066 24.969 -9.148 1 97.88 96 LYS B C 1
ATOM 2890 O O . LYS B 1 96 ? 5.734 25.734 -8.445 1 97.88 96 LYS B O 1
ATOM 2895 N N . LYS B 1 97 ? 4.051 25.375 -9.789 1 98.19 97 LYS B N 1
ATOM 2896 C CA . LYS B 1 97 ? 3.578 26.75 -9.734 1 98.19 97 LYS B CA 1
ATOM 2897 C C . LYS B 1 97 ? 3.203 27.156 -8.312 1 98.19 97 LYS B C 1
ATOM 2899 O O . LYS B 1 97 ? 3.445 28.281 -7.895 1 98.19 97 LYS B O 1
ATOM 2904 N N . LEU B 1 98 ? 2.572 26.234 -7.613 1 98.38 98 LEU B N 1
ATOM 2905 C CA . LEU B 1 98 ? 2.217 26.469 -6.219 1 98.38 98 LEU B CA 1
ATOM 2906 C C . LEU B 1 98 ? 3.443 26.875 -5.41 1 98.38 98 LEU B C 1
ATOM 2908 O O . LEU B 1 98 ? 3.451 27.938 -4.785 1 98.38 98 LEU B O 1
ATOM 2912 N N . PHE B 1 99 ? 4.512 26.141 -5.438 1 97.94 99 PHE B N 1
ATOM 2913 C CA . PHE B 1 99 ? 5.648 26.375 -4.559 1 97.94 99 PHE B CA 1
ATOM 2914 C C . PHE B 1 99 ? 6.504 27.531 -5.09 1 97.94 99 PHE B C 1
ATOM 2916 O O . PHE B 1 99 ? 7.172 28.219 -4.316 1 97.94 99 PHE B O 1
ATOM 2923 N N . GLU B 1 100 ? 6.445 27.75 -6.395 1 96.81 100 GLU B N 1
ATOM 2924 C CA . GLU B 1 100 ? 7.102 28.922 -6.949 1 96.81 100 GLU B CA 1
ATOM 2925 C C . GLU B 1 100 ? 6.441 30.203 -6.453 1 96.81 100 GLU B C 1
ATOM 2927 O O . GLU B 1 100 ? 7.094 31.25 -6.371 1 96.81 100 GLU B O 1
ATOM 2932 N N . SER B 1 101 ? 5.211 30.109 -6.145 1 97.19 101 SER B N 1
ATOM 2933 C CA . SER B 1 101 ? 4.469 31.281 -5.703 1 97.19 101 SER B CA 1
ATOM 2934 C C . SER B 1 101 ? 4.758 31.609 -4.242 1 97.19 101 SER B C 1
ATOM 2936 O O . SER B 1 101 ? 4.387 32.688 -3.752 1 97.19 101 SER B O 1
ATOM 2938 N N . LEU B 1 102 ? 5.379 30.703 -3.523 1 96 102 LEU B N 1
ATOM 2939 C CA . LEU B 1 102 ? 5.648 30.875 -2.102 1 96 102 LEU B CA 1
ATOM 2940 C C . LEU B 1 102 ? 7.035 31.469 -1.884 1 96 102 LEU B C 1
ATOM 2942 O O . LEU B 1 102 ? 8.031 30.922 -2.375 1 96 102 LEU B O 1
ATOM 2946 N N . THR B 1 103 ? 7.137 32.562 -1.172 1 89.12 103 THR B N 1
ATOM 2947 C CA . THR B 1 103 ? 8.414 33.219 -0.881 1 89.12 103 THR B CA 1
ATOM 2948 C C . THR B 1 103 ? 9.094 32.531 0.311 1 89.12 103 THR B C 1
ATOM 2950 O O . THR B 1 103 ? 10.32 32.406 0.342 1 89.12 103 THR B O 1
ATOM 2953 N N . GLU B 1 104 ? 8.266 32.188 1.234 1 89.06 104 GLU B N 1
ATOM 2954 C CA . GLU B 1 104 ? 8.773 31.484 2.408 1 89.06 104 GLU B CA 1
ATOM 2955 C C . GLU B 1 104 ? 8.312 30.031 2.432 1 89.06 104 GLU B C 1
ATOM 2957 O O . GLU B 1 104 ? 7.211 29.719 1.974 1 89.06 104 GLU B O 1
ATOM 2962 N N . SER B 1 105 ? 9.219 29.219 2.934 1 93.44 105 SER B N 1
ATOM 2963 C CA . SER B 1 105 ? 8.852 27.812 3.047 1 93.44 105 SER B CA 1
ATOM 2964 C C . SER B 1 105 ? 7.953 27.578 4.258 1 93.44 105 SER B C 1
ATOM 2966 O O . SER B 1 105 ? 8.266 28.016 5.363 1 93.44 105 SER B O 1
ATOM 2968 N N . PRO B 1 106 ? 6.848 26.906 4.062 1 97.69 106 PRO B N 1
ATOM 2969 C CA . PRO B 1 106 ? 6 26.578 5.211 1 97.69 106 PRO B CA 1
ATOM 2970 C C . PRO B 1 106 ? 6.691 25.641 6.207 1 97.69 106 PRO B C 1
ATOM 2972 O O . PRO B 1 106 ? 7.574 24.875 5.828 1 97.69 106 PRO B O 1
ATOM 2975 N N . ASP B 1 107 ? 6.277 25.75 7.438 1 98.44 107 ASP B N 1
ATOM 2976 C CA . ASP B 1 107 ? 6.828 24.891 8.492 1 98.44 107 ASP B CA 1
ATOM 2977 C C . ASP B 1 107 ? 6.148 23.531 8.508 1 98.44 107 ASP B C 1
ATOM 2979 O O . ASP B 1 107 ? 6.738 22.547 8.953 1 98.44 107 ASP B O 1
ATOM 2983 N N . THR B 1 108 ? 4.902 23.5 8.07 1 98.81 108 THR B N 1
ATOM 2984 C CA . THR B 1 108 ? 4.113 22.266 8.086 1 98.81 108 THR B CA 1
ATOM 2985 C C . THR B 1 108 ? 3.357 22.094 6.773 1 98.81 108 THR B C 1
ATOM 2987 O O . THR B 1 108 ? 2.77 23.047 6.258 1 98.81 108 THR B O 1
ATOM 2990 N N . LEU B 1 109 ? 3.471 20.969 6.191 1 98.88 109 LEU B N 1
ATOM 2991 C CA . LEU B 1 109 ? 2.637 20.547 5.074 1 98.88 109 LEU B CA 1
ATOM 2992 C C . LEU B 1 109 ? 1.634 19.484 5.523 1 98.88 109 LEU B C 1
ATOM 2994 O O . LEU B 1 109 ? 2.023 18.422 6.016 1 98.88 109 LEU B O 1
ATOM 2998 N N . VAL B 1 110 ? 0.369 19.781 5.383 1 98.94 110 VAL B N 1
ATOM 2999 C CA . VAL B 1 110 ? -0.681 18.797 5.617 1 98.94 110 VAL B CA 1
ATOM 3000 C C . VAL B 1 110 ? -1.267 18.328 4.281 1 98.94 110 VAL B C 1
ATOM 3002 O O . VAL B 1 110 ? -1.999 19.078 3.631 1 98.94 110 VAL B O 1
ATOM 3005 N N . ASN B 1 111 ? -0.92 17.141 3.924 1 98.81 111 ASN B N 1
ATOM 3006 C CA . ASN B 1 111 ? -1.538 16.516 2.764 1 98.81 111 ASN B CA 1
ATOM 3007 C C . ASN B 1 111 ? -2.92 15.953 3.098 1 98.81 111 ASN B C 1
ATOM 3009 O O . ASN B 1 111 ? -3.043 14.805 3.527 1 98.81 111 ASN B O 1
ATOM 3013 N N . ASN B 1 112 ? -3.906 16.734 2.809 1 98.19 112 ASN B N 1
ATOM 3014 C CA . ASN B 1 112 ? -5.285 16.375 3.123 1 98.19 112 ASN B CA 1
ATOM 3015 C C . ASN B 1 112 ? -6.086 16.078 1.859 1 98.19 112 ASN B C 1
ATOM 3017 O O . ASN B 1 112 ? -7.086 15.359 1.909 1 98.19 112 ASN B O 1
ATOM 3021 N N . ALA B 1 113 ? -5.652 16.656 0.709 1 96.75 113 ALA B N 1
ATOM 3022 C CA . ALA B 1 113 ? -6.363 16.438 -0.548 1 96.75 113 ALA B CA 1
ATOM 3023 C C . ALA B 1 113 ? -6.387 14.961 -0.916 1 96.75 113 ALA B C 1
ATOM 3025 O O . ALA B 1 113 ? -5.348 14.297 -0.889 1 96.75 113 ALA B O 1
ATOM 3026 N N . GLU B 1 114 ? -7.473 14.469 -1.189 1 92.62 114 GLU B N 1
ATOM 3027 C CA . GLU B 1 114 ? -7.613 13.062 -1.557 1 92.62 114 GLU B CA 1
ATOM 3028 C C . GLU B 1 114 ? -8.797 12.852 -2.496 1 92.62 114 GLU B C 1
ATOM 3030 O O . GLU B 1 114 ? -9.625 13.75 -2.668 1 92.62 114 GLU B O 1
ATOM 3035 N N . PHE B 1 115 ? -8.812 11.734 -3.113 1 90.31 115 PHE B N 1
ATOM 3036 C CA . PHE B 1 115 ? -9.891 11.281 -3.994 1 90.31 115 PHE B CA 1
ATOM 3037 C C . PHE B 1 115 ? -10.312 9.859 -3.646 1 90.31 115 PHE B C 1
ATOM 3039 O O . PHE B 1 115 ? -9.477 8.977 -3.494 1 90.31 115 PHE B O 1
ATOM 3046 N N . MET B 1 116 ? -11.562 9.719 -3.406 1 90.25 116 MET B N 1
ATOM 3047 C CA . MET B 1 116 ? -12.102 8.375 -3.246 1 90.25 116 MET B CA 1
ATOM 3048 C C . MET B 1 116 ? -12.844 7.93 -4.504 1 90.25 116 MET B C 1
ATOM 3050 O O . MET B 1 116 ? -13.883 8.492 -4.848 1 90.25 116 MET B O 1
ATOM 3054 N N . SER B 1 117 ? -12.289 6.965 -5.09 1 89.69 117 SER B N 1
ATOM 3055 C CA . SER B 1 117 ? -13.008 6.363 -6.211 1 89.69 117 SER B CA 1
ATOM 3056 C C . SER B 1 117 ? -14.352 5.789 -5.766 1 89.69 117 SER B C 1
ATOM 3058 O O . SER B 1 117 ? -14.523 5.43 -4.602 1 89.69 117 SER B O 1
ATOM 3060 N N . GLU B 1 118 ? -15.297 5.719 -6.695 1 90.56 118 GLU B N 1
ATOM 3061 C CA . GLU B 1 118 ? -16.547 5.02 -6.379 1 90.56 118 GLU B CA 1
ATOM 3062 C C . GLU B 1 118 ? -16.266 3.588 -5.934 1 90.56 118 GLU B C 1
ATOM 3064 O O . GLU B 1 118 ? -15.492 2.871 -6.562 1 90.56 118 GLU B O 1
ATOM 3069 N N . PRO B 1 119 ? -16.828 3.281 -4.75 1 90.88 119 PRO B N 1
ATOM 3070 C CA . PRO B 1 119 ? -16.703 1.873 -4.367 1 90.88 119 PRO B CA 1
ATOM 3071 C C . PRO B 1 119 ? -17.25 0.921 -5.426 1 90.88 119 PRO B C 1
ATOM 3073 O O . PRO B 1 119 ? -18.375 1.094 -5.895 1 90.88 119 PRO B O 1
ATOM 3076 N N . GLN B 1 120 ? -16.469 -0.005 -5.855 1 93.31 120 GLN B N 1
ATOM 3077 C CA . GLN B 1 120 ? -16.875 -0.937 -6.906 1 93.31 120 GLN B CA 1
ATOM 3078 C C . GLN B 1 120 ? -16.359 -2.346 -6.613 1 93.31 120 GLN B C 1
ATOM 3080 O O . GLN B 1 120 ? -15.352 -2.516 -5.93 1 93.31 120 GLN B O 1
ATOM 3085 N N . ASN B 1 121 ? -17.094 -3.348 -7.148 1 95.81 121 ASN B N 1
ATOM 3086 C CA . ASN B 1 121 ? -16.703 -4.75 -7.027 1 95.81 121 ASN B CA 1
ATOM 3087 C C . ASN B 1 121 ? -15.484 -5.062 -7.879 1 95.81 121 ASN B C 1
ATOM 3089 O O . ASN B 1 121 ? -15.383 -4.613 -9.023 1 95.81 121 ASN B O 1
ATOM 3093 N N . PHE B 1 122 ? -14.586 -5.84 -7.324 1 96.44 122 PHE B N 1
ATOM 3094 C CA . PHE B 1 122 ? -13.328 -6.168 -7.98 1 96.44 122 PHE B CA 1
ATOM 3095 C C . PHE B 1 122 ? -13.578 -6.785 -9.352 1 96.44 122 PHE B C 1
ATOM 3097 O O . PHE B 1 122 ? -12.844 -6.508 -10.305 1 96.44 122 PHE B O 1
ATOM 3104 N N . LEU B 1 123 ? -14.578 -7.574 -9.492 1 95.69 123 LEU B N 1
ATOM 3105 C CA . LEU B 1 123 ? -14.859 -8.352 -10.695 1 95.69 123 LEU B CA 1
ATOM 3106 C C . LEU B 1 123 ? -15.289 -7.445 -11.844 1 95.69 123 LEU B C 1
ATOM 3108 O O . LEU B 1 123 ? -15.031 -7.75 -13.008 1 95.69 123 LEU B O 1
ATOM 3112 N N . THR B 1 124 ? -15.883 -6.277 -11.477 1 95.06 124 THR B N 1
ATOM 3113 C CA . THR B 1 124 ? -16.562 -5.527 -12.531 1 95.06 124 THR B CA 1
ATOM 3114 C C . THR B 1 124 ? -16.125 -4.066 -12.516 1 95.06 124 THR B C 1
ATOM 3116 O O . THR B 1 124 ? -16.562 -3.275 -13.352 1 95.06 124 THR B O 1
ATOM 3119 N N . ALA B 1 125 ? -15.289 -3.754 -11.641 1 95.69 125 ALA B N 1
ATOM 3120 C CA . ALA B 1 125 ? -14.898 -2.359 -11.461 1 95.69 125 ALA B CA 1
ATOM 3121 C C . ALA B 1 125 ? -14.328 -1.772 -12.75 1 95.69 125 ALA B C 1
ATOM 3123 O O . ALA B 1 125 ? -13.664 -2.473 -13.516 1 95.69 125 ALA B O 1
ATOM 3124 N N . ASP B 1 126 ? -14.648 -0.502 -12.969 1 96.69 126 ASP B N 1
ATOM 3125 C CA . ASP B 1 126 ? -13.938 0.271 -13.984 1 96.69 126 ASP B CA 1
ATOM 3126 C C . ASP B 1 126 ? -12.516 0.584 -13.539 1 96.69 126 ASP B C 1
ATOM 3128 O O . ASP B 1 126 ? -12.297 1.431 -12.672 1 96.69 126 ASP B O 1
ATOM 3132 N N . ILE B 1 127 ? -11.539 0.021 -14.188 1 96.19 127 ILE B N 1
ATOM 3133 C CA . ILE B 1 127 ? -10.148 0.068 -13.758 1 96.19 127 ILE B CA 1
ATOM 3134 C C . ILE B 1 127 ? -9.617 1.494 -13.883 1 96.19 127 ILE B C 1
ATOM 3136 O O . ILE B 1 127 ? -8.812 1.938 -13.062 1 96.19 127 ILE B O 1
ATOM 3140 N N . ASP B 1 128 ? -10.062 2.197 -14.922 1 95.25 128 ASP B N 1
ATOM 3141 C CA . ASP B 1 128 ? -9.602 3.576 -15.086 1 95.25 128 ASP B CA 1
ATOM 3142 C C . ASP B 1 128 ? -10.062 4.445 -13.914 1 95.25 128 ASP B C 1
ATOM 3144 O O . ASP B 1 128 ? -9.289 5.246 -13.391 1 95.25 128 ASP B O 1
ATOM 3148 N N . GLU B 1 129 ? -11.289 4.285 -13.555 1 95 129 GLU B N 1
ATOM 3149 C CA . GLU B 1 129 ? -11.805 5.016 -12.398 1 95 129 GLU B CA 1
ATOM 3150 C C . GLU B 1 129 ? -11.109 4.586 -11.109 1 95 129 GLU B C 1
ATOM 3152 O O . GLU B 1 129 ? -10.773 5.426 -10.273 1 95 129 GLU B O 1
ATOM 3157 N N . TRP B 1 130 ? -10.977 3.344 -10.969 1 95.62 130 TRP B N 1
ATOM 3158 C CA . TRP B 1 130 ? -10.25 2.771 -9.844 1 95.62 130 TRP B CA 1
ATOM 3159 C C . TRP B 1 130 ? -8.852 3.369 -9.742 1 95.62 130 TRP B C 1
ATOM 3161 O O . TRP B 1 130 ? -8.438 3.83 -8.672 1 95.62 130 TRP B O 1
ATOM 3171 N N . TRP B 1 131 ? -8.141 3.492 -10.844 1 96.94 131 TRP B N 1
ATOM 3172 C CA . TRP B 1 131 ? -6.75 3.92 -10.914 1 96.94 131 TRP B CA 1
ATOM 3173 C C . TRP B 1 131 ? -6.621 5.406 -10.594 1 96.94 131 TRP B C 1
ATOM 3175 O O . TRP B 1 131 ? -5.586 5.852 -10.094 1 96.94 131 TRP B O 1
ATOM 3185 N N . LYS B 1 132 ? -7.68 6.18 -10.805 1 96.38 132 LYS B N 1
ATOM 3186 C CA . LYS B 1 132 ? -7.68 7.598 -10.469 1 96.38 132 LYS B CA 1
ATOM 3187 C C . LYS B 1 132 ? -7.41 7.812 -8.984 1 96.38 132 LYS B C 1
ATOM 3189 O O . LYS B 1 132 ? -6.766 8.789 -8.594 1 96.38 132 LYS B O 1
ATOM 3194 N N . GLY B 1 133 ? -7.867 6.887 -8.164 1 95.38 133 GLY B N 1
ATOM 3195 C CA . GLY B 1 133 ? -7.57 6.945 -6.738 1 95.38 133 GLY B CA 1
ATOM 3196 C C . GLY B 1 133 ? -6.082 6.918 -6.441 1 95.38 133 GLY B C 1
ATOM 3197 O O . GLY B 1 133 ? -5.594 7.707 -5.633 1 95.38 133 GLY B O 1
ATOM 3198 N N . PHE B 1 134 ? -5.344 6.098 -7.133 1 97.62 134 PHE B N 1
ATOM 3199 C CA . PHE B 1 134 ? -3.898 6.012 -6.965 1 97.62 134 PHE B CA 1
ATOM 3200 C C . PHE B 1 134 ? -3.215 7.262 -7.504 1 97.62 134 PHE B C 1
ATOM 3202 O O . PHE B 1 134 ? -2.283 7.781 -6.887 1 97.62 134 PHE B O 1
ATOM 3209 N N . GLU B 1 135 ? -3.678 7.734 -8.602 1 97.69 135 GLU B N 1
ATOM 3210 C CA . GLU B 1 135 ? -3.086 8.914 -9.219 1 97.69 135 GLU B CA 1
ATOM 3211 C C . GLU B 1 135 ? -3.18 10.125 -8.289 1 97.69 135 GLU B C 1
ATOM 3213 O O . GLU B 1 135 ? -2.213 10.875 -8.141 1 97.69 135 GLU B O 1
ATOM 3218 N N . VAL B 1 136 ? -4.27 10.266 -7.684 1 97.44 136 VAL B N 1
ATOM 3219 C CA . VAL B 1 136 ? -4.465 11.445 -6.84 1 97.44 136 VAL B CA 1
ATOM 3220 C C . VAL B 1 136 ? -3.838 11.203 -5.469 1 97.44 136 VAL B C 1
ATOM 3222 O O . VAL B 1 136 ? -3.002 11.992 -5.016 1 97.44 136 VAL B O 1
ATOM 3225 N N . ASN B 1 137 ? -4.164 10.094 -4.828 1 97.75 137 ASN B N 1
ATOM 3226 C CA . ASN B 1 137 ? -3.801 9.883 -3.432 1 97.75 137 ASN B CA 1
ATOM 3227 C C . ASN B 1 137 ? -2.318 9.547 -3.283 1 97.75 137 ASN B C 1
ATOM 3229 O O . ASN B 1 137 ? -1.681 9.945 -2.311 1 97.75 137 ASN B O 1
ATOM 3233 N N . VAL B 1 138 ? -1.808 8.781 -4.246 1 98.31 138 VAL B N 1
ATOM 3234 C CA . VAL B 1 138 ? -0.42 8.344 -4.125 1 98.31 138 VAL B CA 1
ATOM 3235 C C . VAL B 1 138 ? 0.488 9.281 -4.914 1 98.31 138 VAL B C 1
ATOM 3237 O O . VAL B 1 138 ? 1.3 10 -4.332 1 98.31 138 VAL B O 1
ATOM 3240 N N . LEU B 1 139 ? 0.26 9.367 -6.207 1 98.31 139 LEU B N 1
ATOM 3241 C CA . LEU B 1 139 ? 1.118 10.195 -7.051 1 98.31 139 LEU B CA 1
ATOM 3242 C C . LEU B 1 139 ? 1.001 11.664 -6.668 1 98.31 139 LEU B C 1
ATOM 3244 O O . LEU B 1 139 ? 2.014 12.336 -6.461 1 98.31 139 LEU B O 1
ATOM 3248 N N . GLY B 1 140 ? -0.207 12.164 -6.559 1 98.62 140 GLY B N 1
ATOM 3249 C CA . GLY B 1 140 ? -0.423 13.562 -6.223 1 98.62 140 GLY B CA 1
ATOM 3250 C C . GLY B 1 140 ? 0.243 13.977 -4.922 1 98.62 140 GLY B C 1
ATOM 3251 O O . GLY B 1 140 ? 0.934 14.992 -4.867 1 98.62 140 GLY B O 1
ATOM 3252 N N . THR B 1 141 ? 0.035 13.172 -3.875 1 98.56 141 THR B N 1
ATOM 3253 C CA . THR B 1 141 ? 0.628 13.469 -2.576 1 98.56 141 THR B CA 1
ATOM 3254 C C . THR B 1 141 ? 2.152 13.422 -2.654 1 98.56 141 THR B C 1
ATOM 3256 O O . THR B 1 141 ? 2.832 14.242 -2.031 1 98.56 141 THR B O 1
ATOM 3259 N N . THR B 1 142 ? 2.676 12.477 -3.414 1 98.31 142 THR B N 1
ATOM 3260 C CA . THR B 1 142 ? 4.121 12.359 -3.58 1 98.31 142 THR B CA 1
ATOM 3261 C C . THR B 1 142 ? 4.691 13.586 -4.277 1 98.31 142 THR B C 1
ATOM 3263 O O . THR B 1 142 ? 5.711 14.133 -3.854 1 98.31 142 THR B O 1
ATOM 3266 N N . ILE B 1 143 ? 4.016 14.039 -5.32 1 98.5 143 ILE B N 1
ATOM 3267 C CA . ILE B 1 143 ? 4.449 15.219 -6.066 1 98.5 143 ILE B CA 1
ATOM 3268 C C . ILE B 1 143 ? 4.5 16.438 -5.141 1 98.5 143 ILE B C 1
ATOM 3270 O O . ILE B 1 143 ? 5.504 17.141 -5.094 1 98.5 143 ILE B O 1
ATOM 3274 N N . VAL B 1 144 ? 3.467 16.641 -4.367 1 98.75 144 VAL B N 1
ATOM 3275 C CA . VAL B 1 144 ? 3.375 17.781 -3.467 1 98.75 144 VAL B CA 1
ATOM 3276 C C . VAL B 1 144 ? 4.465 17.688 -2.402 1 98.75 144 VAL B C 1
ATOM 3278 O O . VAL B 1 144 ? 5.152 18.672 -2.123 1 98.75 144 VAL B O 1
ATOM 3281 N N . THR B 1 145 ? 4.621 16.547 -1.837 1 98.69 145 THR B N 1
ATOM 3282 C CA . THR B 1 145 ? 5.574 16.344 -0.752 1 98.69 145 THR B CA 1
ATOM 3283 C C . THR B 1 145 ? 7.004 16.594 -1.235 1 98.69 145 THR B C 1
ATOM 3285 O O . THR B 1 145 ? 7.781 17.266 -0.568 1 98.69 145 THR B O 1
ATOM 3288 N N . GLN B 1 146 ? 7.324 15.984 -2.418 1 98.38 146 GLN B N 1
ATOM 3289 C CA . GLN B 1 146 ? 8.664 16.188 -2.947 1 98.38 146 GLN B CA 1
ATOM 3290 C C . GLN B 1 146 ? 8.93 17.672 -3.227 1 98.38 146 GLN B C 1
ATOM 3292 O O . GLN B 1 146 ? 9.984 18.203 -2.871 1 98.38 146 GLN B O 1
ATOM 3297 N N . ALA B 1 147 ? 7.992 18.312 -3.826 1 98.38 147 ALA B N 1
ATOM 3298 C CA . ALA B 1 147 ? 8.133 19.734 -4.133 1 98.38 147 ALA B CA 1
ATOM 3299 C C . ALA B 1 147 ? 8.305 20.562 -2.857 1 98.38 147 ALA B C 1
ATOM 3301 O O . ALA B 1 147 ? 9.117 21.484 -2.812 1 98.38 147 ALA B O 1
ATOM 3302 N N . TYR B 1 148 ? 7.531 20.25 -1.815 1 98.69 148 TYR B N 1
ATOM 3303 C CA . TYR B 1 148 ? 7.652 20.922 -0.523 1 98.69 148 TYR B CA 1
ATOM 3304 C C . TYR B 1 148 ? 9.062 20.766 0.041 1 98.69 148 TYR B C 1
ATOM 3306 O O . TYR B 1 148 ? 9.664 21.75 0.479 1 98.69 148 TYR B O 1
ATOM 3314 N N . LEU B 1 149 ? 9.555 19.547 0.011 1 98.12 149 LEU B N 1
ATOM 3315 C CA . LEU B 1 149 ? 10.875 19.25 0.567 1 98.12 149 LEU B CA 1
ATOM 3316 C C . LEU B 1 149 ? 11.961 20 -0.206 1 98.12 149 LEU B C 1
ATOM 3318 O O . LEU B 1 149 ? 12.898 20.531 0.392 1 98.12 149 LEU B O 1
ATOM 3322 N N . GLN B 1 150 ? 11.797 20 -1.496 1 97.5 150 GLN B N 1
ATOM 3323 C CA . GLN B 1 150 ? 12.766 20.703 -2.326 1 97.5 150 GLN B CA 1
ATOM 3324 C C . GLN B 1 150 ? 12.719 22.219 -2.062 1 97.5 150 GLN B C 1
ATOM 3326 O O . GLN B 1 150 ? 13.758 22.859 -1.991 1 97.5 150 GLN B O 1
ATOM 3331 N N . HIS B 1 151 ? 11.562 22.703 -1.943 1 97.75 151 HIS B N 1
ATOM 3332 C CA . HIS B 1 151 ? 11.406 24.109 -1.617 1 97.75 151 HIS B CA 1
ATOM 3333 C C . HIS B 1 151 ? 12.023 24.438 -0.26 1 97.75 151 HIS B C 1
ATOM 3335 O O . HIS B 1 151 ? 12.711 25.453 -0.113 1 97.75 151 HIS B O 1
ATOM 3341 N N . ARG B 1 152 ? 11.781 23.625 0.698 1 96.81 152 ARG B N 1
ATOM 3342 C CA . ARG B 1 152 ? 12.32 23.812 2.043 1 96.81 152 ARG B CA 1
ATOM 3343 C C . ARG B 1 152 ? 13.844 23.734 2.041 1 96.81 152 ARG B C 1
ATOM 3345 O O . ARG B 1 152 ? 14.508 24.578 2.662 1 96.81 152 ARG B O 1
ATOM 3352 N N . LEU B 1 153 ? 14.297 22.719 1.361 1 95.5 153 LEU B N 1
ATOM 3353 C CA . LEU B 1 153 ? 15.742 22.578 1.269 1 95.5 153 LEU B CA 1
ATOM 3354 C C . LEU B 1 153 ? 16.375 23.828 0.695 1 95.5 153 LEU B C 1
ATOM 3356 O O . LEU B 1 153 ? 17.391 24.312 1.215 1 95.5 153 LEU B O 1
ATOM 3360 N N . ALA B 1 154 ? 15.75 24.359 -0.294 1 95 154 ALA B N 1
ATOM 3361 C CA . ALA B 1 154 ? 16.281 25.547 -0.972 1 95 154 ALA B CA 1
ATOM 3362 C C . ALA B 1 154 ? 16.219 26.766 -0.063 1 95 154 ALA B C 1
ATOM 3364 O O . ALA B 1 154 ? 17.062 27.656 -0.154 1 95 154 ALA B O 1
ATOM 3365 N N . SER B 1 155 ? 15.328 26.75 0.842 1 93.25 155 SER B N 1
ATOM 3366 C CA . SER B 1 155 ? 15.109 27.906 1.717 1 93.25 155 SER B CA 1
ATOM 3367 C C . SER B 1 155 ? 16.031 27.844 2.938 1 93.25 155 SER B C 1
ATOM 3369 O O . SER B 1 155 ? 16.125 28.828 3.684 1 93.25 155 SER B O 1
ATOM 3371 N N . LYS B 1 156 ? 16.688 26.781 3.199 1 89.56 156 LYS B N 1
ATOM 3372 C CA . LYS B 1 156 ? 17.609 26.562 4.309 1 89.56 156 LYS B CA 1
ATOM 3373 C C . LYS B 1 156 ? 16.969 26.953 5.641 1 89.56 156 LYS B C 1
ATOM 3375 O O . LYS B 1 156 ? 17.484 27.812 6.359 1 89.56 156 LYS B O 1
ATOM 3380 N N . PRO B 1 157 ? 15.922 26.219 5.957 1 86.12 157 PRO B N 1
ATOM 3381 C CA . PRO B 1 157 ? 15.211 26.562 7.191 1 86.12 157 PRO B CA 1
ATOM 3382 C C . PRO B 1 157 ? 16.031 26.281 8.445 1 86.12 157 PRO B C 1
ATOM 3384 O O . PRO B 1 157 ? 16.969 25.469 8.406 1 86.12 157 PRO B O 1
ATOM 3387 N N . SER B 1 158 ? 15.625 26.969 9.555 1 88.69 158 SER B N 1
ATOM 3388 C CA . SER B 1 158 ? 16.328 26.828 10.82 1 88.69 158 SER B CA 1
ATOM 3389 C C . SER B 1 158 ? 15.789 25.641 11.625 1 88.69 158 SER B C 1
ATOM 3391 O O . SER B 1 158 ? 16.422 25.203 12.586 1 88.69 158 SER B O 1
ATOM 3393 N N . SER B 1 159 ? 14.617 25.203 11.258 1 93.69 159 SER B N 1
ATOM 3394 C CA . SER B 1 159 ? 13.977 24.078 11.945 1 93.69 159 SER B CA 1
ATOM 3395 C C . SER B 1 159 ? 13.375 23.094 10.953 1 93.69 159 SER B C 1
ATOM 3397 O O . SER B 1 159 ? 13.055 23.469 9.82 1 93.69 159 SER B O 1
ATOM 3399 N N . PRO B 1 160 ? 13.328 21.875 11.359 1 96.62 160 PRO B N 1
ATOM 3400 C CA . PRO B 1 160 ? 12.742 20.875 10.461 1 96.62 160 PRO B CA 1
ATOM 3401 C C . PRO B 1 160 ? 11.25 21.125 10.203 1 96.62 160 PRO B C 1
ATOM 3403 O O . PRO B 1 160 ? 10.547 21.625 11.086 1 96.62 160 PRO B O 1
ATOM 3406 N N . GLY B 1 161 ? 10.836 20.781 8.992 1 98.19 161 GLY B N 1
ATOM 3407 C CA . GLY B 1 161 ? 9.414 20.797 8.688 1 98.19 161 GLY B CA 1
ATOM 3408 C C . GLY B 1 161 ? 8.703 19.531 9.148 1 98.19 161 GLY B C 1
ATOM 3409 O O . GLY B 1 161 ? 9.344 18.578 9.586 1 98.19 161 GLY B O 1
ATOM 3410 N N . VAL B 1 162 ? 7.398 19.609 9.211 1 98.75 162 VAL B N 1
ATOM 3411 C CA . VAL B 1 162 ? 6.562 18.453 9.492 1 98.75 162 VAL B CA 1
ATOM 3412 C C . VAL B 1 162 ? 5.621 18.188 8.32 1 98.75 162 VAL B C 1
ATOM 3414 O O . VAL B 1 162 ? 4.938 19.094 7.848 1 98.75 162 VAL B O 1
ATOM 3417 N N . VAL B 1 163 ? 5.688 17 7.82 1 98.88 163 VAL B N 1
ATOM 3418 C CA . VAL B 1 163 ? 4.809 16.594 6.727 1 98.88 163 VAL B CA 1
ATOM 3419 C C . VAL B 1 163 ? 3.785 15.578 7.242 1 98.88 163 VAL B C 1
ATOM 3421 O O . VAL B 1 163 ? 4.152 14.523 7.758 1 98.88 163 VAL B O 1
ATOM 3424 N N . VAL B 1 164 ? 2.539 15.922 7.102 1 98.88 164 VAL B N 1
ATOM 3425 C CA . VAL B 1 164 ? 1.439 15.062 7.531 1 98.88 164 VAL B CA 1
ATOM 3426 C C . VAL B 1 164 ? 0.726 14.484 6.312 1 98.88 164 VAL B C 1
ATOM 3428 O O . VAL B 1 164 ? 0.459 15.203 5.344 1 98.88 164 VAL B O 1
ATOM 3431 N N . ALA B 1 165 ? 0.478 13.25 6.34 1 98 165 ALA B N 1
ATOM 3432 C CA . ALA B 1 165 ? -0.418 12.633 5.367 1 98 165 ALA B CA 1
ATOM 3433 C C . ALA B 1 165 ? -1.691 12.125 6.039 1 98 165 ALA B C 1
ATOM 3435 O O . ALA B 1 165 ? -1.629 11.375 7.016 1 98 165 ALA B O 1
ATOM 3436 N N . LEU B 1 166 ? -2.801 12.555 5.516 1 97.38 166 LEU B N 1
ATOM 3437 C CA . LEU B 1 166 ? -4.047 11.969 6 1 97.38 166 LEU B CA 1
ATOM 3438 C C . LEU B 1 166 ? -4.258 10.578 5.414 1 97.38 166 LEU B C 1
ATOM 3440 O O . LEU B 1 166 ? -4.293 10.414 4.191 1 97.38 166 LEU B O 1
ATOM 3444 N N . ASN B 1 167 ? -4.328 9.688 6.277 1 96.19 167 ASN B N 1
ATOM 3445 C CA . ASN B 1 167 ? -4.547 8.289 5.91 1 96.19 167 ASN B CA 1
ATOM 3446 C C . ASN B 1 167 ? -5.918 7.801 6.375 1 96.19 167 ASN B C 1
ATOM 3448 O O . ASN B 1 167 ? -6.852 8.594 6.52 1 96.19 167 ASN B O 1
ATOM 3452 N N . SER B 1 168 ? -6.094 6.508 6.488 1 90.12 168 SER B N 1
ATOM 3453 C CA . SER B 1 168 ? -7.398 5.934 6.793 1 90.12 168 SER B CA 1
ATOM 3454 C C . SER B 1 168 ? -7.266 4.621 7.555 1 90.12 168 SER B C 1
ATOM 3456 O O . SER B 1 168 ? -6.281 3.895 7.379 1 90.12 168 SER B O 1
ATOM 3458 N N . PHE B 1 169 ? -8.289 4.418 8.32 1 84.25 169 PHE B N 1
ATOM 3459 C CA . PHE B 1 169 ? -8.391 3.121 8.977 1 84.25 169 PHE B CA 1
ATOM 3460 C C . PHE B 1 169 ? -8.523 2.002 7.949 1 84.25 169 PHE B C 1
ATOM 3462 O O . PHE B 1 169 ? -8.094 0.872 8.195 1 84.25 169 PHE B O 1
ATOM 3469 N N . ALA B 1 170 ? -9.039 2.295 6.816 1 85.38 170 ALA B N 1
ATOM 3470 C CA . ALA B 1 170 ? -9.281 1.321 5.754 1 85.38 170 ALA B CA 1
ATOM 3471 C C . ALA B 1 170 ? -7.961 0.772 5.211 1 85.38 170 ALA B C 1
ATOM 3473 O O . ALA B 1 170 ? -7.949 -0.238 4.504 1 85.38 170 ALA B O 1
ATOM 3474 N N . SER B 1 171 ? -6.863 1.382 5.586 1 89.69 171 SER B N 1
ATOM 3475 C CA . SER B 1 171 ? -5.566 0.964 5.07 1 89.69 171 SER B CA 1
ATOM 3476 C C . SER B 1 171 ? -5.152 -0.388 5.641 1 89.69 171 SER B C 1
ATOM 3478 O O . SER B 1 171 ? -4.363 -1.111 5.027 1 89.69 171 SER B O 1
ATOM 3480 N N . PHE B 1 172 ? -5.762 -0.644 6.809 1 87.12 172 PHE B N 1
ATOM 3481 C CA . PHE B 1 172 ? -5.223 -1.804 7.512 1 87.12 172 PHE B CA 1
ATOM 3482 C C . PHE B 1 172 ? -6.348 -2.66 8.078 1 87.12 172 PHE B C 1
ATOM 3484 O O . PHE B 1 172 ? -7.379 -2.137 8.508 1 87.12 172 PHE B O 1
ATOM 3491 N N . ALA B 1 173 ? -6.105 -3.959 8.062 1 78.19 173 ALA B N 1
ATOM 3492 C CA . ALA B 1 173 ? -6.746 -5.027 8.82 1 78.19 173 ALA B CA 1
ATOM 3493 C C . ALA B 1 173 ? -8.227 -5.145 8.469 1 78.19 173 ALA B C 1
ATOM 3495 O O . ALA B 1 173 ? -8.883 -6.129 8.82 1 78.19 173 ALA B O 1
ATOM 3496 N N . VAL B 1 174 ? -8.797 -4.094 7.75 1 82.5 174 VAL B N 1
ATOM 3497 C CA . VAL B 1 174 ? -10.211 -4.137 7.395 1 82.5 174 VAL B CA 1
ATOM 3498 C C . VAL B 1 174 ? -10.375 -4.688 5.98 1 82.5 174 VAL B C 1
ATOM 3500 O O . VAL B 1 174 ? -9.711 -4.23 5.051 1 82.5 174 VAL B O 1
ATOM 3503 N N . ARG B 1 175 ? -11.234 -5.699 5.855 1 89.25 175 ARG B N 1
ATOM 3504 C CA . ARG B 1 175 ? -11.539 -6.242 4.535 1 89.25 175 ARG B CA 1
ATOM 3505 C C . ARG B 1 175 ? -12.945 -5.859 4.094 1 89.25 175 ARG B C 1
ATOM 3507 O O . ARG B 1 175 ? -13.828 -6.715 3.992 1 89.25 175 ARG B O 1
ATOM 3514 N N . ALA B 1 176 ? -13.102 -4.586 3.861 1 86.31 176 ALA B N 1
ATOM 3515 C CA . ALA B 1 176 ? -14.391 -4.059 3.408 1 86.31 176 ALA B CA 1
ATOM 3516 C C . ALA B 1 176 ? -14.547 -4.219 1.898 1 86.31 176 ALA B C 1
ATOM 3518 O O . ALA B 1 176 ? -13.648 -3.855 1.133 1 86.31 176 ALA B O 1
ATOM 3519 N N . PRO B 1 177 ? -15.711 -4.734 1.511 1 91.06 177 PRO B N 1
ATOM 3520 C CA . PRO B 1 177 ? -15.922 -4.875 0.068 1 91.06 177 PRO B CA 1
ATOM 3521 C C . PRO B 1 177 ? -15.914 -3.537 -0.665 1 91.06 177 PRO B C 1
ATOM 3523 O O . PRO B 1 177 ? -16.281 -2.51 -0.084 1 91.06 177 PRO B O 1
ATOM 3526 N N . HIS B 1 178 ? -15.43 -3.533 -1.87 1 92.56 178 HIS B N 1
ATOM 3527 C CA . HIS B 1 178 ? -15.57 -2.465 -2.854 1 92.56 178 HIS B CA 1
ATOM 3528 C C . HIS B 1 178 ? -14.633 -1.301 -2.541 1 92.56 178 HIS B C 1
ATOM 3530 O O . HIS B 1 178 ? -14.656 -0.28 -3.232 1 92.56 178 HIS B O 1
ATOM 3536 N N . LEU B 1 179 ? -13.781 -1.416 -1.507 1 91.06 179 LEU B N 1
ATOM 3537 C CA . LEU B 1 179 ? -12.938 -0.295 -1.106 1 91.06 179 LEU B CA 1
ATOM 3538 C C . LEU B 1 179 ? -11.477 -0.556 -1.468 1 91.06 179 LEU B C 1
ATOM 3540 O O . LEU B 1 179 ? -10.578 0.121 -0.965 1 91.06 179 LEU B O 1
ATOM 3544 N N . TRP B 1 180 ? -11.25 -1.45 -2.348 1 93.06 180 TRP B N 1
ATOM 3545 C CA . TRP B 1 180 ? -9.898 -1.923 -2.611 1 93.06 180 TRP B CA 1
ATOM 3546 C C . TRP B 1 180 ? -9.07 -0.844 -3.303 1 93.06 180 TRP B C 1
ATOM 3548 O O . TRP B 1 180 ? -7.848 -0.791 -3.139 1 93.06 180 TRP B O 1
ATOM 3558 N N . ALA B 1 181 ? -9.711 0.075 -4.086 1 91.5 181 ALA B N 1
ATOM 3559 C CA . ALA B 1 181 ? -8.977 1.194 -4.664 1 91.5 181 ALA B CA 1
ATOM 3560 C C . ALA B 1 181 ? -8.508 2.16 -3.58 1 91.5 181 ALA B C 1
ATOM 3562 O O . ALA B 1 181 ? -7.32 2.486 -3.5 1 91.5 181 ALA B O 1
ATOM 3563 N N . TYR B 1 182 ? -9.422 2.521 -2.789 1 93.31 182 TYR B N 1
ATOM 3564 C CA . TYR B 1 182 ? -9.148 3.482 -1.726 1 93.31 182 TYR B CA 1
ATOM 3565 C C . TYR B 1 182 ? -8.156 2.918 -0.716 1 93.31 182 TYR B C 1
ATOM 3567 O O . TYR B 1 182 ? -7.129 3.535 -0.438 1 93.31 182 TYR B O 1
ATOM 3575 N N . SER B 1 183 ? -8.414 1.697 -0.231 1 95.12 183 SER B N 1
ATOM 3576 C CA . SER B 1 183 ? -7.562 1.064 0.771 1 95.12 183 SER B CA 1
ATOM 3577 C C . SER B 1 183 ? -6.156 0.823 0.23 1 95.12 183 SER B C 1
ATOM 3579 O O . SER B 1 183 ? -5.168 1.048 0.932 1 95.12 183 SER B O 1
ATOM 3581 N N . GLY B 1 184 ? -6.07 0.382 -1.025 1 96.62 184 GLY B N 1
ATOM 3582 C CA . GLY B 1 184 ? -4.777 0.191 -1.655 1 96.62 184 GLY B CA 1
ATOM 3583 C C . GLY B 1 184 ? -3.965 1.471 -1.753 1 96.62 184 GLY B C 1
ATOM 3584 O O . GLY B 1 184 ? -2.77 1.479 -1.456 1 96.62 184 GLY B O 1
ATOM 3585 N N . SER B 1 185 ? -4.602 2.553 -2.121 1 97.12 185 SER B N 1
ATOM 3586 C CA . SER B 1 185 ? -3.912 3.832 -2.252 1 97.12 185 SER B CA 1
ATOM 3587 C C . SER B 1 185 ? -3.449 4.352 -0.895 1 97.12 185 SER B C 1
ATOM 3589 O O . SER B 1 185 ? -2.354 4.906 -0.775 1 97.12 185 SER B O 1
ATOM 3591 N N . LYS B 1 186 ? -4.242 4.145 0.097 1 96.81 186 LYS B N 1
ATOM 3592 C CA . LYS B 1 186 ? -3.943 4.707 1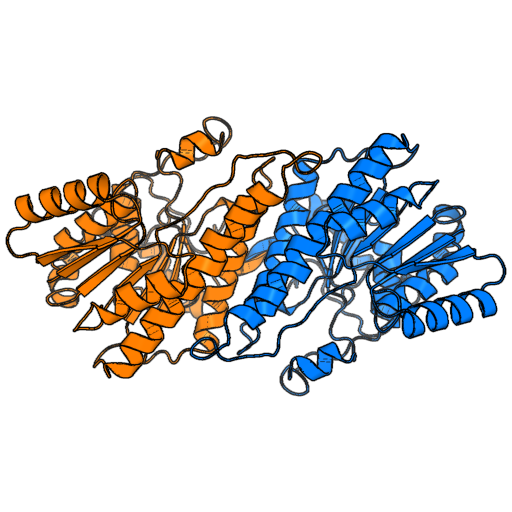.411 1 96.81 186 LYS B CA 1
ATOM 3593 C C . LYS B 1 186 ? -2.824 3.928 2.1 1 96.81 186 LYS B C 1
ATOM 3595 O O . LYS B 1 186 ? -1.968 4.516 2.762 1 96.81 186 LYS B O 1
ATOM 3600 N N . ILE B 1 187 ? -2.816 2.633 1.928 1 97.12 187 ILE B N 1
ATOM 3601 C CA . ILE B 1 187 ? -1.731 1.881 2.549 1 97.12 187 ILE B CA 1
ATOM 3602 C C . ILE B 1 187 ? -0.421 2.172 1.82 1 97.12 187 ILE B C 1
ATOM 3604 O O . ILE B 1 187 ? 0.645 2.213 2.439 1 97.12 187 ILE B O 1
ATOM 3608 N N . ALA B 1 188 ? -0.494 2.311 0.51 1 97.75 188 ALA B N 1
ATOM 3609 C CA . ALA B 1 188 ? 0.696 2.701 -0.241 1 97.75 188 ALA B CA 1
ATOM 3610 C C . ALA B 1 188 ? 1.259 4.023 0.274 1 97.75 188 ALA B C 1
ATOM 3612 O O . ALA B 1 188 ? 2.467 4.148 0.489 1 97.75 188 ALA B O 1
ATOM 3613 N N . LEU B 1 189 ? 0.403 4.93 0.506 1 97.12 189 LEU B N 1
ATOM 3614 C CA . LEU B 1 189 ? 0.81 6.238 1.003 1 97.12 189 LEU B CA 1
ATOM 3615 C C . LEU B 1 189 ? 1.475 6.117 2.371 1 97.12 189 LEU B C 1
ATOM 3617 O O . LEU B 1 189 ? 2.516 6.734 2.615 1 97.12 189 LEU B O 1
ATOM 3621 N N . ALA B 1 190 ? 0.86 5.359 3.24 1 96.62 190 ALA B N 1
ATOM 3622 C CA . ALA B 1 190 ? 1.451 5.145 4.559 1 96.62 190 ALA B CA 1
ATOM 3623 C C . ALA B 1 190 ? 2.867 4.586 4.438 1 96.62 190 ALA B C 1
ATOM 3625 O O . ALA B 1 190 ? 3.787 5.066 5.105 1 96.62 190 ALA B O 1
ATOM 3626 N N . ARG B 1 191 ? 3.021 3.629 3.582 1 96.75 191 ARG B N 1
ATOM 3627 C CA . ARG B 1 191 ? 4.316 2.979 3.408 1 96.75 191 ARG B CA 1
ATOM 3628 C C . ARG B 1 191 ? 5.348 3.949 2.842 1 96.75 191 ARG B C 1
ATOM 3630 O O . ARG B 1 191 ? 6.5 3.963 3.275 1 96.75 191 ARG B O 1
ATOM 3637 N N . ILE B 1 192 ? 4.957 4.723 1.923 1 96.88 192 ILE B N 1
ATOM 3638 C CA . ILE B 1 192 ? 5.84 5.707 1.306 1 96.88 192 ILE B CA 1
ATOM 3639 C C . ILE B 1 192 ? 6.348 6.68 2.365 1 96.88 192 ILE B C 1
ATOM 3641 O O . ILE B 1 192 ? 7.539 6.996 2.406 1 96.88 192 ILE B O 1
ATOM 3645 N N . PHE B 1 193 ? 5.52 7.105 3.268 1 96.88 193 PHE B N 1
ATOM 3646 C CA . PHE B 1 193 ? 5.914 8.039 4.32 1 96.88 193 PHE B CA 1
ATOM 3647 C C . PHE B 1 193 ? 6.832 7.359 5.328 1 96.88 193 PHE B C 1
ATOM 3649 O O . PHE B 1 193 ? 7.754 7.984 5.855 1 96.88 193 PHE B O 1
ATOM 3656 N N . GLU B 1 194 ? 6.551 6.109 5.586 1 96.25 194 GLU B N 1
ATOM 3657 C CA . GLU B 1 194 ? 7.445 5.344 6.449 1 96.25 194 GLU B CA 1
ATOM 3658 C C . GLU B 1 194 ? 8.859 5.289 5.871 1 96.25 194 GLU B C 1
ATOM 3660 O O . GLU B 1 194 ? 9.836 5.332 6.613 1 96.25 194 GLU B O 1
ATOM 3665 N N . LEU B 1 195 ? 8.914 5.172 4.578 1 95.94 195 LEU B N 1
ATOM 3666 C CA . LEU B 1 195 ? 10.211 5.008 3.92 1 95.94 195 LEU B CA 1
ATOM 3667 C C . LEU B 1 195 ? 10.859 6.359 3.65 1 95.94 195 LEU B C 1
ATOM 3669 O O . LEU B 1 195 ? 12.086 6.449 3.535 1 95.94 195 LEU B O 1
ATOM 3673 N N . ALA B 1 196 ? 10.062 7.398 3.576 1 96.31 196 ALA B N 1
ATOM 3674 C CA . ALA B 1 196 ? 10.594 8.742 3.35 1 96.31 196 ALA B CA 1
ATOM 3675 C C . ALA B 1 196 ? 11.586 9.133 4.441 1 96.31 196 ALA B C 1
ATOM 3677 O O . ALA B 1 196 ? 12.57 9.82 4.176 1 96.31 196 ALA B O 1
ATOM 3678 N N . VAL B 1 197 ? 11.391 8.648 5.637 1 95.31 197 VAL B N 1
ATOM 3679 C CA . VAL B 1 197 ? 12.219 9.016 6.781 1 95.31 197 VAL B CA 1
ATOM 3680 C C . VAL B 1 197 ? 13.633 8.477 6.59 1 95.31 197 VAL B C 1
ATOM 3682 O O . VAL B 1 197 ? 14.586 8.992 7.176 1 95.31 197 VAL B O 1
ATOM 3685 N N . ALA B 1 198 ? 13.719 7.41 5.758 1 93.62 198 ALA B N 1
ATOM 3686 C CA . ALA B 1 198 ? 15.031 6.828 5.488 1 93.62 198 ALA B CA 1
ATOM 3687 C C . ALA B 1 198 ? 15.789 7.648 4.449 1 93.62 198 ALA B C 1
ATOM 3689 O O . ALA B 1 198 ? 17.016 7.562 4.355 1 93.62 198 ALA B O 1
ATOM 3690 N N . ASP B 1 199 ? 15.141 8.438 3.725 1 95.88 199 ASP B N 1
ATOM 3691 C CA . ASP B 1 199 ? 15.727 9.172 2.613 1 95.88 199 ASP B CA 1
ATOM 3692 C C . ASP B 1 199 ? 15.922 10.641 2.977 1 95.88 199 ASP B C 1
ATOM 3694 O O . ASP B 1 199 ? 16.844 11.289 2.482 1 95.88 199 ASP B O 1
ATOM 3698 N N . VAL B 1 200 ? 15.031 11.188 3.789 1 97.12 200 VAL B N 1
ATOM 3699 C CA . VAL B 1 200 ? 14.992 12.609 4.09 1 97.12 200 VAL B CA 1
ATOM 3700 C C . VAL B 1 200 ? 15.602 12.867 5.469 1 97.12 200 VAL B C 1
ATOM 3702 O O . VAL B 1 200 ? 15.125 12.336 6.473 1 97.12 200 VAL B O 1
ATOM 3705 N N . PRO B 1 201 ? 16.656 13.648 5.555 1 95.31 201 PRO B N 1
ATOM 3706 C CA . PRO B 1 201 ? 17.25 13.93 6.863 1 95.31 201 PRO B CA 1
ATOM 3707 C C . PRO B 1 201 ? 16.25 14.539 7.844 1 95.31 201 PRO B C 1
ATOM 3709 O O . PRO B 1 201 ? 15.438 15.383 7.457 1 95.31 201 PRO B O 1
ATOM 3712 N N . SER B 1 202 ? 16.359 14.102 9.07 1 95.12 202 SER B N 1
ATOM 3713 C CA . SER B 1 202 ? 15.438 14.586 10.094 1 95.12 202 SER B CA 1
ATOM 3714 C C . SER B 1 202 ? 15.594 16.094 10.305 1 95.12 202 SER B C 1
ATOM 3716 O O . SER B 1 202 ? 14.703 16.75 10.844 1 95.12 202 SER B O 1
ATOM 3718 N N . SER B 1 203 ? 16.719 16.656 9.883 1 96 203 SER B N 1
ATOM 3719 C CA . SER B 1 203 ? 16.953 18.094 9.977 1 96 203 SER B CA 1
ATOM 3720 C C . SER B 1 203 ? 16.141 18.844 8.938 1 96 203 SER B C 1
ATOM 3722 O O . SER B 1 203 ? 15.938 20.062 9.062 1 96 203 SER B O 1
ATOM 3724 N N . LEU B 1 204 ? 15.703 18.141 7.91 1 97.5 204 LEU B N 1
ATOM 3725 C CA . LEU B 1 204 ? 14.906 18.781 6.875 1 97.5 204 LEU B CA 1
ATOM 3726 C C . LEU B 1 204 ? 13.422 18.656 7.176 1 97.5 204 LEU B C 1
ATOM 3728 O O . LEU B 1 204 ? 12.68 19.641 7.117 1 97.5 204 LEU B O 1
ATOM 3732 N N . ALA B 1 205 ? 13.023 17.484 7.523 1 98.12 205 ALA B N 1
ATOM 3733 C CA . ALA B 1 205 ? 11.609 17.281 7.824 1 98.12 205 ALA B CA 1
ATOM 3734 C C . ALA B 1 205 ? 11.367 15.93 8.492 1 98.12 205 ALA B C 1
ATOM 3736 O O . ALA B 1 205 ? 12.164 15 8.328 1 98.12 205 ALA B O 1
ATOM 3737 N N . ARG B 1 206 ? 10.328 15.852 9.273 1 98.19 206 ARG B N 1
ATOM 3738 C CA . ARG B 1 206 ? 9.789 14.57 9.719 1 98.19 206 ARG B CA 1
ATOM 3739 C C . ARG B 1 206 ? 8.414 14.312 9.117 1 98.19 206 ARG B C 1
ATOM 3741 O O . ARG B 1 206 ? 7.77 15.234 8.602 1 98.19 206 ARG B O 1
ATOM 3748 N N . PHE B 1 207 ? 8.023 13.055 9.125 1 98.56 207 PHE B N 1
ATOM 3749 C CA . PHE B 1 207 ? 6.812 12.609 8.453 1 98.56 207 PHE B CA 1
ATOM 3750 C C . PHE B 1 207 ? 5.887 11.891 9.43 1 98.56 207 PHE B C 1
ATOM 3752 O O . PHE B 1 207 ? 6.348 11.133 10.289 1 98.56 207 PHE B O 1
ATOM 3759 N N . ILE B 1 208 ? 4.578 12.117 9.273 1 98.5 208 ILE B N 1
ATOM 3760 C CA . ILE B 1 208 ? 3.627 11.344 10.07 1 98.5 208 ILE B CA 1
ATOM 3761 C C . ILE B 1 208 ? 2.365 11.086 9.25 1 98.5 208 ILE B C 1
ATOM 3763 O O . ILE B 1 208 ? 1.896 11.961 8.516 1 98.5 208 ILE B O 1
ATOM 3767 N N . SER B 1 209 ? 1.918 9.859 9.289 1 98.25 209 SER B N 1
ATOM 3768 C CA . SER B 1 209 ? 0.608 9.5 8.758 1 98.25 209 SER B CA 1
ATOM 3769 C C . SER B 1 209 ? -0.451 9.484 9.852 1 98.25 209 SER B C 1
ATOM 3771 O O . SER B 1 209 ? -0.195 9.016 10.961 1 98.25 209 SER B O 1
ATOM 3773 N N . ILE B 1 210 ? -1.694 10 9.508 1 98.38 210 ILE B N 1
ATOM 3774 C CA . ILE B 1 210 ? -2.721 10.078 10.539 1 98.38 210 ILE B CA 1
ATOM 3775 C C . ILE B 1 210 ? -4.051 9.57 9.984 1 98.38 210 ILE B C 1
ATOM 3777 O O . ILE B 1 210 ? -4.496 10.008 8.93 1 98.38 210 ILE B O 1
ATOM 3781 N N . ASN B 1 211 ? -4.613 8.633 10.633 1 96.19 211 ASN B N 1
ATOM 3782 C CA . ASN B 1 211 ? -6.023 8.305 10.453 1 96.19 211 ASN B CA 1
ATOM 3783 C C . ASN B 1 211 ? -6.926 9.266 11.219 1 96.19 211 ASN B C 1
ATOM 3785 O O . ASN B 1 211 ? -6.93 9.273 12.453 1 96.19 211 ASN B O 1
ATOM 3789 N N . PRO B 1 212 ? -7.691 10.016 10.523 1 96.31 212 PRO B N 1
ATOM 3790 C CA . PRO B 1 212 ? -8.492 11.031 11.203 1 96.31 212 PRO B CA 1
ATOM 3791 C C . PRO B 1 212 ? -9.727 10.461 11.883 1 96.31 212 PRO B C 1
ATOM 3793 O O . PRO B 1 212 ? -10.438 11.18 12.594 1 96.31 212 PRO B O 1
ATOM 3796 N N . GLY B 1 213 ? -9.93 9.141 11.68 1 93.44 213 GLY B N 1
ATOM 3797 C CA . GLY B 1 213 ? -11.164 8.547 12.18 1 93.44 213 GLY B CA 1
ATOM 3798 C C . GLY B 1 213 ? -12.312 8.656 11.188 1 93.44 213 GLY B C 1
ATOM 3799 O O . GLY B 1 213 ? -12.117 9.062 10.047 1 93.44 213 GLY B O 1
ATOM 3800 N N . ALA B 1 214 ? -13.461 8.164 11.617 1 90.56 214 ALA B N 1
ATOM 3801 C CA . ALA B 1 214 ? -14.656 8.203 10.773 1 90.56 214 ALA B CA 1
ATOM 3802 C C . ALA B 1 214 ? -15.367 9.547 10.898 1 90.56 214 ALA B C 1
ATOM 3804 O O . ALA B 1 214 ? -16.328 9.68 11.664 1 90.56 214 ALA B O 1
ATOM 3805 N N . VAL B 1 215 ? -14.938 10.461 10.109 1 91.44 215 VAL B N 1
ATOM 3806 C CA . VAL B 1 215 ? -15.523 11.797 10.133 1 91.44 215 VAL B CA 1
ATOM 3807 C C . VAL B 1 215 ? -16.625 11.906 9.086 1 91.44 215 VAL B C 1
ATOM 3809 O O . VAL B 1 215 ? -16.438 11.492 7.938 1 91.44 215 VAL B O 1
ATOM 3812 N N . LYS B 1 216 ? -17.734 12.422 9.469 1 87.62 216 LYS B N 1
ATOM 3813 C CA . LYS B 1 216 ? -18.875 12.539 8.57 1 87.62 216 LYS B CA 1
ATOM 3814 C C . LYS B 1 216 ? -18.656 13.633 7.535 1 87.62 216 LYS B C 1
ATOM 3816 O O . LYS B 1 216 ? -19.062 14.781 7.75 1 87.62 216 LYS B O 1
ATOM 3821 N N . THR B 1 217 ? -18.031 13.297 6.516 1 87.06 217 THR B N 1
ATOM 3822 C CA . THR B 1 217 ? -17.844 14.125 5.332 1 87.06 217 THR B CA 1
ATOM 3823 C C . THR B 1 217 ? -18.531 13.516 4.121 1 87.06 217 THR B C 1
ATOM 3825 O O . THR B 1 217 ? -19.141 12.445 4.223 1 87.06 217 THR B O 1
ATOM 3828 N N . ALA B 1 218 ? -18.531 14.266 3.023 1 81.5 218 ALA B N 1
ATOM 3829 C CA . ALA B 1 218 ? -19.062 13.727 1.776 1 81.5 218 ALA B CA 1
ATOM 3830 C C . ALA B 1 218 ? -18.391 12.398 1.427 1 81.5 218 ALA B C 1
ATOM 3832 O O . ALA B 1 218 ? -19.047 11.477 0.935 1 81.5 218 ALA B O 1
ATOM 3833 N N . MET B 1 219 ? -17.156 12.234 1.748 1 82 219 MET B N 1
ATOM 3834 C CA . MET B 1 219 ? -16.406 11.016 1.473 1 82 219 MET B CA 1
ATOM 3835 C C . MET B 1 219 ? -16.906 9.859 2.326 1 82 219 MET B C 1
ATOM 3837 O O . MET B 1 219 ? -16.969 8.719 1.859 1 82 219 MET B O 1
ATOM 3841 N N . TYR B 1 220 ? -17.219 10.141 3.539 1 80.44 220 TYR B N 1
ATOM 3842 C CA . TYR B 1 220 ? -17.75 9.141 4.449 1 80.44 220 TYR B CA 1
ATOM 3843 C C . TYR B 1 220 ? -19.031 8.523 3.881 1 80.44 220 TYR B C 1
ATOM 3845 O O . TYR B 1 220 ? -19.156 7.293 3.828 1 80.44 220 TYR B O 1
ATOM 3853 N N . TYR B 1 221 ? -19.844 9.359 3.391 1 79.88 221 TYR B N 1
ATOM 3854 C CA . TYR B 1 221 ? -21.109 8.883 2.852 1 79.88 221 TYR B CA 1
ATOM 3855 C C . TYR B 1 221 ? -20.906 8.156 1.528 1 79.88 221 TYR B C 1
ATOM 3857 O O . TYR B 1 221 ? -21.578 7.164 1.246 1 79.88 221 TYR B O 1
ATOM 3865 N N . LYS B 1 222 ? -19.984 8.586 0.796 1 81.06 222 LYS B N 1
ATOM 3866 C CA . LYS B 1 222 ? -19.641 7.949 -0.476 1 81.06 222 LYS B CA 1
ATOM 3867 C C . LYS B 1 222 ? -19.109 6.539 -0.261 1 81.06 222 LYS B C 1
ATOM 3869 O O . LYS B 1 222 ? -19.312 5.656 -1.098 1 81.06 222 LYS B O 1
ATOM 3874 N N . SER B 1 223 ? -18.375 6.289 0.82 1 79.94 223 SER B N 1
ATOM 3875 C CA . SER B 1 223 ? -17.734 5.012 1.109 1 79.94 223 SER B CA 1
ATOM 3876 C C . SER B 1 223 ? -18.75 3.91 1.344 1 79.94 223 SER B C 1
ATOM 3878 O O . SER B 1 223 ? -18.438 2.725 1.254 1 79.94 223 SER B O 1
ATOM 3880 N N . GLY B 1 224 ? -20 4.277 1.654 1 75.06 224 GLY B N 1
ATOM 3881 C CA . GLY B 1 224 ? -21.047 3.318 1.951 1 75.06 224 GLY B CA 1
ATOM 3882 C C . GLY B 1 224 ? -20.891 2.662 3.311 1 75.06 224 GLY B C 1
ATOM 3883 O O . GLY B 1 224 ? -21.562 1.68 3.613 1 75.06 224 GLY B O 1
ATOM 3884 N N . LEU B 1 225 ? -19.969 3.162 4.062 1 71.38 225 LEU B N 1
ATOM 3885 C CA . LEU B 1 225 ? -19.688 2.525 5.344 1 71.38 225 LEU B CA 1
ATOM 3886 C C . LEU B 1 225 ? -20.688 2.969 6.406 1 71.38 225 LEU B C 1
ATOM 3888 O O . LEU B 1 225 ? -20.672 2.467 7.531 1 71.38 225 LEU B O 1
ATOM 3892 N N . GLU B 1 226 ? -21.5 3.871 5.895 1 68.25 226 GLU B N 1
ATOM 3893 C CA . GLU B 1 226 ? -22.531 4.273 6.855 1 68.25 226 GLU B CA 1
ATOM 3894 C C . GLU B 1 226 ? -23.359 3.074 7.309 1 68.25 226 GLU B C 1
ATOM 3896 O O . GLU B 1 226 ? -23.891 2.33 6.48 1 68.25 226 GLU B O 1
ATOM 3901 N N . GLY B 1 227 ? -23.281 2.859 8.578 1 62.78 227 GLY B N 1
ATOM 3902 C CA . GLY B 1 227 ? -24.109 1.788 9.109 1 62.78 227 GLY B CA 1
ATOM 3903 C C . GLY B 1 227 ? -23.422 0.437 9.094 1 62.78 227 GLY B C 1
ATOM 3904 O O . GLY B 1 227 ? -23.922 -0.528 9.68 1 62.78 227 GLY B O 1
ATOM 3905 N N . SER B 1 228 ? -22.406 0.289 8.25 1 59.12 228 SER B N 1
ATOM 3906 C CA . SER B 1 228 ? -21.797 -1.025 8.078 1 59.12 228 SER B CA 1
ATOM 3907 C C . SER B 1 228 ? -20.75 -1.294 9.156 1 59.12 228 SER B C 1
ATOM 3909 O O . SER B 1 228 ? -20.453 -2.449 9.453 1 59.12 228 SER B O 1
ATOM 3911 N N . THR B 1 229 ? -20.078 -0.143 9.484 1 60.34 229 THR B N 1
ATOM 3912 C CA . THR B 1 229 ? -19.062 -0.392 10.5 1 60.34 229 THR B CA 1
ATOM 3913 C C . THR B 1 229 ? -19.547 0.074 11.875 1 60.34 229 THR B C 1
ATOM 3915 O O . THR B 1 229 ? -20.344 1.012 11.977 1 60.34 229 THR B O 1
ATOM 3918 N N . ASP B 1 230 ? -19.484 -0.77 12.797 1 65.19 230 ASP B N 1
ATOM 3919 C CA . ASP B 1 230 ? -19.781 -0.443 14.188 1 65.19 230 ASP B CA 1
ATOM 3920 C C . ASP B 1 230 ? -18.797 0.594 14.727 1 65.19 230 ASP B C 1
ATOM 3922 O O . ASP B 1 230 ? -18.734 0.832 15.938 1 65.19 230 ASP B O 1
ATOM 3926 N N . MET B 1 231 ? -18.141 1.204 13.75 1 71.06 231 MET B N 1
ATOM 3927 C CA . MET B 1 231 ? -17.203 2.174 14.312 1 71.06 231 MET B CA 1
ATOM 3928 C C . MET B 1 231 ? -17.891 3.508 14.57 1 71.06 231 MET B C 1
ATOM 3930 O O . MET B 1 231 ? -18.578 4.039 13.695 1 71.06 231 MET B O 1
ATOM 3934 N N . PRO B 1 232 ? -17.734 4.027 15.773 1 85.5 232 PRO B N 1
ATOM 3935 C CA . PRO B 1 232 ? -18.312 5.344 16.062 1 85.5 232 PRO B CA 1
ATOM 3936 C C . PRO B 1 232 ? -17.703 6.453 15.211 1 85.5 232 PRO B C 1
ATOM 3938 O O . PRO B 1 232 ? -16.562 6.355 14.789 1 85.5 232 PRO B O 1
ATOM 3941 N N . THR B 1 233 ? -18.547 7.398 14.93 1 91.38 233 THR B N 1
ATOM 3942 C CA . THR B 1 233 ? -18.078 8.547 14.156 1 91.38 233 THR B CA 1
ATOM 3943 C C . THR B 1 233 ? -17.125 9.406 14.984 1 91.38 233 THR B C 1
ATOM 3945 O O . THR B 1 233 ? -17.172 9.375 16.219 1 91.38 233 THR B O 1
ATOM 3948 N N . THR B 1 234 ? -16.234 10.062 14.289 1 95.12 234 THR B N 1
ATOM 3949 C CA . THR B 1 234 ? -15.25 10.945 14.891 1 95.12 234 THR B CA 1
ATOM 3950 C C . THR B 1 234 ? -15.586 12.406 14.609 1 95.12 234 THR B C 1
ATOM 3952 O O . THR B 1 234 ? -15.828 12.781 13.461 1 95.12 234 THR B O 1
ATOM 3955 N N . ASP B 1 235 ? -15.602 13.211 15.703 1 96.19 235 ASP B N 1
ATOM 3956 C CA . ASP B 1 235 ? -15.766 14.648 15.539 1 96.19 235 ASP B CA 1
ATOM 3957 C C . ASP B 1 235 ? -14.602 15.258 14.766 1 96.19 235 ASP B C 1
ATOM 3959 O O . ASP B 1 235 ? -13.438 14.969 15.055 1 96.19 235 ASP B O 1
ATOM 3963 N N . SER B 1 236 ? -14.953 16.062 13.789 1 95.88 236 SER B N 1
ATOM 3964 C CA . SER B 1 236 ? -13.914 16.688 12.969 1 95.88 236 SER B CA 1
ATOM 3965 C C . SER B 1 236 ? -12.953 17.516 13.82 1 95.88 236 SER B C 1
ATOM 3967 O O . SER B 1 236 ? -11.766 17.609 13.516 1 95.88 236 SER B O 1
ATOM 3969 N N . LYS B 1 237 ? -13.453 18.078 14.891 1 97.62 237 LYS B N 1
ATOM 3970 C CA . LYS B 1 237 ? -12.609 18.875 15.789 1 97.62 237 LYS B CA 1
ATOM 3971 C C . LYS B 1 237 ? -11.547 18 16.453 1 97.62 237 LYS B C 1
ATOM 3973 O O . LYS B 1 237 ? -10.406 18.438 16.625 1 97.62 237 LYS B O 1
ATOM 3978 N N . LEU B 1 238 ? -11.914 16.812 16.844 1 98.38 238 LEU B N 1
ATOM 3979 C CA . LEU B 1 238 ? -10.93 15.898 17.406 1 98.38 238 LEU B CA 1
ATOM 3980 C C . LEU B 1 238 ? -9.82 15.602 16.406 1 98.38 238 LEU B C 1
ATOM 3982 O O . LEU B 1 238 ? -8.641 15.68 16.734 1 98.38 238 LEU B O 1
ATOM 3986 N N . SER B 1 239 ? -10.258 15.273 15.195 1 98.12 239 SER B N 1
ATOM 3987 C CA . SER B 1 239 ? -9.289 14.953 14.148 1 98.12 239 SER B CA 1
ATOM 3988 C C . SER B 1 239 ? -8.328 16.109 13.914 1 98.12 239 SER B C 1
ATOM 3990 O O . SER B 1 239 ? -7.109 15.922 13.867 1 98.12 239 SER B O 1
ATOM 3992 N N . ALA B 1 240 ? -8.859 17.266 13.797 1 98.69 240 ALA B N 1
ATOM 3993 C CA . ALA B 1 240 ? -8.07 18.453 13.508 1 98.69 240 ALA B CA 1
ATOM 3994 C C . ALA B 1 240 ? -7.094 18.75 14.641 1 98.69 240 ALA B C 1
ATOM 3996 O O . ALA B 1 240 ? -5.906 18.984 14.398 1 98.69 240 ALA B O 1
ATOM 3997 N N . GLU B 1 241 ? -7.598 18.719 15.875 1 98.81 241 GLU B N 1
ATOM 3998 C CA . GLU B 1 241 ? -6.762 19.047 17.031 1 98.81 241 GLU B CA 1
ATOM 3999 C C . GLU B 1 241 ? -5.664 18 17.234 1 98.81 241 GLU B C 1
ATOM 4001 O O . GLU B 1 241 ? -4.551 18.328 17.641 1 98.81 241 GLU B O 1
ATOM 4006 N N . PHE B 1 242 ? -5.949 16.781 16.938 1 98.81 242 PHE B N 1
ATOM 4007 C CA . PHE B 1 242 ? -4.93 15.734 16.984 1 98.81 242 PHE B CA 1
ATOM 4008 C C . PHE B 1 242 ? -3.84 15.992 15.953 1 98.81 242 PHE B C 1
ATOM 4010 O O . PHE B 1 242 ? -2.652 15.844 16.25 1 98.81 242 PHE B O 1
ATOM 4017 N N . ILE B 1 243 ? -4.238 16.344 14.758 1 98.81 243 ILE B N 1
ATOM 4018 C CA . ILE B 1 243 ? -3.279 16.609 13.688 1 98.81 243 ILE B CA 1
ATOM 4019 C C . ILE B 1 243 ? -2.371 17.766 14.086 1 98.81 243 ILE B C 1
ATOM 4021 O O . ILE B 1 243 ? -1.152 17.703 13.906 1 98.81 243 ILE B O 1
ATOM 4025 N N . VAL B 1 244 ? -2.938 18.812 14.648 1 98.88 244 VAL B N 1
ATOM 4026 C CA . VAL B 1 244 ? -2.141 19.953 15.109 1 98.88 244 VAL B CA 1
ATOM 4027 C C . VAL B 1 244 ? -1.16 19.5 16.188 1 98.88 244 VAL B C 1
ATOM 4029 O O . VAL B 1 244 ? 0.038 19.766 16.094 1 98.88 244 VAL B O 1
ATOM 4032 N N . TRP B 1 245 ? -1.62 18.734 17.172 1 98.88 245 TRP B N 1
ATOM 4033 C CA . TRP B 1 245 ? -0.738 18.203 18.203 1 98.88 245 TRP B CA 1
ATOM 4034 C C . TRP B 1 245 ? 0.372 17.359 17.578 1 98.88 245 TRP B C 1
ATOM 4036 O O . TRP B 1 245 ? 1.531 17.453 17.984 1 98.88 245 TRP B O 1
ATOM 4046 N N . ALA B 1 246 ? 0.014 16.578 16.594 1 98.75 246 ALA B N 1
ATOM 4047 C CA . ALA B 1 246 ? 0.951 15.648 15.969 1 98.75 246 ALA B CA 1
ATOM 4048 C C . ALA B 1 246 ? 2.088 16.391 15.273 1 98.75 246 ALA B C 1
ATOM 4050 O O . ALA B 1 246 ? 3.129 15.805 14.969 1 98.75 246 ALA B O 1
ATOM 4051 N N . THR B 1 247 ? 1.9 17.656 14.992 1 98.75 247 THR B N 1
ATOM 4052 C CA . THR B 1 247 ? 2.953 18.422 14.336 1 98.75 247 THR B CA 1
ATOM 4053 C C . THR B 1 247 ? 3.818 19.141 15.367 1 98.75 247 THR B C 1
ATOM 4055 O O . THR B 1 247 ? 4.758 19.859 15.008 1 98.75 247 THR B O 1
ATOM 4058 N N . SER B 1 248 ? 3.549 19.047 16.688 1 98.69 248 SER B N 1
ATOM 4059 C CA . SER B 1 248 ? 4.34 19.641 17.75 1 98.69 248 SER B CA 1
ATOM 4060 C C . SER B 1 248 ? 5.602 18.828 18.031 1 98.69 248 SER B C 1
ATOM 4062 O O . SER B 1 248 ? 5.73 17.688 17.562 1 98.69 248 SER B O 1
ATOM 4064 N N . GLU B 1 249 ? 6.484 19.391 18.797 1 97.94 249 GLU B N 1
ATOM 4065 C CA . GLU B 1 249 ? 7.719 18.719 19.188 1 97.94 249 GLU B CA 1
ATOM 4066 C C . GLU B 1 249 ? 7.438 17.5 20.062 1 97.94 249 GLU B C 1
ATOM 4068 O O . GLU B 1 249 ? 8.156 16.5 20 1 97.94 249 GLU B O 1
ATOM 4073 N N . GLU B 1 250 ? 6.383 17.531 20.844 1 98.25 250 GLU B N 1
ATOM 4074 C CA . GLU B 1 250 ? 6.043 16.422 21.719 1 98.25 250 GLU B CA 1
ATOM 4075 C C . GLU B 1 250 ? 5.754 15.156 20.906 1 98.25 250 GLU B C 1
ATOM 4077 O O . GLU B 1 250 ? 6.027 14.039 21.375 1 98.25 250 GLU B O 1
ATOM 4082 N N . ALA B 1 251 ? 5.285 15.328 19.703 1 98.44 251 ALA B N 1
ATOM 4083 C CA . ALA B 1 251 ? 4.852 14.195 18.891 1 98.44 251 ALA B CA 1
ATOM 4084 C C . ALA B 1 251 ? 5.949 13.758 17.922 1 98.44 251 ALA B C 1
ATOM 4086 O O . ALA B 1 251 ? 5.719 12.914 17.047 1 98.44 251 ALA B O 1
ATOM 4087 N N . ALA B 1 252 ? 7.16 14.305 18.094 1 98.19 252 ALA B N 1
ATOM 4088 C CA . ALA B 1 252 ? 8.25 14.055 17.156 1 98.19 252 ALA B CA 1
ATOM 4089 C C . ALA B 1 252 ? 8.609 12.57 17.125 1 98.19 252 ALA B C 1
ATOM 4091 O O . ALA B 1 252 ? 9.102 12.07 16.109 1 98.19 252 ALA B O 1
ATOM 4092 N N . PHE B 1 253 ? 8.25 11.828 18.188 1 98 253 PHE B N 1
ATOM 4093 C CA . PHE B 1 253 ? 8.586 10.414 18.266 1 98 253 PHE B CA 1
ATOM 4094 C C . PHE B 1 253 ? 7.727 9.602 17.297 1 98 253 PHE B C 1
ATOM 4096 O O . PHE B 1 253 ? 8.023 8.438 17.016 1 98 253 PHE B O 1
ATOM 4103 N N . LEU B 1 254 ? 6.742 10.195 16.703 1 97.94 254 LEU B N 1
ATOM 4104 C CA . LEU B 1 254 ? 5.84 9.516 15.781 1 97.94 254 LEU B CA 1
ATOM 4105 C C . LEU B 1 254 ? 6.324 9.648 14.336 1 97.94 254 LEU B C 1
ATOM 4107 O O . LEU B 1 254 ? 5.625 9.25 13.406 1 97.94 254 LEU B O 1
ATOM 4111 N N . SER B 1 255 ? 7.508 10.227 14.164 1 98.06 255 SER B N 1
ATOM 4112 C CA . SER B 1 255 ? 8.062 10.359 12.812 1 98.06 255 SER B CA 1
ATOM 4113 C C . SER B 1 255 ? 8.148 9.008 12.117 1 98.06 255 SER B C 1
ATOM 4115 O O . SER B 1 255 ? 8.68 8.047 12.68 1 98.06 255 SER B O 1
ATOM 4117 N N . GLY B 1 256 ? 7.605 9 10.938 1 97.06 256 GLY B N 1
ATOM 4118 C CA . GLY B 1 256 ? 7.645 7.793 10.125 1 97.06 256 GLY B CA 1
ATOM 4119 C C . GLY B 1 256 ? 6.629 6.75 10.555 1 97.06 256 GLY B C 1
ATOM 4120 O O . GLY B 1 256 ? 6.777 5.566 10.242 1 97.06 256 GLY B O 1
ATOM 4121 N N . ARG B 1 257 ? 5.668 7.172 11.328 1 97.12 257 ARG B N 1
ATOM 4122 C CA . ARG B 1 257 ? 4.703 6.223 11.875 1 97.12 257 ARG B CA 1
ATOM 4123 C C . ARG B 1 257 ? 3.275 6.629 11.531 1 97.12 257 ARG B C 1
ATOM 4125 O O . ARG B 1 257 ? 3.055 7.664 10.898 1 97.12 257 ARG B O 1
ATOM 4132 N N . LEU B 1 258 ? 2.367 5.773 11.781 1 96.88 258 LEU B N 1
ATOM 4133 C CA . LEU B 1 258 ? 0.945 6.051 11.602 1 96.88 258 LEU B CA 1
ATOM 4134 C C . LEU B 1 258 ? 0.227 6.094 12.945 1 96.88 258 LEU B C 1
ATOM 4136 O O . LEU B 1 258 ? 0.404 5.199 13.781 1 96.88 258 LEU B O 1
ATOM 4140 N N . ALA B 1 259 ? -0.533 7.125 13.18 1 96.94 259 ALA B N 1
ATOM 4141 C CA . ALA B 1 259 ? -1.326 7.27 14.391 1 96.94 259 ALA B CA 1
ATOM 4142 C C . ALA B 1 259 ? -2.799 7.5 14.062 1 96.94 259 ALA B C 1
ATOM 4144 O O . ALA B 1 259 ? -3.137 7.898 12.945 1 96.94 259 ALA B O 1
ATOM 4145 N N . TRP B 1 260 ? -3.617 7.188 15 1 96.06 260 TRP B N 1
ATOM 4146 C CA . TRP B 1 260 ? -5.055 7.406 14.883 1 96.06 260 TRP B CA 1
ATOM 4147 C C . TRP B 1 260 ? -5.5 8.562 15.773 1 96.06 260 TRP B C 1
ATOM 4149 O O . TRP B 1 260 ? -5.215 8.578 16.969 1 96.06 260 TRP B O 1
ATOM 4159 N N . ALA B 1 261 ? -6.234 9.445 15.172 1 97.56 261 ALA B N 1
ATOM 4160 C CA . ALA B 1 261 ? -6.691 10.633 15.891 1 97.56 261 ALA B CA 1
ATOM 4161 C C . ALA B 1 261 ? -7.52 10.242 17.109 1 97.56 261 ALA B C 1
ATOM 4163 O O . ALA B 1 261 ? -7.629 11.016 18.078 1 97.56 261 ALA B O 1
ATOM 4164 N N . ASN B 1 262 ? -8.039 9.031 17.094 1 96.62 262 ASN B N 1
ATOM 4165 C CA . ASN B 1 262 ? -8.922 8.586 18.172 1 96.62 262 ASN B CA 1
ATOM 4166 C C . ASN B 1 262 ? -8.125 8.094 19.375 1 96.62 262 ASN B C 1
ATOM 4168 O O . ASN B 1 262 ? -8.688 7.875 20.453 1 96.62 262 ASN B O 1
ATOM 4172 N N . TRP B 1 263 ? -6.824 7.918 19.234 1 96.81 263 TRP B N 1
ATOM 4173 C CA . TRP B 1 263 ? -6.004 7.379 20.312 1 96.81 263 TRP B CA 1
ATOM 4174 C C . TRP B 1 263 ? -5.75 8.438 21.391 1 96.81 263 TRP B C 1
ATOM 4176 O O . TRP B 1 263 ? -5.516 9.602 21.078 1 96.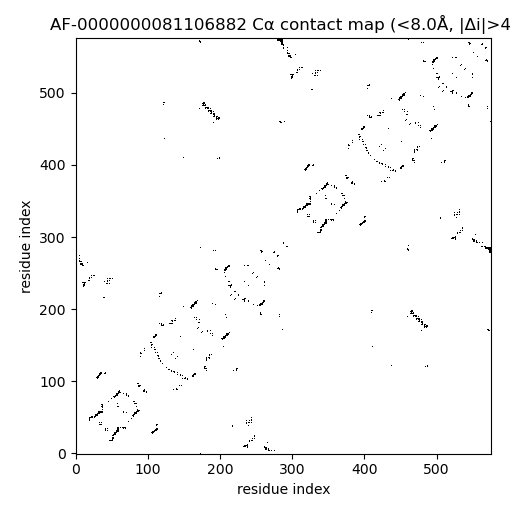81 263 TRP B O 1
ATOM 4186 N N . ASP B 1 264 ? -5.762 8.023 22.594 1 97.94 264 ASP B N 1
ATOM 4187 C CA . ASP B 1 264 ? -5.43 8.922 23.703 1 97.94 264 ASP B CA 1
ATOM 4188 C C . ASP B 1 264 ? -3.971 9.359 23.625 1 97.94 264 ASP B C 1
ATOM 4190 O O . ASP B 1 264 ? -3.062 8.531 23.625 1 97.94 264 ASP B O 1
ATOM 4194 N N . VAL B 1 265 ? -3.797 10.617 23.734 1 97.88 265 VAL B N 1
ATOM 4195 C CA . VAL B 1 265 ? -2.473 11.188 23.5 1 97.88 265 VAL B CA 1
ATOM 4196 C C . VAL B 1 265 ? -1.573 10.898 24.703 1 97.88 265 VAL B C 1
ATOM 4198 O O . VAL B 1 265 ? -0.379 10.633 24.547 1 97.88 265 VAL B O 1
ATOM 4201 N N . ASP B 1 266 ? -2.119 10.977 25.875 1 98.12 266 ASP B N 1
ATOM 4202 C CA . ASP B 1 266 ? -1.303 10.703 27.062 1 98.12 266 ASP B CA 1
ATOM 4203 C C . ASP B 1 266 ? -0.78 9.266 27.047 1 98.12 266 ASP B C 1
ATOM 4205 O O . ASP B 1 266 ? 0.375 9.023 27.391 1 98.12 266 ASP B O 1
ATOM 4209 N N . GLU B 1 267 ? -1.613 8.375 26.641 1 97.25 267 GLU B N 1
ATOM 4210 C CA . GLU B 1 267 ? -1.162 6.992 26.516 1 97.25 267 GLU B CA 1
ATOM 4211 C C . GLU B 1 267 ? -0.108 6.84 25.438 1 97.25 267 GLU B C 1
ATOM 4213 O O . GLU B 1 267 ? 0.873 6.113 25.609 1 97.25 267 GLU B O 1
ATOM 4218 N N . LEU B 1 268 ? -0.296 7.477 24.312 1 97.31 268 LEU B N 1
ATOM 4219 C CA . LEU B 1 268 ? 0.691 7.449 23.234 1 97.31 268 LEU B CA 1
ATOM 4220 C C . LEU B 1 268 ? 2.047 7.938 23.734 1 97.31 268 LEU B C 1
ATOM 4222 O O . LEU B 1 268 ? 3.068 7.285 23.516 1 97.31 268 LEU B O 1
ATOM 4226 N N . VAL B 1 269 ? 2.008 9.078 24.453 1 98.19 269 VAL B N 1
ATOM 4227 C CA . VAL B 1 269 ? 3.24 9.688 24.953 1 98.19 269 VAL B CA 1
ATOM 4228 C C . VAL B 1 269 ? 3.869 8.789 26.016 1 98.19 269 VAL B C 1
ATOM 4230 O O . VAL B 1 269 ? 5.09 8.617 26.047 1 98.19 269 VAL B O 1
ATOM 4233 N N . ALA B 1 270 ? 3.057 8.18 26.844 1 97.5 270 ALA B N 1
ATOM 4234 C CA . ALA B 1 270 ? 3.549 7.293 27.891 1 97.5 270 ALA B CA 1
ATOM 4235 C C . ALA B 1 270 ? 4.25 6.074 27.297 1 97.5 270 ALA B C 1
ATOM 4237 O O . ALA B 1 270 ? 5.164 5.52 27.906 1 97.5 270 ALA B O 1
ATOM 4238 N N . ASN B 1 271 ? 3.854 5.707 26.109 1 96.94 271 ASN B N 1
ATOM 4239 C CA . ASN B 1 271 ? 4.391 4.504 25.484 1 96.94 271 ASN B CA 1
ATOM 4240 C C . ASN B 1 271 ? 5.473 4.836 24.469 1 96.94 271 ASN B C 1
ATOM 4242 O O . ASN B 1 271 ? 5.844 3.99 23.641 1 96.94 271 ASN B O 1
ATOM 4246 N N . LYS B 1 272 ? 5.969 6.074 24.516 1 97.44 272 LYS B N 1
ATOM 4247 C CA . LYS B 1 272 ? 6.938 6.57 23.547 1 97.44 272 LYS B CA 1
ATOM 4248 C C . LYS B 1 272 ? 8.164 5.656 23.469 1 97.44 272 LYS B C 1
ATOM 4250 O O . LYS B 1 272 ? 8.594 5.277 22.391 1 97.44 272 LYS B O 1
ATOM 4255 N N . GLU B 1 273 ? 8.719 5.285 24.609 1 97.06 273 GLU B N 1
ATOM 4256 C CA . GLU B 1 273 ? 9.938 4.484 24.641 1 97.06 273 GLU B CA 1
ATOM 4257 C C . GLU B 1 273 ? 9.703 3.105 24.031 1 97.06 273 GLU B C 1
ATOM 4259 O O . GLU B 1 273 ? 10.539 2.602 23.281 1 97.06 273 GLU B O 1
ATOM 4264 N N . GLU B 1 274 ? 8.594 2.496 24.328 1 96.12 274 GLU B N 1
ATOM 4265 C CA . GLU B 1 274 ? 8.266 1.19 23.766 1 96.12 274 GLU B CA 1
ATOM 4266 C C . GLU B 1 274 ? 8.078 1.276 22.25 1 96.12 274 GLU B C 1
ATOM 4268 O O . GLU B 1 274 ? 8.57 0.422 21.5 1 96.12 274 GLU B O 1
ATOM 4273 N N . ILE B 1 275 ? 7.34 2.318 21.797 1 96.62 275 ILE B N 1
ATOM 4274 C CA . ILE B 1 275 ? 7.078 2.543 20.375 1 96.62 275 ILE B CA 1
ATOM 4275 C C . ILE B 1 275 ? 8.398 2.658 19.609 1 96.62 275 ILE B C 1
ATOM 4277 O O . ILE B 1 275 ? 8.57 2.035 18.562 1 96.62 275 ILE B O 1
ATOM 4281 N N . LEU B 1 276 ? 9.336 3.441 20.219 1 96.56 276 LEU B N 1
ATOM 4282 C CA . LEU B 1 276 ? 10.617 3.666 19.547 1 96.56 276 LEU B CA 1
ATOM 4283 C C . LEU B 1 276 ? 11.492 2.418 19.625 1 96.56 276 LEU B C 1
ATOM 4285 O O . LEU B 1 276 ? 12.07 2 18.609 1 96.56 276 LEU B O 1
ATOM 4289 N N . ASN B 1 277 ? 11.57 1.717 20.781 1 95.81 277 ASN B N 1
ATOM 4290 C CA . ASN B 1 277 ? 12.453 0.575 20.984 1 95.81 277 ASN B CA 1
ATOM 4291 C C . ASN B 1 277 ? 12.008 -0.632 20.156 1 95.81 277 ASN B C 1
ATOM 4293 O O . ASN B 1 277 ? 12.844 -1.395 19.672 1 95.81 277 ASN B O 1
ATOM 4297 N N . LYS B 1 278 ? 10.758 -0.779 19.953 1 93.69 278 LYS B N 1
ATOM 4298 C CA . LYS B 1 278 ? 10.242 -1.948 19.25 1 93.69 278 LYS B CA 1
ATOM 4299 C C . LYS B 1 278 ? 9.805 -1.586 17.828 1 93.69 278 LYS B C 1
ATOM 4301 O O . LYS B 1 278 ? 9.203 -2.406 17.125 1 93.69 278 LYS B O 1
ATOM 4306 N N . ASP B 1 279 ? 10.023 -0.338 17.453 1 93.75 279 ASP B N 1
ATOM 4307 C CA . ASP B 1 279 ? 9.688 0.184 16.125 1 93.75 279 ASP B CA 1
ATOM 4308 C C . ASP B 1 279 ? 8.234 -0.112 15.773 1 93.75 279 ASP B C 1
ATOM 4310 O O . ASP B 1 279 ? 7.945 -0.699 14.727 1 93.75 279 ASP B O 1
ATOM 4314 N N . LEU B 1 280 ? 7.371 0.35 16.656 1 94.81 280 LEU B N 1
ATOM 4315 C CA . LEU B 1 280 ? 5.945 0.067 16.516 1 94.81 280 LEU B CA 1
ATOM 4316 C C . LEU B 1 280 ? 5.254 1.141 15.688 1 94.81 280 LEU B C 1
ATOM 4318 O O . LEU B 1 280 ? 5.859 2.162 15.352 1 94.81 280 LEU B O 1
ATOM 4322 N N . LEU B 1 281 ? 4.027 0.874 15.273 1 95.19 281 LEU B N 1
ATOM 4323 C CA . LEU B 1 281 ? 3.102 1.76 14.578 1 95.19 281 LEU B CA 1
ATOM 4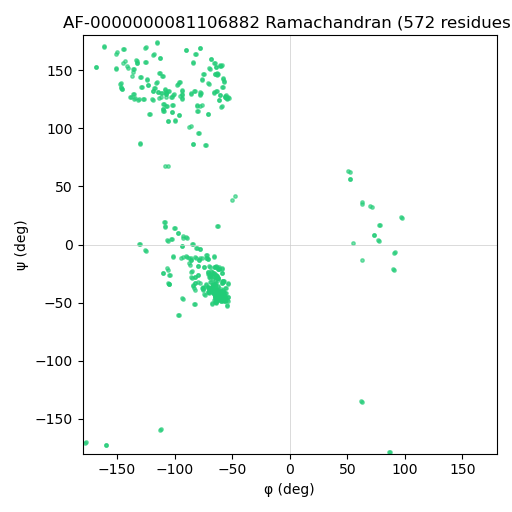324 C C . LEU B 1 281 ? 3.562 2.014 13.141 1 95.19 281 LEU B C 1
ATOM 4326 O O . LEU B 1 281 ? 3.428 3.129 12.633 1 95.19 281 LEU B O 1
ATOM 4330 N N . ILE B 1 282 ? 4.184 1.047 12.578 1 94.69 282 ILE B N 1
ATOM 4331 C CA . ILE B 1 282 ? 4.5 1.027 11.156 1 94.69 282 ILE B CA 1
ATOM 4332 C C . ILE B 1 282 ? 3.797 -0.153 10.492 1 94.69 282 ILE B C 1
ATOM 4334 O O . ILE B 1 282 ? 3.252 -1.025 11.172 1 94.69 282 ILE B O 1
ATOM 4338 N N . SER B 1 283 ? 3.729 -0.097 9.172 1 94.12 283 SER B N 1
ATOM 4339 C CA . SER B 1 283 ? 3.076 -1.17 8.43 1 94.12 283 SER B CA 1
ATOM 4340 C C . SER B 1 283 ? 3.744 -2.514 8.695 1 94.12 283 SER B C 1
ATOM 4342 O O . SER B 1 283 ? 4.973 -2.611 8.711 1 94.12 283 SER B O 1
ATOM 4344 N N . GLY B 1 284 ? 3 -3.508 8.906 1 92.25 284 GLY B N 1
ATOM 4345 C CA . GLY B 1 284 ? 3.441 -4.875 9.133 1 92.25 284 GLY B CA 1
ATOM 4346 C C . GLY B 1 284 ? 2.355 -5.902 8.875 1 92.25 284 GLY B C 1
ATOM 4347 O O . GLY B 1 284 ? 1.34 -5.598 8.25 1 92.25 284 GLY B O 1
ATOM 4348 N N . LEU B 1 285 ? 2.658 -7.129 9.219 1 91.88 285 LEU B N 1
ATOM 4349 C CA . LEU B 1 285 ? 1.672 -8.203 9.172 1 91.88 285 LEU B CA 1
ATOM 4350 C C . LEU B 1 285 ? 1.064 -8.438 10.555 1 91.88 285 LEU B C 1
ATOM 4352 O O . LEU B 1 285 ? 1.769 -8.383 11.562 1 91.88 285 LEU B O 1
ATOM 4356 N N . THR B 1 286 ? -0.248 -8.633 10.609 1 89.94 286 THR B N 1
ATOM 4357 C CA . THR B 1 286 ? -0.863 -9.023 11.875 1 89.94 286 THR B CA 1
ATOM 4358 C C . THR B 1 286 ? -0.314 -10.359 12.352 1 89.94 286 THR B C 1
ATOM 4360 O O . THR B 1 286 ? -0.272 -11.328 11.586 1 89.94 286 THR B O 1
ATOM 4363 N N . VAL B 1 287 ? 0.176 -10.289 13.531 1 84.69 287 VAL B N 1
ATOM 4364 C CA . VAL B 1 287 ? 0.703 -11.492 14.164 1 84.69 287 VAL B CA 1
ATOM 4365 C C . VAL B 1 287 ? 0.123 -11.633 15.57 1 84.69 287 VAL B C 1
ATOM 4367 O O . VAL B 1 287 ? -0.425 -10.68 16.125 1 84.69 287 VAL B O 1
ATOM 4370 N N . ALA B 1 288 ? -0.153 -13.016 16.031 1 75.12 288 ALA B N 1
ATOM 4371 C CA . ALA B 1 288 ? -0.791 -13.266 17.312 1 75.12 288 ALA B CA 1
ATOM 4372 C C . ALA B 1 288 ? -0.193 -12.383 18.406 1 75.12 288 ALA B C 1
ATOM 4374 O O . ALA B 1 288 ? 0.989 -12.039 18.359 1 75.12 288 ALA B O 1
#

Foldseek 3Di:
DPCVQFPFFAQEDDPVLQLCVQQVVQAAFEEEEEVLLDDLNLLLQLSSVRNHHQEYEYEYADPVSQVVSQVVSCVVRVRHHYYYAYAQLLDLVRLLVVLVVDPDQGQEYEYDDFDAFQQDAPVDDDVVSLCVRLSRLPNSLVSNVVSSLVSQVVRVDPAAHEYEYEAAPLLDDDDDHSRCSRNVNRVNNLQVQLCVPVVRDVRHYFYEYEHLFAADDPVNVSVVCVVVDPGDHHHSNLSSSLVSVCRGPLNRLRGSAYYYSGGDPVSNSVCSVVCNVVVPRGDDDDDD/DPCVLFPFFAQEDDPVLQLCVQQVPQAAFEEEEEVLLDDLNLLLQLSSVRNHHQEYEYEYADVVSQVVSQVVSCVVRVRHHYYYAYAQLLDLVRLLVVLVVDPDQGQEYEYDDFDAFQQDAPVDDDVVSLCVRLSRLPNSLVSNVVSSLVSQVVRVDPAAHEYEYEAAPLLDPDDDHSRCSRNVNRVNNLQVQLCVPVVRDVRHYFYEYEHLFAAPDPVNVSVVCVVVDPGDHHHSNLSSSLVSVCRDPLNRLRGSAYYYSGGDPVSNSVCSVVCNVVVPRGDDDDDD

Organism: NCBI:txid173218